Protein AF-0000000081079397 (afdb_homodimer)

pLDDT: mean 97.99, std 1.22, range [91.06, 98.94]

Sequence (576 aa):
MPTPFNKDESIAYDKLAKNVDVWSKIPFRGLVVEGSNGEYVYLTLEERVEMVRKTKEYLPSSSEKLVLSGSGCESTRATIEMSQKMAAAGADAVMVVTPSYYKSGMKDKALHAHFTAVADNCPVPVILYSVPAFTVIDLSLDVIVDLAHHPNIIGIKESGGDITKIGSIIHKTQDVDFQVIAGSASFLLSTINLGGVGGVCALANVLGEAVCELQQLATKGSMKEAIQLQKKLIAPNSAVTKDFGIPGLKQVMDWIGLYGGPTRAPLLPLPEPEVTKLKKVFVDSGYLMPTPFNKDESIAYDKLAKNVDVWSKIPFRGLVVEGSNGEYVYLTLEERVEMVRKTKEYLPSSSEKLVLSGSGCESTRATIEMSQKMAAAGADAVMVVTPSYYKSGMKDKALHAHFTAVADNCPVPVILYSVPAFTVIDLSLDVIVDLAHHPNIIGIKESGGDITKIGSIIHKTQDVDFQVIAGSASFLLSTINLGGVGGVCALANVLGEAVCELQQLATKGSMKEAIQLQKKLIAPNSAVTKDFGIPGLKQVMDWIGLYGGPTRAPLLPLPEPEVTKLKKVFVDSGYL

Secondary structure (DSSP, 8-state):
-PPPB-TTS-B-HHHHHHHHHHHHTS--SEEEESSGGGTGGGS-HHHHHHHHHHHHHHS-TT---EEEEE---SSHHHHHHHHHHHHHHT-SEEEEEPP-TTGGG--HHHHHHHHHHHHHT-SS-EEEEE-HHHHS----HHHHHHHTTSTTEEEEEE-S--HHHHHHHHHHTTTS--EEEESSGGGHHHHHHHT--EE--TTHHHHHHHHHHHHHHHHHT-HHHHHHHHHHHHHHHHIIIIISHHHHHHHHHHHTTS---PPPTTS-PPPHHHHHHHHHHHHHTT--/-PPPB-TTS-B-HHHHHHHHHHHHTS--SEEEESSGGGTGGGS-HHHHHHHHHHHHHHS-TT---EEEEE---SSHHHHHHHHHHHHHHT-SEEEEEPP-TTGGG--HHHHHHHHHHHHHT-SS-EEEEE-HHHHS----HHHHHHHTTSTTEEEEEE-S--HHHHHHHHHHTTTS--EEEESSGGGHHHHHHHT--EE--TTHHHHHHHHHHHHHHHHHT-HHHHHHHHHHHHHHHHIIIIISHHHHHHHHHHHTTS---PPPTTS-PPPHHHHHHHHHHHHHTT--

Nearest PDB structures (foldseek):
  3s5o-assembly1_A  TM=9.902E-01  e=1.225E-34  Homo sapiens
  6xgs-assembly1_D  TM=9.463E-01  e=1.192E-20  Brucella suis 1330
  2vc6-assembly1_A  TM=9.429E-01  e=2.687E-19  Sinorhizobium meliloti
  6h4e-assembly1_A  TM=8.853E-01  e=1.254E-15  Proteus mirabilis HI4320
  5afd-assembly1_A  TM=8.894E-01  e=6.795E-15  Aliivibrio salmonicida LFI1238

Solvent-accessible surface area (backbone atoms only — not comparable to full-atom values): 29651 Å² total; per-residue (Å²): 75,67,55,33,25,38,94,86,59,46,72,30,61,72,50,43,39,54,41,42,49,57,54,66,73,39,92,58,71,52,46,45,39,34,39,82,60,18,48,47,72,60,46,52,75,66,53,53,40,47,51,44,31,50,52,57,64,43,41,56,87,83,53,81,55,42,36,33,29,44,29,49,40,58,15,36,66,57,21,25,52,40,36,38,50,31,39,74,36,56,34,60,27,34,33,36,44,66,50,36,59,61,51,90,54,55,42,66,69,27,49,46,52,32,52,49,53,33,37,74,57,33,90,42,40,28,26,42,30,33,42,28,91,50,44,74,46,73,75,50,68,68,48,52,52,58,48,36,70,39,88,36,27,44,29,32,35,47,46,69,74,53,60,69,57,54,45,47,52,48,61,74,32,66,89,43,80,47,43,43,27,19,38,34,65,74,47,27,64,65,33,40,75,64,66,29,78,42,62,57,36,74,49,39,80,73,41,38,65,62,52,48,48,39,53,51,26,51,73,71,60,41,52,72,63,23,51,54,49,48,61,55,44,33,61,50,32,43,38,35,64,61,77,44,21,59,42,36,41,21,51,52,22,48,73,73,75,39,68,18,59,52,62,59,48,39,45,58,69,69,54,70,74,56,47,54,54,52,50,49,47,32,36,76,61,66,78,92,75,67,54,32,25,37,95,87,58,46,73,30,60,71,52,41,39,54,43,43,49,56,56,66,72,38,89,57,70,51,47,46,39,34,39,81,59,18,49,45,71,61,46,52,75,64,53,53,39,48,52,45,31,50,53,57,64,45,41,57,89,85,55,82,56,41,38,34,30,43,29,51,41,58,14,38,66,56,20,26,52,41,36,39,50,32,40,75,34,58,32,62,27,33,33,36,44,67,50,35,58,60,52,90,52,56,42,65,69,27,50,46,52,32,53,49,53,32,38,74,58,32,92,41,41,29,26,42,31,34,41,27,91,50,44,73,46,72,75,48,70,69,48,51,52,58,47,36,69,39,91,37,27,43,29,32,36,45,45,71,74,52,62,69,57,53,44,49,52,48,62,73,31,64,91,45,80,46,44,43,26,18,40,34,66,73,45,25,65,65,33,38,74,64,66,29,79,42,61,56,35,76,49,38,78,74,41,38,63,60,52,47,47,39,53,50,26,53,75,70,60,42,51,71,62,23,51,54,49,48,60,55,46,33,61,52,31,43,37,34,65,62,77,45,21,59,42,37,40,21,51,54,24,47,74,72,76,38,68,18,58,51,62,59,48,38,47,59,69,68,54,69,74,56,49,52,54,51,51,48,49,32,38,75,62,66,78,92

Organism: NCBI:txid1843537

Structure (mmCIF, N/CA/C/O backbone):
data_AF-0000000081079397-model_v1
#
loop_
_entity.id
_entity.type
_entity.pdbx_description
1 polymer '4-hydroxy-2-oxoglutarate aldolase, mitochondrial'
#
loop_
_atom_site.group_PDB
_atom_site.id
_atom_site.type_symbol
_atom_site.label_atom_id
_atom_site.label_alt_id
_atom_site.label_comp_id
_atom_site.label_asym_id
_atom_site.label_entity_id
_atom_site.label_seq_id
_atom_site.pdbx_PDB_ins_code
_atom_site.Cartn_x
_atom_site.Cartn_y
_atom_site.Cartn_z
_atom_site.occupancy
_atom_site.B_iso_or_equiv
_atom_site.auth_seq_id
_atom_site.auth_comp_id
_atom_site.auth_asym_id
_atom_site.auth_atom_id
_atom_site.pdbx_PDB_model_num
ATOM 1 N N . MET A 1 1 ? 3.717 15.578 10.258 1 97.75 1 MET A N 1
ATOM 2 C CA . MET A 1 1 ? 5.098 15.758 10.695 1 97.75 1 MET A CA 1
ATOM 3 C C . MET A 1 1 ? 5.965 14.578 10.258 1 97.75 1 MET A C 1
ATOM 5 O O . MET A 1 1 ? 5.516 13.43 10.266 1 97.75 1 MET A O 1
ATOM 9 N N . PRO A 1 2 ? 7.195 14.781 9.836 1 98.31 2 PRO A N 1
ATOM 10 C CA . PRO A 1 2 ? 8.109 13.688 9.484 1 98.31 2 PRO A CA 1
ATOM 11 C C . PRO A 1 2 ? 8.531 12.867 10.695 1 98.31 2 PRO A C 1
ATOM 13 O O . PRO A 1 2 ? 8.633 13.398 11.805 1 98.31 2 PRO A O 1
ATOM 16 N N . THR A 1 3 ? 8.742 11.617 10.539 1 98.62 3 THR A N 1
ATOM 17 C CA . THR A 1 3 ? 9.297 10.75 11.57 1 98.62 3 THR A CA 1
ATOM 18 C C . THR A 1 3 ? 10.82 10.844 11.594 1 98.62 3 THR A C 1
ATOM 20 O O . THR A 1 3 ? 11.484 10.57 10.594 1 98.62 3 THR A O 1
ATOM 23 N N . PRO A 1 4 ? 11.375 11.266 12.719 1 98.75 4 PRO A N 1
ATOM 24 C CA . PRO A 1 4 ? 12.836 11.297 12.797 1 98.75 4 PRO A CA 1
ATOM 25 C C . PRO A 1 4 ? 13.445 9.914 12.992 1 98.75 4 PRO A C 1
ATOM 27 O O . PRO A 1 4 ? 13.039 9.172 13.898 1 98.75 4 PRO A O 1
ATOM 30 N N . PHE A 1 5 ? 14.375 9.562 12.172 1 98.69 5 PHE A N 1
ATOM 31 C CA . PHE A 1 5 ? 15.062 8.281 12.281 1 98.69 5 PHE A CA 1
ATOM 32 C C . PHE A 1 5 ? 16.547 8.484 12.609 1 98.69 5 PHE A C 1
ATOM 34 O O . PHE A 1 5 ? 17.141 9.477 12.18 1 98.69 5 PHE A O 1
ATOM 41 N N . ASN A 1 6 ? 17.062 7.555 13.359 1 98.62 6 ASN A N 1
ATOM 42 C CA . ASN A 1 6 ? 18.516 7.422 13.469 1 98.62 6 ASN A CA 1
ATOM 43 C C . ASN A 1 6 ? 19.125 6.785 12.219 1 98.62 6 ASN A C 1
ATOM 45 O O . ASN A 1 6 ? 18.391 6.309 11.352 1 98.62 6 ASN A O 1
ATOM 49 N N . LYS A 1 7 ? 20.422 6.758 12.195 1 97.31 7 LYS A N 1
ATOM 50 C CA . LYS A 1 7 ? 21.109 6.16 11.062 1 97.31 7 LYS A CA 1
ATOM 51 C C . LYS A 1 7 ? 20.766 4.68 10.922 1 97.31 7 LYS A C 1
ATOM 53 O O . LYS A 1 7 ? 20.734 4.145 9.812 1 97.31 7 LYS A O 1
ATOM 58 N N . ASP A 1 8 ? 20.516 4.043 12.039 1 97.69 8 ASP A N 1
ATOM 59 C CA . ASP A 1 8 ? 20.188 2.621 12 1 97.69 8 ASP A CA 1
ATOM 60 C C . ASP A 1 8 ? 18.703 2.406 11.758 1 97.69 8 ASP A C 1
ATOM 62 O O . ASP A 1 8 ? 18.188 1.299 11.938 1 97.69 8 ASP A O 1
ATOM 66 N N . GLU A 1 9 ? 17.875 3.473 11.477 1 97.94 9 GLU A N 1
ATOM 67 C CA . GLU A 1 9 ? 16.469 3.496 11.07 1 97.94 9 GLU A CA 1
ATOM 68 C C . GLU A 1 9 ? 15.539 3.328 12.273 1 97.94 9 GLU A C 1
ATOM 70 O O . GLU A 1 9 ? 14.32 3.227 12.117 1 97.94 9 GLU A O 1
ATOM 75 N N . SER A 1 10 ? 16.172 3.244 13.492 1 98.44 10 SER A N 1
ATOM 76 C CA . SER A 1 10 ? 15.305 3.355 14.656 1 98.44 10 SER A CA 1
ATOM 77 C C . SER A 1 10 ? 14.758 4.77 14.805 1 98.44 10 SER A C 1
ATOM 79 O O . SER A 1 10 ? 15.32 5.719 14.258 1 98.44 10 SER A O 1
ATOM 81 N N . ILE A 1 11 ? 13.648 4.906 15.484 1 98.62 11 ILE A N 1
ATOM 82 C CA . ILE A 1 11 ? 13.055 6.23 15.656 1 98.62 11 ILE A CA 1
ATOM 83 C C . ILE A 1 11 ? 13.867 7.023 16.672 1 98.62 11 ILE A C 1
ATOM 85 O O . ILE A 1 11 ? 14.188 6.52 17.75 1 98.62 11 ILE A O 1
ATOM 89 N N . ALA A 1 12 ? 14.203 8.211 16.328 1 98.81 12 ALA A N 1
ATOM 90 C CA . ALA A 1 12 ? 14.953 9.117 17.203 1 98.81 12 ALA A CA 1
ATOM 91 C C . ALA A 1 12 ? 14.008 9.938 18.078 1 98.81 12 ALA A C 1
ATOM 93 O O . ALA A 1 12 ? 13.805 11.125 17.844 1 98.81 12 ALA A O 1
ATOM 94 N N . TYR A 1 13 ? 13.609 9.383 19.219 1 98.69 13 TYR A N 1
ATOM 95 C CA . TYR A 1 13 ? 12.586 10 20.062 1 98.69 13 TYR A CA 1
ATOM 96 C C . TYR A 1 13 ? 13.117 11.273 20.703 1 98.69 13 TYR A C 1
ATOM 98 O O . TYR A 1 13 ? 12.359 12.227 20.938 1 98.69 13 TYR A O 1
ATOM 106 N N . ASP A 1 14 ? 14.398 11.273 21 1 98.69 14 ASP A N 1
ATOM 107 C CA . ASP A 1 14 ? 14.984 12.492 21.562 1 98.69 14 ASP A CA 1
ATOM 108 C C . ASP A 1 14 ? 14.906 13.641 20.562 1 98.69 14 ASP A C 1
ATOM 110 O O . ASP A 1 14 ? 14.625 14.781 20.938 1 98.69 14 ASP A O 1
ATOM 114 N N . LYS A 1 15 ? 15.148 13.344 19.281 1 98.81 15 LYS A N 1
ATOM 115 C CA . LYS A 1 15 ? 15.039 14.352 18.234 1 98.81 15 LYS A CA 1
ATOM 116 C C . LYS A 1 15 ? 13.586 14.742 17.984 1 98.81 15 LYS A C 1
ATOM 118 O O . LYS A 1 15 ? 13.289 15.898 17.688 1 98.81 15 LYS A O 1
ATOM 123 N N . LEU A 1 16 ? 12.719 13.758 18.141 1 98.75 16 LEU A N 1
ATOM 124 C CA . LEU A 1 16 ? 11.297 14.062 18.062 1 98.75 16 LEU A CA 1
ATOM 125 C C . LEU A 1 16 ? 10.891 15.07 19.125 1 98.75 16 LEU A C 1
ATOM 127 O O . LEU A 1 16 ? 10.148 16.016 18.844 1 98.75 16 LEU A O 1
ATOM 131 N N . ALA A 1 17 ? 11.352 14.852 20.297 1 98.69 17 ALA A N 1
ATOM 132 C CA . ALA A 1 17 ? 11.031 15.75 21.406 1 98.69 17 ALA A CA 1
ATOM 133 C C . ALA A 1 17 ? 11.469 17.188 21.094 1 98.69 17 ALA A C 1
ATOM 135 O O . ALA A 1 17 ? 10.734 18.141 21.359 1 98.69 17 ALA A O 1
ATOM 136 N N . LYS A 1 18 ? 12.633 17.312 20.562 1 98.38 18 LYS A N 1
ATOM 137 C CA . LYS A 1 18 ? 13.164 18.625 20.203 1 98.38 18 LYS A CA 1
ATOM 138 C C . LYS A 1 18 ? 12.32 19.281 19.109 1 98.38 18 LYS A C 1
ATOM 140 O O . LYS A 1 18 ? 12.023 20.469 19.188 1 98.38 18 LYS A O 1
ATOM 145 N N . ASN A 1 19 ? 12.008 18.516 18.047 1 98.75 19 ASN A N 1
ATOM 146 C CA . ASN A 1 19 ? 11.164 19.031 16.984 1 98.75 19 ASN A CA 1
ATOM 147 C C . ASN A 1 19 ? 9.805 19.5 17.5 1 98.75 19 ASN A C 1
ATOM 149 O O . ASN A 1 19 ? 9.328 20.562 17.141 1 98.75 19 ASN A O 1
ATOM 153 N N . VAL A 1 20 ? 9.195 18.656 18.359 1 98.62 20 VAL A N 1
ATOM 154 C CA . VAL A 1 20 ? 7.871 18.953 18.906 1 98.62 20 VAL A CA 1
ATOM 155 C C . VAL A 1 20 ? 7.934 20.219 19.766 1 98.62 20 VAL A C 1
ATOM 157 O O . VAL A 1 20 ? 7.004 21.031 19.75 1 98.62 20 VAL A O 1
ATOM 160 N N . ASP A 1 21 ? 8.992 20.359 20.469 1 98 21 ASP A N 1
ATOM 161 C CA . ASP A 1 21 ? 9.18 21.578 21.266 1 98 21 ASP A CA 1
ATOM 162 C C . ASP A 1 21 ? 9.156 22.812 20.375 1 98 21 ASP A C 1
ATOM 164 O O . ASP A 1 21 ? 8.508 23.812 20.703 1 98 21 ASP A O 1
ATOM 168 N N . VAL A 1 22 ? 9.836 22.75 19.312 1 98.19 22 VAL 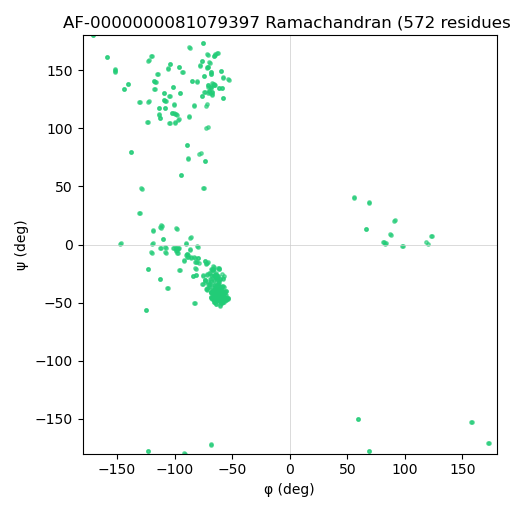A N 1
ATOM 169 C CA . VAL A 1 22 ? 9.875 23.859 18.375 1 98.19 22 VAL A CA 1
ATOM 170 C C . VAL A 1 22 ? 8.477 24.094 17.797 1 98.19 22 VAL A C 1
ATOM 172 O O . VAL A 1 22 ? 7.996 25.234 17.781 1 98.19 22 VAL A O 1
ATOM 175 N N . TRP A 1 23 ? 7.781 23.047 17.344 1 98.31 23 TRP A N 1
ATOM 176 C CA . TRP A 1 23 ? 6.469 23.172 16.703 1 98.31 23 TRP A CA 1
ATOM 177 C C . TRP A 1 23 ? 5.422 23.625 17.719 1 98.31 23 TRP A C 1
ATOM 179 O O . TRP A 1 23 ? 4.438 24.266 17.359 1 98.31 23 TRP A O 1
ATOM 189 N N . SER A 1 24 ? 5.66 23.312 19 1 97.88 24 SER A N 1
ATOM 190 C CA . SER A 1 24 ? 4.711 23.688 20.047 1 97.88 24 SER A CA 1
ATOM 191 C C . SER A 1 24 ? 4.652 25.203 20.203 1 97.88 24 SER A C 1
ATOM 193 O O . SER A 1 24 ? 3.666 25.75 20.703 1 97.88 24 SER A O 1
ATOM 195 N N . LYS A 1 25 ? 5.68 25.891 19.766 1 97.38 25 LYS A N 1
ATOM 196 C CA . LYS A 1 25 ? 5.766 27.328 19.938 1 97.38 25 LYS A CA 1
ATOM 197 C C . LYS A 1 25 ? 5.184 28.062 18.719 1 97.38 25 LYS A C 1
ATOM 199 O O . LYS A 1 25 ? 4.988 29.281 18.766 1 97.38 25 LYS A O 1
ATOM 204 N N . ILE A 1 26 ? 4.961 27.375 17.641 1 97.94 26 ILE A N 1
ATOM 205 C CA . ILE A 1 26 ? 4.293 27.906 16.453 1 97.94 26 ILE A CA 1
ATOM 206 C C . ILE A 1 26 ? 2.779 27.891 16.656 1 97.94 26 ILE A C 1
ATOM 208 O O . ILE A 1 26 ? 2.244 26.953 17.25 1 97.94 26 ILE A O 1
ATOM 212 N N . PRO A 1 27 ? 2.064 28.891 16.219 1 97.5 27 PRO A N 1
ATOM 213 C CA . PRO A 1 27 ? 0.627 28.938 16.5 1 97.5 27 PRO A CA 1
ATOM 214 C C . PRO A 1 27 ? -0.169 27.953 15.633 1 97.5 27 PRO A C 1
ATOM 216 O O . PRO A 1 27 ? -1.215 28.328 15.086 1 97.5 27 PRO A O 1
ATOM 219 N N . PHE A 1 28 ? 0.244 26.734 15.562 1 98.25 28 PHE A N 1
ATOM 220 C CA . PHE A 1 28 ? -0.53 25.641 14.961 1 98.25 28 PHE A CA 1
ATOM 221 C C . PHE A 1 28 ? -1.75 25.328 15.812 1 98.25 28 PHE A C 1
ATOM 223 O O . PHE A 1 28 ? -1.711 25.453 17.047 1 98.25 28 PHE A O 1
ATOM 230 N N . ARG A 1 29 ? -2.801 24.906 15.156 1 97.62 29 ARG A N 1
ATOM 231 C CA . ARG A 1 29 ? -3.932 24.359 15.898 1 97.62 29 ARG A CA 1
ATOM 232 C C . ARG A 1 29 ? -3.613 22.969 16.438 1 97.62 29 ARG A C 1
ATOM 234 O O . ARG A 1 29 ? -4.133 22.562 17.469 1 97.62 29 ARG A O 1
ATOM 241 N N . GLY A 1 30 ? -2.787 22.281 15.703 1 98.12 30 GLY A N 1
ATOM 242 C CA . GLY A 1 30 ? -2.42 20.938 16.109 1 98.12 30 GLY A CA 1
ATOM 243 C C . GLY A 1 30 ? -1.289 20.344 15.289 1 98.12 30 GLY A C 1
ATOM 244 O O . GLY A 1 30 ? -0.692 21.047 14.461 1 98.12 30 GLY A O 1
ATOM 245 N N . LEU A 1 31 ? -0.922 19.109 15.633 1 98.56 31 LEU A N 1
ATOM 246 C CA . LEU A 1 31 ? 0.083 18.312 14.938 1 98.56 31 LEU A CA 1
ATOM 247 C C . LEU A 1 31 ? -0.538 17.062 14.336 1 98.56 31 LEU A C 1
ATOM 249 O O . LEU A 1 31 ? -1.432 16.453 14.938 1 98.56 31 LEU A O 1
ATOM 253 N N . VAL A 1 32 ? -0.119 16.719 13.164 1 98.56 32 VAL A N 1
ATOM 254 C CA . VAL A 1 32 ? -0.568 15.484 12.523 1 98.56 32 VAL A CA 1
ATOM 255 C C . VAL A 1 32 ? 0.57 14.469 12.508 1 98.56 32 VAL A C 1
ATOM 257 O O . VAL A 1 32 ? 1.595 14.68 11.859 1 98.56 32 VAL A O 1
ATOM 260 N N . VAL A 1 33 ? 0.341 13.375 13.18 1 98.06 33 VAL A N 1
ATOM 261 C CA . VAL A 1 33 ? 1.279 12.266 13.242 1 98.06 33 VAL A CA 1
ATOM 262 C C . VAL A 1 33 ? 0.917 11.219 12.188 1 98.06 33 VAL A C 1
ATOM 264 O O . VAL A 1 33 ? -0.237 10.797 12.094 1 98.06 33 VAL A O 1
ATOM 267 N N . GLU A 1 34 ? 1.855 10.789 11.406 1 96 34 GLU A N 1
ATOM 268 C CA . GLU A 1 34 ? 1.716 9.68 10.461 1 96 34 GLU A CA 1
ATOM 269 C C . GLU A 1 34 ? 0.786 10.055 9.305 1 96 34 GLU A C 1
ATOM 271 O O . GLU A 1 34 ? -0.125 9.297 8.969 1 96 34 GLU A O 1
ATOM 276 N N . GLY A 1 35 ? 0.84 11.352 8.875 1 94.06 35 GLY A N 1
ATOM 277 C CA . GLY A 1 35 ? 0.449 11.625 7.5 1 94.06 35 GLY A CA 1
ATOM 278 C C . GLY A 1 35 ? 1.415 11.055 6.48 1 94.06 35 GLY A C 1
ATOM 279 O O . GLY A 1 35 ? 2.279 10.242 6.82 1 94.06 35 GLY A O 1
ATOM 280 N N . SER A 1 36 ? 1.256 11.367 5.246 1 92.19 36 SER A N 1
ATOM 281 C CA . SER A 1 36 ? 2.168 10.836 4.238 1 92.19 36 SER A CA 1
ATOM 282 C C . SER A 1 36 ? 3.613 11.211 4.551 1 92.19 36 SER A C 1
ATOM 284 O O . SER A 1 36 ? 4.523 10.398 4.383 1 92.19 36 SER A O 1
ATOM 286 N N . ASN A 1 37 ? 3.881 12.352 5.059 1 94.25 37 ASN A N 1
ATOM 287 C CA . ASN A 1 37 ? 5.234 12.812 5.363 1 94.25 37 ASN A CA 1
ATOM 288 C C . ASN A 1 37 ? 5.812 12.086 6.574 1 94.25 37 ASN A C 1
ATOM 290 O O . ASN A 1 37 ? 7.016 12.148 6.824 1 94.25 37 ASN A O 1
ATOM 294 N N . GLY A 1 38 ? 4.984 11.477 7.312 1 97.25 38 GLY A N 1
ATOM 295 C CA . GLY A 1 38 ? 5.426 10.742 8.492 1 97.25 38 GLY A CA 1
ATOM 296 C C . GLY A 1 38 ? 5.988 9.375 8.172 1 97.25 38 GLY A C 1
ATOM 297 O O . GLY A 1 38 ? 6.402 8.641 9.07 1 97.25 38 GLY A O 1
ATOM 298 N N . GLU A 1 39 ? 5.98 8.977 6.879 1 97.88 39 GLU A N 1
ATOM 299 C CA . GLU A 1 39 ? 6.496 7.691 6.43 1 97.88 39 GLU A CA 1
ATOM 300 C C . GLU A 1 39 ? 5.832 6.539 7.172 1 97.88 39 GLU A C 1
ATOM 302 O O . GLU A 1 39 ? 6.5 5.586 7.578 1 97.88 39 GLU A O 1
ATOM 307 N N . TYR A 1 40 ? 4.512 6.652 7.391 1 97.62 40 TYR A N 1
ATOM 308 C CA . TYR A 1 40 ? 3.789 5.719 8.242 1 97.62 40 TYR A CA 1
ATOM 309 C C . TYR A 1 40 ? 3.84 4.309 7.668 1 97.62 40 TYR A C 1
ATOM 311 O O . TYR A 1 40 ? 3.857 3.326 8.414 1 97.62 40 TYR A O 1
ATOM 319 N N . VAL A 1 41 ? 3.963 4.113 6.352 1 97.81 41 VAL A N 1
ATOM 320 C CA . VAL A 1 41 ? 3.922 2.807 5.703 1 97.81 41 VAL A CA 1
ATOM 321 C C . VAL A 1 41 ? 5.219 2.051 5.984 1 97.81 41 VAL A C 1
ATOM 323 O O . VAL A 1 41 ? 5.297 0.839 5.766 1 97.81 41 VAL A O 1
ATOM 326 N N . TYR A 1 42 ? 6.215 2.752 6.477 1 98.44 42 TYR A N 1
ATOM 327 C CA . TYR A 1 42 ? 7.504 2.129 6.75 1 98.44 42 TYR A CA 1
ATOM 328 C C . TYR A 1 42 ? 7.637 1.771 8.227 1 98.44 42 TYR A C 1
ATOM 330 O O . TYR A 1 42 ? 8.609 1.133 8.633 1 98.44 42 TYR A O 1
ATOM 338 N N . LEU A 1 43 ? 6.645 2.178 8.984 1 98.38 43 LEU A N 1
ATOM 339 C CA . LEU A 1 43 ? 6.68 1.949 10.422 1 98.38 43 LEU A CA 1
ATOM 340 C C . LEU A 1 43 ? 5.977 0.647 10.789 1 98.38 43 LEU A C 1
ATOM 342 O O . LEU A 1 43 ? 5.02 0.249 10.117 1 98.38 43 LEU A O 1
ATOM 346 N N . THR A 1 44 ? 6.48 -0.001 11.883 1 97.12 44 THR A N 1
ATOM 347 C CA . THR A 1 44 ? 5.742 -1.122 12.453 1 97.12 44 THR A CA 1
ATOM 348 C C . THR A 1 44 ? 4.48 -0.635 13.164 1 97.12 44 THR A C 1
ATOM 350 O O . THR A 1 44 ? 4.34 0.558 13.445 1 97.12 44 THR A O 1
ATOM 353 N N . LEU A 1 45 ? 3.582 -1.551 13.422 1 96.56 45 LEU A N 1
ATOM 354 C CA . LEU A 1 45 ? 2.359 -1.207 14.141 1 96.56 45 LEU A CA 1
ATOM 355 C C . LEU A 1 45 ? 2.684 -0.558 15.477 1 96.56 45 LEU A C 1
ATOM 357 O O . LEU A 1 45 ? 2.059 0.435 15.859 1 96.56 45 LEU A O 1
ATOM 361 N N . GLU A 1 46 ? 3.629 -1.112 16.141 1 97.62 46 GLU A N 1
ATOM 362 C CA . GLU A 1 46 ? 4.023 -0.598 17.453 1 97.62 46 GLU A CA 1
ATOM 363 C C . GLU A 1 46 ? 4.637 0.793 17.344 1 97.62 46 GLU A C 1
ATOM 365 O O . GLU A 1 46 ? 4.359 1.671 18.156 1 97.62 46 GLU A O 1
ATOM 370 N N . GLU A 1 47 ? 5.473 0.949 16.359 1 98.56 47 GLU A N 1
ATOM 371 C CA . GLU A 1 47 ? 6.09 2.254 16.141 1 98.56 47 GLU A CA 1
ATOM 372 C C . GLU A 1 47 ? 5.031 3.324 15.875 1 98.56 47 GLU A C 1
ATOM 374 O O . GLU A 1 47 ? 5.148 4.453 16.359 1 98.56 47 GLU A O 1
ATOM 379 N N . ARG A 1 48 ? 4.031 2.967 15.086 1 98.56 48 ARG A N 1
ATOM 380 C CA . ARG A 1 48 ? 2.977 3.912 14.734 1 98.56 48 ARG A CA 1
ATOM 381 C C . ARG A 1 48 ? 2.248 4.41 15.977 1 98.56 48 ARG A C 1
ATOM 383 O O . ARG A 1 48 ? 2.061 5.617 16.156 1 98.56 48 ARG A O 1
ATOM 390 N N . VAL A 1 49 ? 1.892 3.49 16.828 1 98.81 49 VAL A N 1
ATOM 391 C CA . VAL A 1 49 ? 1.168 3.846 18.047 1 98.81 49 VAL A CA 1
ATOM 392 C C . VAL A 1 49 ? 2.086 4.625 18.984 1 98.81 49 VAL A C 1
ATOM 394 O O . VAL A 1 49 ? 1.675 5.633 19.578 1 98.81 49 VAL A O 1
ATOM 397 N N . GLU A 1 50 ? 3.322 4.191 19.094 1 98.75 50 GLU A N 1
ATOM 398 C CA . GLU A 1 50 ? 4.281 4.84 19.984 1 98.75 50 GLU A CA 1
ATOM 399 C C . GLU A 1 50 ? 4.555 6.273 19.547 1 98.75 50 GLU A C 1
ATOM 401 O O . GLU A 1 50 ? 4.758 7.156 20.391 1 98.75 50 GLU A O 1
ATOM 406 N N . MET A 1 51 ? 4.559 6.543 18.281 1 98.75 51 MET A N 1
ATOM 407 C CA . MET A 1 51 ? 4.762 7.895 17.766 1 98.75 51 MET A CA 1
ATOM 408 C C . MET A 1 51 ? 3.668 8.836 18.266 1 98.75 51 MET A C 1
ATOM 410 O O . MET A 1 51 ? 3.938 10 18.562 1 98.75 51 MET A O 1
ATOM 414 N N . VAL A 1 52 ? 2.439 8.344 18.281 1 98.75 52 VAL A N 1
ATOM 415 C CA . VAL A 1 52 ? 1.323 9.148 18.766 1 98.75 52 VAL A CA 1
ATOM 416 C C . VAL A 1 52 ? 1.495 9.43 20.266 1 98.75 52 VAL A C 1
ATOM 418 O O . VAL A 1 52 ? 1.393 10.57 20.703 1 98.75 52 VAL A O 1
ATOM 421 N N . ARG A 1 53 ? 1.81 8.375 20.969 1 98.75 53 ARG A N 1
ATOM 422 C CA . ARG A 1 53 ? 1.975 8.492 22.406 1 98.75 53 ARG A CA 1
ATOM 423 C C . ARG A 1 53 ? 3.082 9.484 22.766 1 98.75 53 ARG A C 1
ATOM 425 O O . ARG A 1 53 ? 2.898 10.352 23.609 1 98.75 53 ARG A O 1
ATOM 432 N N . LYS A 1 54 ? 4.207 9.352 22.125 1 98.81 54 LYS A N 1
ATOM 433 C CA . LYS A 1 54 ? 5.367 10.195 22.406 1 98.81 54 LYS A CA 1
ATOM 434 C C . LYS A 1 54 ? 5.102 11.641 22 1 98.81 54 LYS A C 1
ATOM 436 O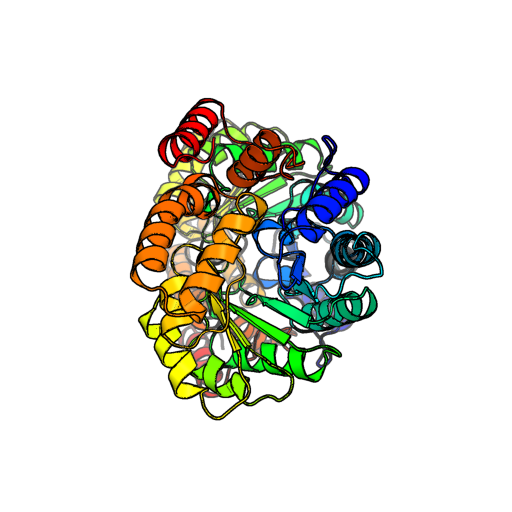 O . LYS A 1 54 ? 5.527 12.57 22.688 1 98.81 54 LYS A O 1
ATOM 441 N N . THR A 1 55 ? 4.41 11.836 20.844 1 98.69 55 THR A N 1
ATOM 442 C CA . THR A 1 55 ? 4.062 13.195 20.438 1 98.69 55 THR A CA 1
ATOM 443 C C . THR A 1 55 ? 3.197 13.875 21.5 1 98.69 55 THR A C 1
ATOM 445 O O . THR A 1 55 ? 3.445 15.023 21.859 1 98.69 55 THR A O 1
ATOM 448 N N . LYS A 1 56 ? 2.199 13.156 21.984 1 98.12 56 LYS A N 1
ATOM 449 C CA . LYS A 1 56 ? 1.337 13.688 23.031 1 98.12 56 LYS A CA 1
ATOM 450 C C . LYS A 1 56 ? 2.135 13.984 24.297 1 98.12 56 LYS A C 1
ATOM 452 O O . LYS A 1 56 ? 1.914 15.008 24.953 1 98.12 56 LYS A O 1
ATOM 457 N N . GLU A 1 57 ? 3.031 13.109 24.609 1 98.06 57 GLU A N 1
ATOM 458 C CA . GLU A 1 57 ? 3.865 13.25 25.797 1 98.06 57 GLU A CA 1
ATOM 459 C C . GLU A 1 57 ? 4.785 14.461 25.703 1 98.06 57 GLU A C 1
ATOM 461 O O . GLU A 1 57 ? 5.035 15.148 26.688 1 98.06 57 GLU A O 1
ATOM 466 N N . TYR A 1 58 ? 5.297 14.711 24.547 1 98.44 58 TYR A N 1
ATOM 467 C CA . TYR A 1 58 ? 6.328 15.727 24.359 1 98.44 58 TYR A CA 1
ATOM 468 C C . TYR A 1 58 ? 5.711 17.125 24.266 1 98.44 58 TYR A C 1
ATOM 470 O O . TYR A 1 58 ? 6.41 18.125 24.391 1 98.44 58 TYR A O 1
ATOM 478 N N . LEU A 1 59 ? 4.41 17.188 23.922 1 98.06 59 LEU A N 1
ATOM 479 C CA . LEU A 1 59 ? 3.742 18.484 23.953 1 98.06 59 LEU A CA 1
ATOM 480 C C . LEU A 1 59 ? 3.676 19.031 25.375 1 98.06 59 LEU A C 1
ATOM 482 O O . LEU A 1 59 ? 3.422 18.281 26.328 1 98.06 59 LEU A O 1
ATOM 486 N N . PRO A 1 60 ? 3.936 20.328 25.547 1 96 60 PRO A N 1
ATOM 487 C CA . PRO A 1 60 ? 3.773 20.906 26.875 1 96 60 PRO A CA 1
ATOM 488 C C . PRO A 1 60 ? 2.395 20.625 27.469 1 96 60 PRO A C 1
ATOM 490 O O . PRO A 1 60 ? 1.392 20.656 26.75 1 96 60 PRO A O 1
ATOM 493 N N . SER A 1 61 ? 2.389 20.375 28.75 1 91.19 61 SER A N 1
ATOM 494 C CA . SER A 1 61 ? 1.143 20.062 29.438 1 91.19 61 SER A CA 1
ATOM 495 C C . SER A 1 61 ? 0.112 21.172 29.266 1 91.19 61 SER A C 1
ATOM 497 O O . SER A 1 61 ? -1.094 20.922 29.312 1 91.19 61 SER A O 1
ATOM 499 N N . SER A 1 62 ? 0.618 22.344 29.062 1 91.88 62 SER A N 1
ATOM 500 C CA . SER A 1 62 ? -0.269 23.484 28.906 1 91.88 62 SER A CA 1
ATOM 501 C C . SER A 1 62 ? -0.716 23.656 27.469 1 91.88 62 SER A C 1
ATOM 503 O O . SER A 1 62 ? -1.561 24.5 27.156 1 91.88 62 SER A O 1
ATOM 505 N N . SER A 1 63 ? -0.125 22.766 26.625 1 92.31 63 SER A N 1
ATOM 506 C CA . SER A 1 63 ? -0.451 22.875 25.203 1 92.31 63 SER A CA 1
ATOM 507 C C . SER A 1 63 ? -1.886 22.438 24.922 1 92.31 63 SER A C 1
ATOM 509 O O . SER A 1 63 ? -2.34 21.422 25.453 1 92.31 63 SER A O 1
ATOM 511 N N . GLU A 1 64 ? -2.611 23.234 24.219 1 94.38 64 GLU A N 1
ATOM 512 C CA . GLU A 1 64 ? -3.965 22.891 23.797 1 94.38 64 GLU A CA 1
ATOM 513 C C . GLU A 1 64 ? -3.982 22.359 22.375 1 94.38 64 GLU A C 1
ATOM 515 O O . GLU A 1 64 ? -5.043 22.281 21.75 1 94.38 64 GLU A O 1
ATOM 520 N N . LYS A 1 65 ? -2.82 22.047 21.906 1 97.81 65 LYS A N 1
ATOM 521 C CA . LYS A 1 65 ? -2.723 21.609 20.516 1 97.81 65 LYS A CA 1
ATOM 522 C C . LYS A 1 65 ? -3.326 20.219 20.328 1 97.81 65 LYS A C 1
ATOM 524 O O . LYS A 1 65 ? -3.137 19.344 21.172 1 97.81 65 LYS A O 1
ATOM 529 N N . LEU A 1 66 ? -4.051 20.109 19.25 1 98.19 66 LEU A N 1
ATOM 530 C CA . LEU A 1 66 ? -4.617 18.812 18.891 1 98.19 66 LEU A CA 1
ATOM 531 C C . LEU A 1 66 ? -3.543 17.875 18.344 1 98.19 66 LEU A C 1
ATOM 533 O O . LEU A 1 66 ? -2.582 18.344 17.719 1 98.19 66 LEU A O 1
ATOM 537 N N . VAL A 1 67 ? -3.67 16.625 18.625 1 98.69 67 VAL A N 1
ATOM 538 C CA . VAL A 1 67 ? -2.865 15.586 17.984 1 98.69 67 VAL A CA 1
ATOM 539 C C . VAL A 1 67 ? -3.758 14.711 17.109 1 98.69 67 VAL A C 1
ATOM 541 O O . VAL A 1 67 ? -4.609 13.977 17.609 1 98.69 67 VAL A O 1
ATOM 544 N N . LEU A 1 68 ? -3.611 14.844 15.805 1 98.62 68 LEU A N 1
ATOM 545 C CA . LEU A 1 68 ? -4.254 13.969 14.828 1 98.62 68 LEU A CA 1
ATOM 546 C C . LEU A 1 68 ? -3.307 12.859 14.391 1 98.62 68 LEU A C 1
ATOM 548 O O . LEU A 1 68 ? -2.086 13.031 14.422 1 98.62 68 LEU A O 1
ATOM 552 N N . SER A 1 69 ? -3.865 11.734 13.984 1 98.69 69 SER A N 1
ATOM 553 C CA . SER A 1 69 ? -2.98 10.648 13.586 1 98.69 69 SER A CA 1
ATOM 554 C C . SER A 1 69 ? -3.525 9.914 12.367 1 98.69 69 SER A C 1
ATOM 556 O O . SER A 1 69 ? -4.734 9.711 12.242 1 98.69 69 SER A O 1
ATOM 558 N N . GLY A 1 70 ? -2.629 9.586 11.422 1 98.69 70 GLY A N 1
ATOM 559 C CA . GLY A 1 70 ? -2.996 8.68 10.336 1 98.69 70 GLY A CA 1
ATOM 560 C C . GLY A 1 70 ? -3.15 7.242 10.789 1 98.69 70 GLY A C 1
ATOM 561 O O . GLY A 1 70 ? -2.188 6.621 11.25 1 98.69 70 GLY A O 1
ATOM 562 N N . SER A 1 71 ? -4.34 6.707 10.586 1 98.75 71 SER A N 1
ATOM 563 C CA . SER A 1 71 ? -4.586 5.371 11.125 1 98.75 71 SER A CA 1
ATOM 564 C C . SER A 1 71 ? -4.934 4.391 10.008 1 98.75 71 SER A C 1
ATOM 566 O O . SER A 1 71 ? -5.152 3.203 10.266 1 98.75 71 SER A O 1
ATOM 568 N N . GLY A 1 72 ? -4.941 4.879 8.797 1 98.44 72 GLY A N 1
ATOM 569 C CA . GLY A 1 72 ? -5.359 4.047 7.68 1 98.44 72 GLY A CA 1
ATOM 570 C C . GLY A 1 72 ? -4.48 2.828 7.484 1 98.44 72 GLY A C 1
ATOM 571 O O . GLY A 1 72 ? -3.258 2.908 7.629 1 98.44 72 GLY A O 1
ATOM 572 N N . CYS A 1 73 ? -5.047 1.674 7.266 1 98.25 73 CYS A N 1
ATOM 573 C CA . CYS A 1 73 ? -4.457 0.423 6.801 1 98.25 73 CYS A CA 1
ATOM 574 C C . CYS A 1 73 ? -5.145 -0.071 5.535 1 98.25 73 CYS A C 1
ATOM 576 O O . CYS A 1 73 ? -6.008 0.616 4.984 1 98.25 73 CYS A O 1
ATOM 578 N N . GLU A 1 74 ? -4.703 -1.245 5.062 1 98.12 74 GLU A N 1
ATOM 579 C CA . GLU A 1 74 ? -5.297 -1.751 3.828 1 98.12 74 GLU A CA 1
ATOM 580 C C . GLU A 1 74 ? -6.598 -2.498 4.105 1 98.12 74 GLU A C 1
ATOM 582 O O . GLU A 1 74 ? -7.48 -2.559 3.248 1 98.12 74 GLU A O 1
ATOM 587 N N . SER A 1 75 ? -6.75 -3.066 5.289 1 98.62 75 SER A N 1
ATOM 588 C CA . SER A 1 75 ? -8 -3.746 5.609 1 98.62 75 SER A CA 1
ATOM 589 C C . SER A 1 75 ? -8.867 -2.904 6.543 1 98.62 75 SER A C 1
ATOM 591 O O . SER A 1 75 ? -8.352 -2.064 7.281 1 98.62 75 SER A O 1
ATOM 593 N N . THR A 1 76 ? -10.148 -3.129 6.523 1 98.81 76 THR A N 1
ATOM 594 C CA . THR A 1 76 ? -11.078 -2.428 7.398 1 98.81 76 THR A CA 1
ATOM 595 C C . THR A 1 76 ? -10.812 -2.773 8.859 1 98.81 76 THR A C 1
ATOM 597 O O . THR A 1 76 ? -10.719 -1.881 9.711 1 98.81 76 THR A O 1
ATOM 600 N N . ARG A 1 77 ? -10.656 -3.992 9.133 1 98.5 77 ARG A N 1
ATOM 601 C CA . ARG A 1 77 ? -10.461 -4.422 10.516 1 98.5 77 ARG A CA 1
ATOM 602 C C . ARG A 1 77 ? -9.164 -3.855 11.086 1 98.5 77 ARG A C 1
ATOM 604 O O . ARG A 1 77 ? -9.117 -3.434 12.242 1 98.5 77 ARG A O 1
ATOM 611 N N . ALA A 1 78 ? -8.102 -3.924 10.273 1 98.56 78 ALA A N 1
ATOM 612 C CA . ALA A 1 78 ? -6.828 -3.369 10.734 1 98.56 78 ALA A CA 1
ATOM 613 C C . ALA A 1 78 ? -6.941 -1.868 10.984 1 98.56 78 ALA A C 1
ATOM 615 O O . ALA A 1 78 ? -6.355 -1.347 11.938 1 98.56 78 ALA A O 1
ATOM 616 N N . THR A 1 79 ? -7.656 -1.146 10.156 1 98.88 79 THR A N 1
ATOM 617 C CA . THR A 1 79 ? -7.852 0.29 10.328 1 98.88 79 THR A CA 1
ATOM 618 C C . THR A 1 79 ? -8.625 0.586 11.609 1 98.88 79 THR A C 1
ATOM 620 O O . THR A 1 79 ? -8.281 1.516 12.344 1 98.88 79 THR A O 1
ATOM 623 N N . ILE A 1 80 ? -9.664 -0.202 11.828 1 98.88 80 ILE A N 1
ATOM 624 C CA . ILE A 1 80 ? -10.445 -0.044 13.047 1 98.88 80 ILE A CA 1
ATOM 625 C C . ILE A 1 80 ? -9.547 -0.237 14.266 1 98.88 80 ILE A C 1
ATOM 627 O O . ILE A 1 80 ? -9.516 0.61 15.164 1 98.88 80 ILE A O 1
ATOM 631 N N . GLU A 1 81 ? -8.781 -1.307 14.258 1 98.75 81 GLU A N 1
ATOM 632 C CA . GLU A 1 81 ? -7.906 -1.616 15.383 1 98.75 81 GLU A CA 1
ATOM 633 C C . GLU A 1 81 ? -6.855 -0.527 15.578 1 98.75 81 GLU A C 1
ATOM 635 O O . GLU A 1 81 ? -6.605 -0.095 16.703 1 98.75 81 GLU A O 1
ATOM 640 N N . MET A 1 82 ? -6.242 -0.099 14.516 1 98.81 82 MET A N 1
ATOM 641 C CA . MET A 1 82 ? -5.23 0.952 14.578 1 98.81 82 MET A CA 1
ATOM 642 C C . MET A 1 82 ? -5.828 2.25 15.109 1 98.81 82 MET A C 1
ATOM 644 O O . MET A 1 82 ? -5.219 2.93 15.938 1 98.81 82 MET A O 1
ATOM 648 N N . SER A 1 83 ? -7.016 2.598 14.641 1 98.88 83 SER A N 1
ATOM 649 C CA . SER A 1 83 ? -7.695 3.809 15.094 1 98.88 83 SER A CA 1
ATOM 650 C C . SER A 1 83 ? -7.965 3.768 16.594 1 98.88 83 SER A C 1
ATOM 652 O O . SER A 1 83 ? -7.762 4.762 17.297 1 98.88 83 SER A O 1
ATOM 654 N N . GLN A 1 84 ? -8.391 2.627 17.047 1 98.94 84 GLN A N 1
ATOM 655 C CA . GLN A 1 84 ? -8.672 2.465 18.469 1 98.94 84 GLN A CA 1
ATOM 656 C C . GLN A 1 84 ? -7.395 2.574 19.297 1 98.94 84 GLN A C 1
ATOM 658 O O . GLN A 1 84 ? -7.383 3.229 20.344 1 98.94 84 GLN A O 1
ATOM 663 N N . LYS A 1 85 ? -6.348 1.945 18.859 1 98.88 85 LYS A N 1
ATOM 664 C CA . LYS A 1 85 ? -5.066 2.008 19.562 1 98.88 85 LYS A CA 1
ATOM 665 C C . LYS A 1 85 ? -4.531 3.436 19.594 1 98.88 85 LYS A C 1
ATOM 667 O O . LYS A 1 85 ? -3.992 3.875 20.625 1 98.88 85 LYS A O 1
ATOM 672 N N . MET A 1 86 ? -4.703 4.168 18.531 1 98.81 86 MET A N 1
ATOM 673 C CA . MET A 1 86 ? -4.195 5.535 18.469 1 98.81 86 MET A CA 1
ATOM 674 C C . MET A 1 86 ? -5.02 6.465 19.359 1 98.81 86 MET A C 1
ATOM 676 O O . MET A 1 86 ? -4.473 7.367 20 1 98.81 86 MET A O 1
ATOM 680 N N . ALA A 1 87 ? -6.305 6.227 19.344 1 98.88 87 ALA A N 1
ATOM 681 C CA . ALA A 1 87 ? -7.145 6.965 20.281 1 98.88 87 ALA A CA 1
ATOM 682 C C . ALA A 1 87 ? -6.684 6.746 21.719 1 98.88 87 ALA A C 1
ATOM 684 O O . ALA A 1 87 ? -6.551 7.699 22.5 1 98.88 87 ALA A O 1
ATOM 685 N N . ALA A 1 88 ? -6.41 5.504 22.047 1 98.81 88 ALA A N 1
ATOM 686 C CA . ALA A 1 88 ? -5.953 5.156 23.391 1 98.81 88 ALA A CA 1
ATOM 687 C C . ALA A 1 88 ? -4.586 5.777 23.688 1 98.81 88 ALA A C 1
ATOM 689 O O . ALA A 1 88 ? -4.27 6.082 24.844 1 98.81 88 ALA A O 1
ATOM 690 N N . ALA A 1 89 ? -3.809 6.004 22.672 1 98.75 89 ALA A N 1
ATOM 691 C CA . ALA A 1 89 ? -2.469 6.566 22.812 1 98.75 89 ALA A CA 1
ATOM 692 C C . ALA A 1 89 ? -2.521 8.086 22.922 1 98.75 89 ALA A C 1
ATOM 694 O O . ALA A 1 89 ? -1.503 8.734 23.172 1 98.75 89 ALA A O 1
ATOM 695 N N . GLY A 1 90 ? -3.684 8.711 22.656 1 98.25 90 GLY A N 1
ATOM 696 C CA . GLY A 1 90 ? -3.826 10.133 22.938 1 98.25 90 GLY A CA 1
ATOM 697 C C . GLY A 1 90 ? -4.227 10.938 21.703 1 98.25 90 GLY A C 1
ATOM 698 O O . GLY A 1 90 ? -4.324 12.164 21.766 1 98.25 90 GLY A O 1
ATOM 699 N N . ALA A 1 91 ? -4.543 10.305 20.578 1 98.81 91 ALA A N 1
ATOM 700 C CA . ALA A 1 91 ? -4.984 11.031 19.391 1 98.81 91 ALA A CA 1
ATOM 701 C C . ALA A 1 91 ? -6.359 11.656 19.625 1 98.81 91 ALA A C 1
ATOM 703 O O . ALA A 1 91 ? -7.266 11.008 20.141 1 98.81 91 ALA A O 1
ATOM 704 N N . ASP A 1 92 ? -6.488 12.898 19.234 1 98.81 92 ASP A N 1
ATOM 705 C CA . ASP A 1 92 ? -7.762 13.602 19.375 1 98.81 92 ASP A CA 1
ATOM 706 C C . ASP A 1 92 ? -8.711 13.242 18.234 1 98.81 92 ASP A C 1
ATOM 708 O O . ASP A 1 92 ? -9.93 13.367 18.375 1 98.81 92 ASP A O 1
ATOM 712 N N . ALA A 1 93 ? -8.242 12.859 17.109 1 98.88 93 ALA A N 1
ATOM 713 C CA . ALA A 1 93 ? -8.938 12.383 15.922 1 98.88 93 ALA A CA 1
ATOM 714 C C . ALA A 1 93 ? -8 11.555 15.039 1 98.88 93 ALA A C 1
ATOM 716 O O . ALA A 1 93 ? -6.781 11.586 15.219 1 98.88 93 ALA A O 1
ATOM 717 N N . VAL A 1 94 ? -8.586 10.789 14.172 1 98.88 94 VAL A N 1
ATOM 718 C CA . VAL A 1 94 ? -7.762 10.023 13.242 1 98.88 94 VAL A CA 1
ATOM 719 C C . VAL A 1 94 ? -8.07 10.461 11.805 1 98.88 94 VAL A C 1
ATOM 721 O O . VAL A 1 94 ? -9.203 10.828 11.492 1 98.88 94 VAL A O 1
ATOM 724 N N . MET A 1 95 ? -7.074 10.539 11.023 1 98.75 95 MET A N 1
ATOM 725 C CA . MET A 1 95 ? -7.156 10.734 9.586 1 98.75 95 MET A CA 1
ATOM 726 C C . MET A 1 95 ? -6.973 9.414 8.844 1 98.75 95 MET A C 1
ATOM 728 O O . MET A 1 95 ? -5.926 8.773 8.953 1 98.75 95 MET A O 1
ATOM 732 N N . VAL A 1 96 ? -7.934 9.016 8.07 1 98.88 96 VAL A N 1
ATOM 733 C CA . VAL A 1 96 ? -7.93 7.68 7.477 1 98.88 96 VAL A CA 1
ATOM 734 C C . VAL A 1 96 ? -7.785 7.793 5.961 1 98.88 96 VAL A C 1
ATOM 736 O O . VAL A 1 96 ? -8.688 8.281 5.277 1 98.88 96 VAL A O 1
ATOM 739 N N . VAL A 1 97 ? -6.684 7.367 5.457 1 98.69 97 VAL A N 1
ATOM 740 C CA . VAL A 1 97 ? -6.406 7.359 4.023 1 98.69 97 VAL A CA 1
ATOM 741 C C . VAL A 1 97 ? -7.125 6.184 3.365 1 98.69 97 VAL A C 1
ATOM 743 O O . VAL A 1 97 ? -7.406 5.176 4.016 1 98.69 97 VAL A O 1
ATOM 746 N N . THR A 1 98 ? -7.445 6.273 2.117 1 98.12 98 THR A N 1
ATOM 747 C CA . THR A 1 98 ? -8.148 5.219 1.392 1 98.12 98 THR A CA 1
ATOM 748 C C . THR A 1 98 ? -7.266 3.984 1.24 1 98.12 98 THR A C 1
ATOM 750 O O . THR A 1 98 ? -6.094 4.094 0.877 1 98.12 98 THR A O 1
ATOM 753 N N . PRO A 1 99 ? -7.805 2.781 1.617 1 98.12 99 PRO A N 1
ATOM 754 C CA . PRO A 1 99 ? -7.098 1.59 1.14 1 98.12 99 PRO A CA 1
ATOM 755 C C . PRO A 1 99 ? -6.984 1.54 -0.383 1 98.12 99 PRO A C 1
ATOM 757 O O . PRO A 1 99 ? -7.895 1.987 -1.086 1 98.12 99 PRO A O 1
ATOM 760 N N . SER A 1 100 ? -5.797 1.018 -0.888 1 97.19 100 SER A N 1
ATOM 761 C CA . SER A 1 100 ? -5.617 1.34 -2.301 1 97.19 100 SER A CA 1
ATOM 762 C C . SER A 1 100 ? -4.883 0.222 -3.033 1 97.19 100 SER A C 1
ATOM 764 O O . SER A 1 100 ? -4.625 0.326 -4.234 1 97.19 100 SER A O 1
ATOM 766 N N . TYR A 1 101 ? -4.508 -0.87 -2.416 1 97.75 101 TYR A N 1
ATOM 767 C CA . TYR A 1 101 ? -3.736 -1.883 -3.127 1 97.75 101 TYR A CA 1
ATOM 768 C C . TYR A 1 101 ? -4.551 -2.49 -4.266 1 97.75 101 TYR A C 1
ATOM 770 O O . TYR A 1 101 ? -4.074 -2.578 -5.398 1 97.75 101 TYR A O 1
ATOM 778 N N . TYR A 1 102 ? -5.797 -2.945 -3.93 1 97.31 102 TYR A N 1
ATOM 779 C CA . TYR A 1 102 ? -6.695 -3.482 -4.945 1 97.31 102 TYR A CA 1
ATOM 780 C C . TYR A 1 102 ? -7.535 -2.377 -5.57 1 97.31 102 TYR A C 1
ATOM 782 O O . TYR A 1 102 ? -8.758 -2.34 -5.391 1 97.31 102 TYR A O 1
ATOM 790 N N . LYS A 1 103 ? -6.941 -1.589 -6.387 1 95.81 103 LYS A N 1
ATOM 791 C CA . LYS A 1 103 ? -7.531 -0.363 -6.922 1 95.81 103 LYS A CA 1
ATOM 792 C C . LYS A 1 103 ? -8.852 -0.649 -7.629 1 95.81 103 LYS A C 1
ATOM 794 O O . LYS A 1 103 ? -9.82 0.097 -7.473 1 95.81 103 LYS A O 1
ATOM 799 N N . SER A 1 104 ? -8.922 -1.704 -8.359 1 93.81 104 SER A N 1
ATOM 800 C CA . SER A 1 104 ? -10.109 -2.02 -9.141 1 93.81 104 SER A CA 1
ATOM 801 C C . SER A 1 104 ? -11.289 -2.365 -8.234 1 93.81 104 SER A C 1
ATOM 803 O O . SER A 1 104 ? -12.445 -2.24 -8.641 1 93.81 104 SER A O 1
ATOM 805 N N . GLY A 1 105 ? -10.953 -2.771 -6.992 1 95.88 105 GLY A N 1
ATOM 806 C CA . GLY A 1 105 ? -12 -3.133 -6.047 1 95.88 105 GLY A CA 1
ATOM 807 C C . GLY A 1 105 ? -12.359 -2.008 -5.094 1 95.88 105 GLY A C 1
ATOM 808 O O . GLY A 1 105 ? -13.328 -2.113 -4.34 1 95.88 105 GLY A O 1
ATOM 809 N N . MET A 1 106 ? -11.602 -0.939 -5.148 1 97.5 106 MET A N 1
ATOM 810 C CA . MET A 1 106 ? -11.812 0.191 -4.25 1 97.5 106 MET A CA 1
ATOM 811 C C . MET A 1 106 ? -12.695 1.249 -4.906 1 97.5 106 MET A C 1
ATOM 813 O O . MET A 1 106 ? -12.281 2.4 -5.059 1 97.5 106 MET A O 1
ATOM 817 N N . LYS A 1 107 ? -13.93 0.796 -5.254 1 96.31 107 LYS A N 1
ATOM 818 C CA . LYS A 1 107 ? -14.953 1.674 -5.824 1 96.31 107 LYS A CA 1
ATOM 819 C C . LYS A 1 107 ? -15.836 2.273 -4.73 1 96.31 107 LYS A C 1
ATOM 821 O O . LYS A 1 107 ? -15.641 1.992 -3.547 1 96.31 107 LYS A O 1
ATOM 826 N N . ASP A 1 108 ? -16.812 3.094 -5.141 1 98.12 108 ASP A N 1
ATOM 827 C CA . ASP A 1 108 ? -17.609 3.91 -4.219 1 98.12 108 ASP A CA 1
ATOM 828 C C . ASP A 1 108 ? -18.234 3.051 -3.127 1 98.12 108 ASP A C 1
ATOM 830 O O . ASP A 1 108 ? -18.156 3.381 -1.942 1 98.12 108 ASP A O 1
ATOM 834 N N . LYS A 1 109 ? -18.828 1.904 -3.488 1 98 109 LYS A N 1
ATOM 835 C CA . LYS A 1 109 ? -19.531 1.07 -2.512 1 98 109 LYS A CA 1
ATOM 836 C C . LYS A 1 109 ? -18.562 0.521 -1.47 1 98 109 LYS A C 1
ATOM 838 O O . LYS A 1 109 ? -18.859 0.502 -0.276 1 98 109 LYS A O 1
ATOM 843 N N . ALA A 1 110 ? -17.422 0.026 -1.894 1 98.56 110 ALA A N 1
ATOM 844 C CA . ALA A 1 110 ? -16.406 -0.529 -0.992 1 98.56 110 ALA A CA 1
ATOM 845 C C . ALA A 1 110 ? -15.859 0.545 -0.057 1 98.56 110 ALA A C 1
ATOM 847 O O . ALA A 1 110 ? -15.734 0.32 1.148 1 98.56 110 ALA A O 1
ATOM 848 N N . LEU A 1 111 ? -15.547 1.714 -0.609 1 98.81 111 LEU A N 1
ATOM 849 C CA . LEU A 1 111 ? -14.969 2.797 0.182 1 98.81 111 LEU A CA 1
ATOM 850 C C . LEU A 1 1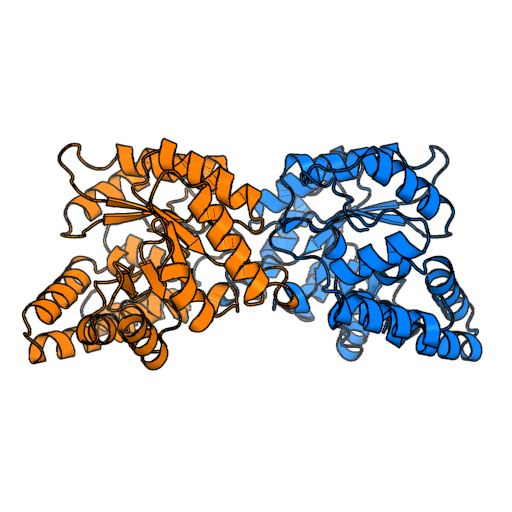11 ? -15.992 3.35 1.17 1 98.81 111 LEU A C 1
ATOM 852 O O . LEU A 1 111 ? -15.648 3.656 2.314 1 98.81 111 LEU A O 1
ATOM 856 N N . HIS A 1 112 ? -17.234 3.48 0.685 1 98.81 112 HIS A N 1
ATOM 857 C CA . HIS A 1 112 ? -18.297 3.914 1.59 1 98.81 112 HIS A CA 1
ATOM 858 C C . HIS A 1 112 ? -18.438 2.955 2.768 1 98.81 112 HIS A C 1
ATOM 860 O O . HIS A 1 112 ? -18.5 3.389 3.92 1 98.81 112 HIS A O 1
ATOM 866 N N . ALA A 1 113 ? -18.453 1.648 2.477 1 98.81 113 ALA A N 1
ATOM 867 C CA . ALA A 1 113 ? -18.578 0.636 3.521 1 98.81 113 ALA A CA 1
ATOM 868 C C . ALA A 1 113 ? -17.375 0.667 4.461 1 98.81 113 ALA A C 1
ATOM 870 O O . ALA A 1 113 ? -17.531 0.534 5.68 1 98.81 113 ALA A O 1
ATOM 871 N N . HIS A 1 114 ? -16.234 0.845 3.939 1 98.88 114 HIS A N 1
ATOM 872 C CA . HIS A 1 114 ? -15 0.901 4.703 1 98.88 114 HIS A CA 1
ATOM 873 C C . HIS A 1 114 ? -15.023 2.047 5.711 1 98.88 114 HIS A C 1
ATOM 875 O O . HIS A 1 114 ? -14.859 1.824 6.914 1 98.88 114 HIS A O 1
ATOM 881 N N . PHE A 1 115 ? -15.32 3.25 5.266 1 98.94 115 PHE A N 1
ATOM 882 C CA . PHE A 1 115 ? -15.273 4.43 6.125 1 98.94 115 PHE A CA 1
ATOM 883 C C . PHE A 1 115 ? -16.406 4.395 7.148 1 98.94 115 PHE A C 1
ATOM 885 O O . PHE A 1 115 ? -16.219 4.82 8.289 1 98.94 115 PHE A O 1
ATOM 892 N N . THR A 1 116 ? -17.547 3.887 6.699 1 98.94 116 THR A N 1
ATOM 893 C CA . THR A 1 116 ? -18.656 3.742 7.641 1 98.94 116 THR A CA 1
ATOM 894 C C . THR A 1 116 ? -18.266 2.803 8.781 1 98.94 116 THR A C 1
ATOM 896 O O . THR A 1 116 ? -18.484 3.125 9.953 1 98.94 116 THR A O 1
ATOM 899 N N . ALA A 1 117 ? -17.688 1.653 8.438 1 98.94 117 ALA A N 1
ATOM 900 C CA . ALA A 1 117 ? -17.297 0.678 9.445 1 98.94 117 ALA A CA 1
ATOM 901 C C . ALA A 1 117 ? -16.25 1.264 10.398 1 98.94 117 ALA A C 1
ATOM 903 O O . ALA A 1 117 ? -16.312 1.059 11.609 1 98.94 117 ALA A O 1
ATOM 904 N N . VAL A 1 118 ? -15.289 1.977 9.875 1 98.94 118 VAL A N 1
ATOM 905 C CA . VAL A 1 118 ? -14.242 2.588 10.695 1 98.94 118 VAL A CA 1
ATOM 906 C C . VAL A 1 118 ? -14.859 3.615 11.641 1 98.94 118 VAL A C 1
ATOM 908 O O . VAL A 1 118 ? -14.586 3.598 12.844 1 98.94 118 VAL A O 1
ATOM 911 N N . ALA A 1 119 ? -15.727 4.469 11.125 1 98.94 119 ALA A N 1
ATOM 912 C CA . ALA A 1 119 ? -16.344 5.527 11.922 1 98.94 119 ALA A CA 1
ATOM 913 C C . ALA A 1 119 ? -17.234 4.941 13.008 1 98.94 119 ALA A C 1
ATOM 915 O O . ALA A 1 119 ? -17.297 5.465 14.125 1 98.94 119 ALA A O 1
ATOM 916 N N . ASP A 1 120 ? -17.922 3.846 12.656 1 98.94 120 ASP A N 1
ATOM 917 C CA . ASP A 1 120 ? -18.828 3.188 13.609 1 98.94 120 ASP A CA 1
ATOM 918 C C . ASP A 1 120 ? -18.047 2.627 14.797 1 98.94 120 ASP A C 1
ATOM 920 O O . ASP A 1 120 ? -18.594 2.449 15.883 1 98.94 120 ASP A O 1
ATOM 924 N N . ASN A 1 121 ? -16.766 2.352 14.562 1 98.88 121 ASN A N 1
ATOM 925 C CA . ASN A 1 121 ? -16.016 1.611 15.578 1 98.88 121 ASN A CA 1
ATOM 926 C C . ASN A 1 121 ? -14.836 2.422 16.109 1 98.88 121 ASN A C 1
ATOM 928 O O . ASN A 1 121 ? -13.922 1.868 16.734 1 98.88 121 ASN A O 1
ATOM 932 N N . CYS A 1 122 ? -14.766 3.682 15.836 1 98.81 122 CYS A N 1
ATOM 933 C CA . CYS A 1 122 ? -13.672 4.547 16.266 1 98.81 122 CYS A CA 1
ATOM 934 C C . CYS A 1 122 ? -14.109 5.441 17.422 1 98.81 122 CYS A C 1
ATOM 936 O O . CYS A 1 122 ? -15.125 6.137 17.328 1 98.81 122 CYS A O 1
ATOM 938 N N . PRO A 1 123 ? -13.391 5.469 18.484 1 98.75 123 PRO A N 1
ATOM 939 C CA . PRO A 1 123 ? -13.82 6.223 19.672 1 98.75 123 PRO A CA 1
ATOM 940 C C . PRO A 1 123 ? -13.539 7.719 19.547 1 98.75 123 PRO A C 1
ATOM 942 O O . PRO A 1 123 ? -14 8.508 20.375 1 98.75 123 PRO A O 1
ATOM 945 N N . VAL A 1 124 ? -12.789 8.141 18.594 1 98.88 124 VAL A N 1
ATOM 946 C CA . VAL A 1 124 ? -12.523 9.547 18.328 1 98.88 124 VAL A CA 1
ATOM 947 C C . VAL A 1 124 ? -13 9.898 16.922 1 98.88 124 VAL A C 1
ATOM 949 O O . VAL A 1 124 ? -13.234 9.016 16.094 1 98.88 124 VAL A O 1
ATOM 952 N N . PRO A 1 125 ? -13.18 11.188 16.609 1 98.94 125 PRO A N 1
ATOM 953 C CA . PRO A 1 125 ? -13.664 11.586 15.281 1 98.94 125 PRO A CA 1
ATOM 954 C C . PRO A 1 125 ? -12.75 11.133 14.148 1 98.94 125 PRO A C 1
ATOM 956 O O . PRO A 1 125 ? -11.531 11.023 14.336 1 98.94 125 PRO A O 1
ATOM 959 N N . VAL A 1 126 ? -13.383 10.883 13.031 1 98.94 126 VAL A N 1
ATOM 960 C CA . VAL A 1 126 ? -12.688 10.406 11.844 1 98.94 126 VAL A CA 1
ATOM 961 C C . VAL A 1 126 ? -12.656 11.516 10.789 1 98.94 126 VAL A C 1
ATOM 963 O O . VAL A 1 126 ? -13.672 12.156 10.523 1 98.94 126 VAL A O 1
ATOM 966 N N . ILE A 1 127 ? -11.523 11.773 10.258 1 98.94 127 ILE A N 1
ATOM 967 C CA . ILE A 1 127 ? -11.328 12.664 9.117 1 98.94 127 ILE A CA 1
ATOM 968 C C . ILE A 1 127 ? -10.953 11.844 7.883 1 98.94 127 ILE A C 1
ATOM 970 O O . ILE A 1 127 ? -10.016 11.047 7.918 1 98.94 127 ILE A O 1
ATOM 974 N N . LEU A 1 128 ? -11.727 12 6.797 1 98.94 128 LEU A N 1
ATOM 975 C CA . LEU A 1 128 ? -11.375 11.359 5.535 1 98.94 128 LEU A CA 1
ATOM 976 C C . LEU A 1 128 ? -10.094 11.945 4.961 1 98.94 128 LEU A C 1
ATOM 978 O O . LEU A 1 128 ? -9.867 13.156 5.039 1 98.94 128 LEU A O 1
ATOM 982 N N . TYR A 1 129 ? -9.273 11.141 4.465 1 98.69 129 TYR A N 1
ATOM 983 C CA . TYR A 1 129 ? -8.031 11.586 3.844 1 98.69 129 TYR A CA 1
ATOM 984 C C . TYR A 1 129 ? -7.93 11.102 2.406 1 98.69 129 TYR A C 1
ATOM 986 O O . TYR A 1 129 ? -7.707 9.906 2.162 1 98.69 129 TYR A O 1
ATOM 994 N N . SER A 1 130 ? -8.125 12 1.451 1 98.06 130 SER A N 1
ATOM 995 C CA . SER A 1 130 ? -8.008 11.727 0.023 1 98.06 130 SER A CA 1
ATOM 996 C C . SER A 1 130 ? -6.691 12.25 -0.532 1 98.06 130 SER A C 1
ATOM 998 O O . SER A 1 130 ? -6.473 13.469 -0.575 1 98.06 130 SER A O 1
ATOM 1000 N N . VAL A 1 131 ? -5.832 11.359 -0.94 1 97.5 131 VAL A N 1
ATOM 1001 C CA . VAL A 1 131 ? -4.52 11.742 -1.454 1 97.5 131 VAL A CA 1
ATOM 1002 C C . VAL A 1 131 ? -4.18 10.898 -2.682 1 97.5 131 VAL A C 1
ATOM 1004 O O . VAL A 1 131 ? -3.316 10.023 -2.619 1 97.5 131 VAL A O 1
ATOM 1007 N N . PRO A 1 132 ? -4.711 11.234 -3.836 1 96.31 132 PRO A N 1
ATOM 1008 C CA . PRO A 1 132 ? -4.547 10.422 -5.047 1 96.31 132 PRO A CA 1
ATOM 1009 C C . PRO A 1 132 ? -3.086 10.305 -5.477 1 96.31 132 PRO A C 1
ATOM 1011 O O . PRO A 1 132 ? -2.701 9.305 -6.09 1 96.31 132 PRO A O 1
ATOM 1014 N N . ALA A 1 133 ? -2.254 11.258 -5.16 1 94.88 133 ALA A N 1
ATOM 1015 C CA . ALA A 1 133 ? -0.85 11.211 -5.559 1 94.88 133 ALA A CA 1
ATOM 1016 C C . ALA A 1 133 ? -0.168 9.953 -5.035 1 94.88 133 ALA A C 1
ATOM 1018 O O . ALA A 1 133 ? 0.756 9.43 -5.664 1 94.88 133 ALA A O 1
ATOM 1019 N N . PHE A 1 134 ? -0.662 9.414 -3.865 1 96.06 134 PHE A N 1
ATOM 1020 C CA . PHE A 1 134 ? -0.029 8.25 -3.254 1 96.06 134 PHE A CA 1
ATOM 1021 C C . PHE A 1 134 ? -0.879 7.004 -3.457 1 96.06 134 PHE A C 1
ATOM 1023 O O . PHE A 1 134 ? -0.349 5.918 -3.711 1 96.06 134 PHE A O 1
ATOM 1030 N N . THR A 1 135 ? -2.217 7.137 -3.393 1 96.81 135 THR A N 1
ATOM 1031 C CA . THR A 1 135 ? -3.09 5.965 -3.383 1 96.81 135 THR A CA 1
ATOM 1032 C C . THR A 1 135 ? -3.594 5.656 -4.789 1 96.81 135 THR A C 1
ATOM 1034 O O . THR A 1 135 ? -4.086 4.555 -5.051 1 96.81 135 THR A O 1
ATOM 1037 N N . VAL A 1 136 ? -3.582 6.707 -5.699 1 95.62 136 VAL A N 1
ATOM 1038 C CA . VAL A 1 136 ? -4.133 6.66 -7.051 1 95.62 136 VAL A CA 1
ATOM 1039 C C . VAL A 1 136 ? -5.648 6.496 -6.984 1 95.62 136 VAL A C 1
ATOM 1041 O O . VAL A 1 136 ? -6.273 6.059 -7.953 1 95.62 136 VAL A O 1
ATOM 1044 N N . ILE A 1 137 ? -6.242 6.691 -5.836 1 96.81 137 ILE A N 1
ATOM 1045 C CA . ILE A 1 137 ? -7.684 6.676 -5.617 1 96.81 137 ILE A CA 1
ATOM 1046 C C . ILE A 1 137 ? -8.164 8.078 -5.234 1 96.81 137 ILE A C 1
ATOM 1048 O O . ILE A 1 137 ? -7.688 8.648 -4.25 1 96.81 137 ILE A O 1
ATOM 1052 N N . ASP A 1 138 ? -8.992 8.617 -6.062 1 97.06 138 ASP A N 1
ATOM 1053 C CA . ASP A 1 138 ? -9.672 9.867 -5.75 1 97.06 138 ASP A CA 1
ATOM 1054 C C . ASP A 1 138 ? -11.07 9.602 -5.188 1 97.06 138 ASP A C 1
ATOM 1056 O O . ASP A 1 138 ? -11.961 9.148 -5.906 1 97.06 138 ASP A O 1
ATOM 1060 N N . LEU A 1 139 ? -11.219 9.828 -3.854 1 98.12 139 LEU A N 1
ATOM 1061 C CA . LEU A 1 139 ? -12.508 9.586 -3.227 1 98.12 139 LEU A CA 1
ATOM 1062 C C . LEU A 1 139 ? -13.602 10.422 -3.893 1 98.12 139 LEU A C 1
ATOM 1064 O O . LEU A 1 139 ? -13.461 11.641 -4.027 1 98.12 139 LEU A O 1
ATOM 1068 N N . SER A 1 140 ? -14.656 9.82 -4.332 1 97.88 140 SER A N 1
ATOM 1069 C CA . SER A 1 140 ? -15.648 10.508 -5.152 1 97.88 140 SER A CA 1
ATOM 1070 C C . SER A 1 140 ? -16.453 11.5 -4.32 1 97.88 140 SER A C 1
ATOM 1072 O O . SER A 1 140 ? -16.641 11.305 -3.121 1 97.88 140 SER A O 1
ATOM 1074 N N . LEU A 1 141 ? -16.938 12.539 -4.973 1 98.5 141 LEU A N 1
ATOM 1075 C CA . LEU A 1 141 ? -17.75 13.57 -4.332 1 98.5 141 LEU A CA 1
ATOM 1076 C C . LEU A 1 141 ? -18.984 12.953 -3.676 1 98.5 141 LEU A C 1
ATOM 1078 O O . LEU A 1 141 ? -19.328 13.305 -2.543 1 98.5 141 LEU A O 1
ATOM 1082 N N . ASP A 1 142 ? -19.625 12.008 -4.332 1 98.56 142 ASP A N 1
ATOM 1083 C CA . ASP A 1 142 ? -20.844 11.398 -3.816 1 98.56 142 ASP A CA 1
ATOM 1084 C C . ASP A 1 142 ? -20.578 10.648 -2.514 1 98.56 142 ASP A C 1
ATOM 1086 O O . ASP A 1 142 ? -21.359 10.742 -1.566 1 98.56 142 ASP A O 1
ATOM 1090 N N . VAL A 1 143 ? -19.531 9.914 -2.461 1 98.81 143 VAL A N 1
ATOM 1091 C CA . VAL A 1 143 ? -19.172 9.156 -1.265 1 98.81 143 VAL A CA 1
ATOM 1092 C C . VAL A 1 143 ? -18.859 10.125 -0.122 1 98.81 143 VAL A C 1
ATOM 1094 O O . VAL A 1 143 ? -19.297 9.922 1.01 1 98.81 143 VAL A O 1
ATOM 1097 N N . ILE A 1 144 ? -18.094 11.148 -0.399 1 98.88 144 ILE A N 1
ATOM 1098 C CA . ILE A 1 144 ? -17.734 12.141 0.604 1 98.88 144 ILE A CA 1
ATOM 1099 C C . ILE A 1 144 ? -18.984 12.773 1.196 1 98.88 144 ILE A C 1
ATOM 1101 O O . ILE A 1 144 ? -19.141 12.844 2.418 1 98.88 144 ILE A O 1
ATOM 1105 N N . VAL A 1 145 ? -19.875 13.211 0.295 1 98.81 145 VAL A N 1
ATOM 1106 C CA . VAL A 1 145 ? -21.078 13.906 0.722 1 98.81 145 VAL A CA 1
ATOM 1107 C C . VAL A 1 145 ? -21.938 12.977 1.577 1 98.81 145 VAL A C 1
ATOM 1109 O O . VAL A 1 145 ? -22.469 13.383 2.609 1 98.81 145 VAL A O 1
ATOM 1112 N N . ASP A 1 146 ? -22.062 11.734 1.172 1 98.81 146 ASP A N 1
ATOM 1113 C CA . ASP A 1 146 ? -22.844 10.773 1.951 1 98.81 146 ASP A CA 1
ATOM 1114 C C . ASP A 1 146 ? -22.203 10.523 3.312 1 98.81 146 ASP A C 1
ATOM 1116 O O . ASP A 1 146 ? -22.891 10.5 4.336 1 98.81 146 ASP A O 1
ATOM 1120 N N . LEU A 1 147 ? -20.938 10.328 3.344 1 98.88 147 LEU A N 1
ATOM 1121 C CA . LEU A 1 147 ? -20.203 10.047 4.57 1 98.88 147 LEU A CA 1
ATOM 1122 C C . LEU A 1 147 ? -20.234 11.242 5.516 1 98.88 147 LEU A C 1
ATOM 1124 O O . LEU A 1 147 ? -20.125 11.078 6.734 1 98.88 147 LEU A O 1
ATOM 1128 N N . ALA A 1 148 ? -20.375 12.414 4.957 1 98.88 148 ALA A N 1
ATOM 1129 C CA . ALA A 1 148 ? -20.406 13.633 5.762 1 98.88 148 ALA A CA 1
ATOM 1130 C C . ALA A 1 148 ? -21.578 13.625 6.734 1 98.88 148 ALA A C 1
ATOM 1132 O O . ALA A 1 148 ? -21.578 14.344 7.734 1 98.88 148 ALA A O 1
ATOM 1133 N N . HIS A 1 149 ? -22.594 12.836 6.465 1 98.56 149 HIS A N 1
ATOM 1134 C CA . HIS A 1 149 ? -23.766 12.758 7.316 1 98.56 149 HIS A CA 1
ATOM 1135 C C . HIS A 1 149 ? -23.531 11.836 8.5 1 98.56 149 HIS A C 1
ATOM 1137 O O . HIS A 1 149 ? -24.344 11.781 9.422 1 98.56 149 HIS A O 1
ATOM 1143 N N . HIS A 1 150 ? -22.516 11.039 8.477 1 98.75 150 HIS A N 1
ATOM 1144 C CA . HIS A 1 150 ? -22.188 10.188 9.617 1 98.75 150 HIS A CA 1
ATOM 1145 C C . HIS A 1 150 ? -21.734 11.016 10.812 1 98.75 150 HIS A C 1
ATOM 1147 O O . HIS A 1 150 ? -20.828 11.844 10.68 1 98.75 150 HIS A O 1
ATOM 1153 N N . PRO A 1 151 ? -22.188 10.844 11.938 1 98.31 151 PRO A N 1
ATOM 1154 C CA . PRO A 1 151 ? -21.938 11.734 13.07 1 98.31 151 PRO A CA 1
ATOM 1155 C C . PRO A 1 151 ? -20.484 11.703 13.531 1 98.31 151 PRO A C 1
ATOM 1157 O O . PRO A 1 151 ? -20 12.656 14.141 1 98.31 151 PRO A O 1
ATOM 1160 N N . ASN A 1 152 ? -19.75 10.609 13.188 1 98.81 152 ASN A N 1
ATOM 1161 C CA . ASN A 1 152 ? -18.375 10.477 13.648 1 98.81 152 ASN A CA 1
ATOM 1162 C C . ASN A 1 152 ? -17.375 10.836 12.555 1 98.81 152 ASN A C 1
ATOM 1164 O O . ASN A 1 152 ? -16.172 10.719 12.742 1 98.81 152 ASN A O 1
ATOM 1168 N N . ILE A 1 153 ? -17.781 11.133 11.414 1 98.94 153 ILE A N 1
ATOM 1169 C CA . ILE A 1 153 ? -16.922 11.648 10.352 1 98.94 153 ILE A CA 1
ATOM 1170 C C . ILE A 1 153 ? -17.047 13.172 10.281 1 98.94 153 ILE A C 1
ATOM 1172 O O . ILE A 1 153 ? -18.062 13.703 9.844 1 98.94 153 ILE A O 1
ATOM 1176 N N . ILE A 1 154 ? -15.945 13.836 10.648 1 98.81 154 ILE A N 1
ATOM 1177 C CA . ILE A 1 154 ? -16.125 15.25 10.969 1 98.81 154 ILE A CA 1
ATOM 1178 C C . ILE A 1 154 ? -15.508 16.109 9.867 1 98.81 154 ILE A C 1
ATOM 1180 O O . ILE A 1 154 ? -15.586 17.344 9.922 1 98.81 154 ILE A O 1
ATOM 1184 N N . GLY A 1 155 ? -14.898 15.477 8.867 1 98.88 155 GLY A N 1
ATOM 1185 C CA . GLY A 1 155 ? -14.305 16.281 7.809 1 98.88 155 GLY A CA 1
ATOM 1186 C C . GLY A 1 155 ? -13.484 15.469 6.832 1 98.88 155 GLY A C 1
ATOM 1187 O O . GLY A 1 155 ? -13.547 14.234 6.832 1 98.88 155 GLY A O 1
ATOM 1188 N N . ILE A 1 156 ? -12.773 16.172 5.973 1 98.88 156 ILE A N 1
ATOM 1189 C CA . ILE A 1 156 ? -11.906 15.57 4.973 1 98.88 156 ILE A CA 1
ATOM 1190 C C . ILE A 1 156 ? -10.664 16.438 4.777 1 98.88 156 ILE A C 1
ATOM 1192 O O . ILE A 1 156 ? -10.742 17.656 4.785 1 98.88 156 ILE A O 1
ATOM 1196 N N . LYS A 1 157 ? -9.539 15.781 4.766 1 98.75 157 LYS A N 1
ATOM 1197 C CA . LYS A 1 157 ? -8.344 16.344 4.148 1 98.75 157 LYS A CA 1
ATOM 1198 C C . LYS A 1 157 ? -8.289 16.016 2.658 1 98.75 157 LYS A C 1
ATOM 1200 O O . LYS A 1 157 ? -8.102 14.867 2.281 1 98.75 157 LYS A O 1
ATOM 1205 N N . GLU A 1 158 ? -8.469 17.016 1.835 1 98.25 158 GLU A N 1
ATOM 1206 C CA . GLU A 1 158 ? -8.445 16.844 0.384 1 98.25 158 GLU A CA 1
ATOM 1207 C C . GLU A 1 158 ? -7.109 17.281 -0.2 1 98.25 158 GLU A C 1
ATOM 1209 O O . GLU A 1 158 ? -6.77 18.469 -0.176 1 98.25 158 GLU A O 1
ATOM 1214 N N . SER A 1 159 ? -6.352 16.281 -0.728 1 96.94 159 SER A N 1
ATOM 1215 C CA . SER A 1 159 ? -4.977 16.562 -1.132 1 96.94 159 SER A CA 1
ATOM 1216 C C . SER A 1 159 ? -4.832 16.531 -2.65 1 96.94 159 SER A C 1
ATOM 1218 O O . SER A 1 159 ? -3.727 16.688 -3.176 1 96.94 159 SER A O 1
ATOM 1220 N N . GLY A 1 160 ? -5.895 16.375 -3.363 1 95 160 GLY A N 1
ATOM 1221 C CA . GLY A 1 160 ? -5.844 16.344 -4.816 1 95 160 GLY A CA 1
ATOM 1222 C C . GLY A 1 160 ? -5.648 17.703 -5.441 1 95 160 GLY A C 1
ATOM 1223 O O . GLY A 1 160 ? -5.176 17.812 -6.578 1 95 160 GLY A O 1
ATOM 1224 N N . GLY A 1 161 ? -6.082 18.734 -4.738 1 95.12 161 GLY A N 1
ATOM 1225 C CA . GLY A 1 161 ? -5.844 20.094 -5.176 1 95.12 161 GLY A CA 1
ATOM 1226 C C . GLY A 1 161 ? -6.848 20.578 -6.207 1 95.12 161 GLY A C 1
ATOM 1227 O O . GLY A 1 161 ? -6.734 21.688 -6.711 1 95.12 161 GLY A O 1
ATOM 1228 N N . ASP A 1 162 ? -7.816 19.766 -6.598 1 97.44 162 ASP A N 1
ATOM 1229 C CA . ASP A 1 162 ? -8.906 20.188 -7.48 1 97.44 162 ASP A CA 1
ATOM 1230 C C . ASP A 1 162 ? -9.867 21.125 -6.758 1 97.44 162 ASP A C 1
ATOM 1232 O O . ASP A 1 162 ? -10.766 20.672 -6.047 1 97.44 162 ASP A O 1
ATOM 1236 N N . ILE A 1 163 ? -9.719 22.406 -7.012 1 97.62 163 ILE A N 1
ATOM 1237 C CA . ILE A 1 163 ? -10.453 23.422 -6.273 1 97.62 163 ILE A CA 1
ATOM 1238 C C . ILE A 1 163 ? -11.945 23.312 -6.574 1 97.62 163 ILE A C 1
ATOM 1240 O O . ILE A 1 163 ? -12.789 23.609 -5.723 1 97.62 163 ILE A O 1
ATOM 1244 N N . THR A 1 164 ? -12.266 22.844 -7.84 1 98.06 164 THR A N 1
ATOM 1245 C CA . THR A 1 164 ? -13.672 22.625 -8.18 1 98.06 164 THR A CA 1
ATOM 1246 C C . THR A 1 164 ? -14.273 21.547 -7.285 1 98.06 164 THR A C 1
ATOM 1248 O O . THR A 1 164 ? -15.391 21.703 -6.785 1 98.06 164 THR A O 1
ATOM 1251 N N . LYS A 1 165 ? -13.602 20.531 -7.051 1 98.19 165 LYS A N 1
ATOM 1252 C CA . LYS A 1 165 ? -14.07 19.453 -6.172 1 98.19 165 LYS A CA 1
ATOM 1253 C C . LYS A 1 165 ? -14.164 19.938 -4.727 1 98.19 165 LYS A C 1
ATOM 1255 O O . LYS A 1 165 ? -15.156 19.672 -4.043 1 98.19 165 LYS A O 1
ATOM 1260 N N . ILE A 1 166 ? -13.133 20.641 -4.27 1 98.62 166 ILE A N 1
ATOM 1261 C CA . ILE A 1 166 ? -13.117 21.172 -2.916 1 98.62 166 ILE A CA 1
ATOM 1262 C C . ILE A 1 166 ? -14.328 22.078 -2.711 1 98.62 166 ILE A C 1
ATOM 1264 O O . ILE A 1 166 ? -15.039 21.953 -1.714 1 98.62 166 ILE A O 1
ATOM 1268 N N . GLY A 1 167 ? -14.523 22.938 -3.689 1 98.69 167 GLY A N 1
ATOM 1269 C CA . GLY A 1 167 ? -15.688 23.797 -3.617 1 98.69 167 GLY A CA 1
ATOM 1270 C C . GLY A 1 167 ? -17 23.031 -3.572 1 98.69 167 GLY A C 1
ATOM 1271 O O . GLY A 1 167 ? -17.906 23.391 -2.824 1 98.69 167 GLY A O 1
ATOM 1272 N N . SER A 1 168 ? -17.094 22 -4.395 1 98.81 168 SER A N 1
ATOM 1273 C CA . SER A 1 168 ? -18.297 21.172 -4.434 1 98.81 168 SER A CA 1
ATOM 1274 C C . SER A 1 168 ? -18.531 20.484 -3.096 1 98.81 168 SER A C 1
ATOM 1276 O O . SER A 1 168 ? -19.672 20.406 -2.627 1 98.81 168 SER A O 1
ATOM 1278 N N . ILE A 1 169 ? -17.5 19.953 -2.451 1 98.88 169 ILE A N 1
ATOM 1279 C CA . ILE A 1 169 ? -17.625 19.312 -1.146 1 98.88 169 ILE A CA 1
ATOM 1280 C C . ILE A 1 169 ? -18.172 20.312 -0.132 1 98.88 169 ILE A C 1
ATOM 1282 O O . ILE A 1 169 ? -19.141 20.031 0.568 1 98.88 169 ILE A O 1
ATOM 1286 N N . ILE A 1 170 ? -17.562 21.516 -0.102 1 98.69 170 ILE A N 1
ATOM 1287 C CA . ILE A 1 170 ? -17.938 22.547 0.856 1 98.69 170 ILE A CA 1
ATOM 1288 C C . ILE A 1 170 ? -19.406 22.922 0.651 1 98.69 170 ILE A C 1
ATOM 1290 O O . ILE A 1 170 ? -20.172 22.984 1.613 1 98.69 170 ILE A O 1
ATOM 1294 N N . HIS A 1 171 ? -19.75 23.078 -0.602 1 98.62 171 HIS A N 1
ATOM 1295 C CA . HIS A 1 171 ? -21.109 23.484 -0.93 1 98.62 171 HIS A CA 1
ATOM 1296 C C . HIS A 1 171 ? -22.125 22.406 -0.533 1 98.62 171 HIS A C 1
ATOM 1298 O O . HIS A 1 171 ? -23.141 22.703 0.079 1 98.62 171 HIS A O 1
ATOM 1304 N N . LYS A 1 172 ? -21.859 21.172 -0.826 1 98.75 172 LYS A N 1
ATOM 1305 C CA . LYS A 1 172 ? -22.812 20.078 -0.665 1 98.75 172 LYS A CA 1
ATOM 1306 C C . LYS A 1 172 ? -22.875 19.609 0.786 1 98.75 172 LYS A C 1
ATOM 1308 O O . LYS A 1 172 ? -23.797 18.891 1.173 1 98.75 172 LYS A O 1
ATOM 1313 N N . THR A 1 173 ? -21.906 20 1.587 1 98.56 173 THR A N 1
ATOM 1314 C CA . THR A 1 173 ? -21.906 19.578 2.984 1 98.56 173 THR A CA 1
ATOM 1315 C C . THR A 1 173 ? -22.172 20.766 3.904 1 98.56 173 THR A C 1
ATOM 1317 O O . THR A 1 173 ? -21.875 20.703 5.102 1 98.56 173 THR A O 1
ATOM 1320 N N . GLN A 1 174 ? -22.656 21.859 3.414 1 96.81 174 GLN A N 1
ATOM 1321 C CA . GLN A 1 174 ? -22.828 23.109 4.16 1 96.81 174 GLN A CA 1
ATOM 1322 C C . GLN A 1 174 ? -23.875 22.938 5.262 1 96.81 174 GLN A C 1
ATOM 1324 O O . GLN A 1 174 ? -23.875 23.688 6.238 1 96.81 174 GLN A O 1
ATOM 1329 N N . ASP A 1 175 ? -24.734 21.922 5.18 1 97.19 175 ASP A N 1
ATOM 1330 C CA . ASP A 1 175 ? -25.828 21.75 6.121 1 97.19 175 ASP A CA 1
ATOM 1331 C C . ASP A 1 175 ? -25.469 20.766 7.227 1 97.19 175 ASP A C 1
ATOM 1333 O O . ASP A 1 175 ? -26.281 20.453 8.094 1 97.19 175 ASP A O 1
ATOM 1337 N N . VAL A 1 176 ? -24.328 20.188 7.18 1 97.56 176 VAL A N 1
ATOM 1338 C CA . VAL A 1 176 ? -23.859 19.281 8.219 1 97.56 176 VAL A CA 1
ATOM 1339 C C . VAL A 1 176 ? -22.531 19.781 8.789 1 97.56 176 VAL A C 1
ATOM 1341 O O . VAL A 1 176 ? -21.891 20.656 8.195 1 97.56 176 VAL A O 1
ATOM 1344 N N . ASP A 1 177 ? -22.219 19.375 9.938 1 96.94 177 ASP A N 1
ATOM 1345 C CA . ASP A 1 177 ? -20.969 19.75 10.594 1 96.94 177 ASP A CA 1
ATOM 1346 C C . ASP A 1 177 ? -19.797 18.953 10.031 1 96.94 177 ASP A C 1
ATOM 1348 O O . ASP A 1 177 ? -19.391 17.938 10.617 1 96.94 177 ASP A O 1
ATOM 1352 N N . PHE A 1 178 ? -19.328 19.344 8.891 1 98.75 178 PHE A N 1
ATOM 1353 C CA . PHE A 1 178 ? -18.281 18.672 8.141 1 98.75 178 PHE A CA 1
ATOM 1354 C C . PHE A 1 178 ? -17.203 19.672 7.699 1 98.75 178 PHE A C 1
ATOM 1356 O O . PHE A 1 178 ? -17.516 20.641 7.004 1 98.75 178 PHE A O 1
ATOM 1363 N N . GLN A 1 179 ? -15.969 19.406 8.094 1 98.62 179 GLN A N 1
ATOM 1364 C CA . GLN A 1 179 ? -14.883 20.359 7.863 1 98.62 179 GLN A CA 1
ATOM 1365 C C . GLN A 1 179 ? -14.039 19.938 6.66 1 98.62 179 GLN A C 1
ATOM 1367 O O . GLN A 1 179 ? -13.711 18.766 6.508 1 98.62 179 GLN A O 1
ATOM 1372 N N . VAL A 1 180 ? -13.711 20.906 5.785 1 98.75 180 VAL A N 1
ATOM 1373 C CA . VAL A 1 180 ? -12.82 20.656 4.652 1 98.75 180 VAL A CA 1
ATOM 1374 C C . VAL A 1 180 ? -11.469 21.328 4.898 1 98.75 180 VAL A C 1
ATOM 1376 O O . VAL A 1 180 ? -11.398 22.531 5.137 1 98.75 180 VAL A O 1
ATOM 1379 N N . ILE A 1 181 ? -10.461 20.516 4.844 1 98.38 181 ILE A N 1
ATOM 1380 C CA . ILE A 1 181 ? -9.094 20.953 5.109 1 98.38 181 ILE A CA 1
ATOM 1381 C C . ILE A 1 181 ? -8.242 20.75 3.855 1 98.38 181 ILE A C 1
ATOM 1383 O O . ILE A 1 181 ? -8.305 19.703 3.209 1 98.38 181 ILE A O 1
ATOM 1387 N N . ALA A 1 182 ? -7.441 21.812 3.521 1 98.5 182 ALA A N 1
ATOM 1388 C CA . ALA A 1 182 ? -6.508 21.719 2.4 1 98.5 182 ALA A CA 1
ATOM 1389 C C . ALA A 1 182 ? -5.348 20.781 2.734 1 98.5 182 ALA A C 1
ATOM 1391 O O . ALA A 1 182 ? -4.734 20.906 3.795 1 98.5 182 ALA A O 1
ATOM 1392 N N . GLY A 1 183 ? -5 19.938 1.804 1 98.06 183 GLY A N 1
ATOM 1393 C CA . GLY A 1 183 ? -3.918 18.984 2.023 1 98.06 183 GLY A CA 1
ATOM 1394 C C . GLY A 1 183 ? -2.561 19.531 1.617 1 98.06 183 GLY A C 1
ATOM 1395 O O . GLY A 1 183 ? -1.549 18.844 1.733 1 98.06 183 GLY A O 1
ATOM 1396 N N . SER A 1 184 ? -2.543 20.797 1.14 1 97.81 184 SER A N 1
ATOM 1397 C CA . SER A 1 184 ? -1.29 21.406 0.713 1 97.81 184 SER A CA 1
ATOM 1398 C C . SER A 1 184 ? -1.334 22.922 0.874 1 97.81 184 SER A C 1
ATOM 1400 O O . SER A 1 184 ? -2.387 23.531 0.699 1 97.81 184 SER A O 1
ATOM 1402 N N . ALA A 1 185 ? -0.151 23.438 1.099 1 98.38 185 ALA A N 1
ATOM 1403 C CA . ALA A 1 185 ? -0.053 24.891 1.253 1 98.38 185 ALA A CA 1
ATOM 1404 C C . ALA A 1 185 ? -0.255 25.594 -0.084 1 98.38 185 ALA A C 1
ATOM 1406 O O . ALA A 1 185 ? -0.573 26.797 -0.121 1 98.38 185 ALA A O 1
ATOM 1407 N N . SER A 1 186 ? -0.168 24.875 -1.183 1 97.12 186 SER A N 1
ATOM 1408 C CA . SER A 1 186 ? -0.272 25.453 -2.512 1 97.12 186 SER A CA 1
ATOM 1409 C C . SER A 1 186 ? -1.693 25.938 -2.797 1 97.12 186 SER A C 1
ATOM 1411 O O . SER A 1 186 ? -1.9 26.844 -3.607 1 97.12 186 SER A O 1
ATOM 1413 N N . PHE A 1 187 ? -2.654 25.344 -2.109 1 97.94 187 PHE A N 1
ATOM 1414 C CA . PHE A 1 187 ? -4.031 25.734 -2.385 1 97.94 187 PHE A CA 1
ATOM 1415 C C . PHE A 1 187 ? -4.781 26.031 -1.09 1 97.94 187 PHE A C 1
ATOM 1417 O O . PHE A 1 187 ? -5.996 25.844 -1.016 1 97.94 187 PHE A O 1
ATOM 1424 N N . LEU A 1 188 ? -4 26.438 -0.073 1 98.62 188 LEU A N 1
ATOM 1425 C CA . LEU A 1 188 ? -4.566 26.75 1.232 1 98.62 188 LEU A CA 1
ATOM 1426 C C . LEU A 1 188 ? -5.484 27.969 1.142 1 98.62 188 LEU A C 1
ATOM 1428 O O . LEU A 1 188 ? -6.633 27.922 1.588 1 98.62 188 LEU A O 1
ATOM 1432 N N . LEU A 1 189 ? -4.996 29.047 0.518 1 98.69 189 LEU A N 1
ATOM 1433 C CA . LEU A 1 189 ? -5.77 30.281 0.422 1 98.69 189 LEU A CA 1
ATOM 1434 C C . LEU A 1 189 ? -7.082 30.031 -0.314 1 98.69 189 LEU A C 1
ATOM 1436 O O . LEU A 1 189 ? -8.148 30.453 0.154 1 98.69 189 LEU A O 1
ATOM 1440 N N . SER A 1 190 ? -7.004 29.375 -1.484 1 98.19 190 SER A N 1
ATOM 1441 C CA . SER A 1 190 ? -8.203 29.109 -2.277 1 98.19 190 SER A CA 1
ATOM 1442 C C . SER A 1 190 ? -9.203 28.266 -1.493 1 98.19 190 SER A C 1
ATOM 1444 O O . SER A 1 190 ? -10.414 28.5 -1.581 1 98.19 190 SER A O 1
ATOM 1446 N N . THR A 1 191 ? -8.734 27.328 -0.687 1 98.5 191 THR A N 1
ATOM 1447 C CA . THR A 1 191 ? -9.602 26.469 0.112 1 98.5 191 THR A CA 1
ATOM 1448 C C . THR A 1 191 ? -10.305 27.266 1.202 1 98.5 191 THR A C 1
ATOM 1450 O O . THR A 1 191 ? -11.516 27.156 1.381 1 98.5 191 THR A O 1
ATOM 1453 N N . ILE A 1 192 ? -9.531 28.094 1.882 1 98.25 192 ILE A N 1
ATOM 1454 C CA . ILE A 1 192 ? -10.094 28.906 2.959 1 98.25 192 ILE A CA 1
ATOM 1455 C C . ILE A 1 192 ? -11.125 29.875 2.391 1 98.25 192 ILE A C 1
ATOM 1457 O O . ILE A 1 192 ? -12.203 30.062 2.963 1 98.25 192 ILE A O 1
ATOM 1461 N N . ASN A 1 193 ? -10.844 30.438 1.235 1 97.56 193 ASN A N 1
ATOM 1462 C CA . ASN A 1 193 ? -11.742 31.406 0.601 1 97.56 193 ASN A CA 1
ATOM 1463 C C . ASN A 1 193 ? -13.078 30.766 0.237 1 97.56 193 ASN A C 1
ATOM 1465 O O . ASN A 1 193 ? -14.109 31.438 0.176 1 97.56 193 ASN A O 1
ATOM 1469 N N . LEU A 1 194 ? -13.109 29.484 0.012 1 97.56 194 LEU A N 1
ATOM 1470 C CA . LEU A 1 194 ? -14.328 28.781 -0.384 1 97.56 194 LEU A CA 1
ATOM 1471 C C . LEU A 1 194 ? -15.086 28.281 0.839 1 97.56 194 LEU A C 1
ATOM 1473 O O . LEU A 1 194 ? -16.203 27.766 0.717 1 97.56 194 LEU A O 1
ATOM 1477 N N . GLY A 1 195 ? -14.461 28.391 1.962 1 97.56 195 GLY A N 1
ATOM 1478 C CA . GLY A 1 195 ? -15.164 27.984 3.17 1 97.56 195 GLY A CA 1
ATOM 1479 C C . GLY A 1 195 ? -14.469 26.859 3.914 1 97.56 195 GLY A C 1
ATOM 1480 O O . GLY A 1 195 ? -14.961 26.391 4.941 1 97.56 195 GLY A O 1
ATOM 1481 N N . GLY A 1 196 ? -13.336 26.406 3.404 1 98 196 GLY A N 1
ATOM 1482 C CA . GLY A 1 196 ? -12.531 25.469 4.172 1 98 196 GLY A CA 1
ATOM 1483 C C . GLY A 1 196 ? -12.023 26.047 5.48 1 98 196 GLY A C 1
ATOM 1484 O O . GLY A 1 196 ? -12.023 27.266 5.668 1 98 196 GLY A O 1
ATOM 1485 N N . VAL A 1 197 ? -11.547 25.156 6.371 1 97.38 197 VAL A N 1
ATOM 1486 C CA . VAL A 1 197 ? -11.312 25.625 7.727 1 97.38 197 VAL A CA 1
ATOM 1487 C C . VAL A 1 197 ? -9.812 25.734 7.984 1 97.38 197 VAL A C 1
ATOM 1489 O O . VAL A 1 197 ? -9.391 26.203 9.047 1 97.38 197 VAL A O 1
ATOM 1492 N N . GLY A 1 198 ? -8.984 25.281 7.082 1 97.75 198 GLY A N 1
ATOM 1493 C CA . GLY A 1 198 ? -7.543 25.328 7.238 1 97.75 198 GLY A CA 1
ATOM 1494 C C . GLY A 1 198 ? -6.824 24.312 6.367 1 97.75 198 GLY A C 1
ATOM 1495 O O . GLY A 1 198 ? -7.266 24.016 5.254 1 97.75 198 GLY A O 1
ATOM 1496 N N . GLY A 1 199 ? -5.625 23.906 6.852 1 98.19 199 GLY A N 1
ATOM 1497 C CA . GLY A 1 199 ? -4.84 22.969 6.07 1 98.19 199 GLY A CA 1
ATOM 1498 C C . GLY A 1 199 ? -3.941 22.094 6.926 1 98.19 199 GLY A C 1
ATOM 1499 O O . GLY A 1 199 ? -3.676 22.406 8.086 1 98.19 199 GLY A O 1
ATOM 1500 N N . VAL A 1 200 ? -3.693 20.906 6.508 1 98.38 200 VAL A N 1
ATOM 1501 C CA . VAL A 1 200 ? -2.57 20.078 6.922 1 98.38 200 VAL A CA 1
ATOM 1502 C C . VAL A 1 200 ? -1.468 20.141 5.867 1 98.38 200 VAL A C 1
ATOM 1504 O O . VAL A 1 200 ? -1.588 19.531 4.797 1 98.38 200 VAL A O 1
ATOM 1507 N N . CYS A 1 201 ? -0.405 20.859 6.152 1 98.19 201 CYS A N 1
ATOM 1508 C CA . CYS A 1 201 ? 0.556 21.25 5.125 1 98.19 201 CYS A CA 1
ATOM 1509 C C . CYS A 1 201 ? 1.955 20.75 5.473 1 98.19 201 CYS A C 1
ATOM 1511 O O . CYS A 1 201 ? 2.516 21.141 6.5 1 98.19 201 CYS A O 1
ATOM 1513 N N . ALA A 1 202 ? 2.525 20.016 4.598 1 98.06 202 ALA A N 1
ATOM 1514 C CA . ALA A 1 202 ? 3.908 19.578 4.766 1 98.06 202 ALA A CA 1
ATOM 1515 C C . ALA A 1 202 ? 4.844 20.766 4.961 1 98.06 202 ALA A C 1
ATOM 1517 O O . ALA A 1 202 ? 5.766 20.703 5.777 1 98.06 202 ALA A O 1
ATOM 1518 N N . LEU A 1 203 ? 4.617 21.812 4.23 1 98.75 203 LEU A N 1
ATOM 1519 C CA . LEU A 1 203 ? 5.477 23 4.258 1 98.75 203 LEU A CA 1
ATOM 1520 C C . LEU A 1 203 ? 5.512 23.609 5.652 1 98.75 203 LEU A C 1
ATOM 1522 O O . LEU A 1 203 ? 6.508 24.219 6.043 1 98.75 203 LEU A O 1
ATOM 1526 N N . ALA A 1 204 ? 4.457 23.469 6.398 1 98.69 204 ALA A N 1
ATOM 1527 C CA . ALA A 1 204 ? 4.344 24.062 7.727 1 98.69 204 ALA A CA 1
ATOM 1528 C C . ALA A 1 204 ? 5.406 23.516 8.672 1 98.69 204 ALA A C 1
ATOM 1530 O O . ALA A 1 204 ? 5.719 24.125 9.695 1 98.69 204 ALA A O 1
ATOM 1531 N N . ASN A 1 205 ? 5.969 22.344 8.344 1 98.62 205 ASN A N 1
ATOM 1532 C CA . ASN A 1 205 ? 7.027 21.766 9.172 1 98.62 205 ASN A CA 1
ATOM 1533 C C . ASN A 1 205 ? 8.273 22.656 9.172 1 98.62 205 ASN A C 1
ATOM 1535 O O . ASN A 1 205 ? 9.031 22.656 10.148 1 98.62 205 ASN A O 1
ATOM 1539 N N . VAL A 1 206 ? 8.445 23.469 8.062 1 98.81 206 VAL A N 1
ATOM 1540 C CA . VAL A 1 206 ? 9.688 24.219 7.938 1 98.81 206 VAL A CA 1
ATOM 1541 C C . VAL A 1 206 ? 9.383 25.703 7.812 1 98.81 206 VAL A C 1
ATOM 1543 O O . VAL A 1 206 ? 10.234 26.547 8.102 1 98.81 206 VAL A O 1
ATOM 1546 N N . LEU A 1 207 ? 8.188 26.031 7.406 1 98.81 207 LEU A N 1
ATOM 1547 C CA . LEU A 1 207 ? 7.754 27.406 7.316 1 98.81 207 LEU A CA 1
ATOM 1548 C C . LEU A 1 207 ? 6.426 27.609 8.039 1 98.81 207 LEU A C 1
ATOM 1550 O O . LEU A 1 207 ? 5.496 28.203 7.488 1 98.81 207 LEU A O 1
ATOM 1554 N N . GLY A 1 208 ? 6.395 27.078 9.266 1 98.62 208 GLY A N 1
ATOM 1555 C CA . GLY A 1 208 ? 5.164 27.078 10.039 1 98.62 208 GLY A CA 1
ATOM 1556 C C . GLY A 1 208 ? 4.598 28.469 10.266 1 98.62 208 GLY A C 1
ATOM 1557 O O . GLY A 1 208 ? 3.395 28.688 10.102 1 98.62 208 GLY A O 1
ATOM 1558 N N . GLU A 1 209 ? 5.418 29.453 10.617 1 98.38 209 GLU A N 1
ATOM 1559 C CA . GLU A 1 209 ? 4.965 30.828 10.859 1 98.38 209 GLU A CA 1
ATOM 1560 C C . GLU A 1 209 ? 4.332 31.438 9.617 1 98.38 209 GLU A C 1
ATOM 1562 O O . GLU A 1 209 ? 3.281 32.062 9.695 1 98.38 209 GLU A O 1
ATOM 1567 N N . ALA A 1 210 ? 4.969 31.203 8.492 1 98.69 210 ALA A N 1
ATOM 1568 C CA . ALA A 1 210 ? 4.469 31.766 7.242 1 98.69 210 ALA A CA 1
ATOM 1569 C C . ALA A 1 210 ? 3.121 31.156 6.867 1 98.69 210 ALA A C 1
ATOM 1571 O O . ALA A 1 210 ? 2.221 31.859 6.398 1 98.69 210 ALA A O 1
ATOM 1572 N N . VAL A 1 211 ? 2.957 29.859 7.027 1 98.81 211 VAL A N 1
ATOM 1573 C CA . VAL A 1 211 ? 1.713 29.172 6.699 1 98.81 211 VAL A CA 1
ATOM 1574 C C . VAL A 1 211 ? 0.6 29.641 7.633 1 98.81 211 VAL A C 1
ATOM 1576 O O . VAL A 1 211 ? -0.524 29.891 7.191 1 98.81 211 VAL A O 1
ATOM 1579 N N . CYS A 1 212 ? 0.91 29.797 8.938 1 98.69 212 CYS A N 1
ATOM 1580 C CA . CYS A 1 212 ? -0.066 30.297 9.891 1 98.69 212 CYS A CA 1
ATOM 1581 C C . CYS A 1 212 ? -0.452 31.734 9.562 1 98.69 212 CYS A C 1
ATOM 1583 O O . CYS A 1 212 ? -1.619 32.125 9.68 1 98.69 212 CYS A O 1
ATOM 1585 N N . GLU A 1 213 ? 0.536 32.5 9.172 1 98.69 213 GLU A N 1
ATOM 1586 C CA . GLU A 1 213 ? 0.255 33.875 8.766 1 98.69 213 GLU A CA 1
ATOM 1587 C C . GLU A 1 213 ? -0.702 33.938 7.578 1 98.69 213 GLU A C 1
ATOM 1589 O O . GLU A 1 213 ? -1.619 34.75 7.543 1 98.69 213 GLU A O 1
ATOM 1594 N N . LEU A 1 214 ? -0.49 33.062 6.629 1 98.75 214 LEU A N 1
ATOM 1595 C CA . LEU A 1 214 ? -1.367 32.969 5.465 1 98.75 214 LEU A CA 1
ATOM 1596 C C . LEU A 1 214 ? -2.807 32.719 5.883 1 98.75 214 LEU A C 1
ATOM 1598 O O . LEU A 1 214 ? -3.736 33.344 5.391 1 98.75 214 LEU A O 1
ATOM 1602 N N . GLN A 1 215 ? -2.996 31.75 6.734 1 97.94 215 GLN A N 1
ATOM 1603 C CA . GLN A 1 215 ? -4.328 31.438 7.238 1 97.94 215 GLN A CA 1
ATOM 1604 C C . GLN A 1 215 ? -4.949 32.656 7.938 1 97.94 215 GLN A C 1
ATOM 1606 O O . GLN A 1 215 ? -6.133 32.938 7.742 1 97.94 215 GLN A O 1
ATOM 1611 N N . GLN A 1 216 ? -4.172 33.312 8.742 1 97.81 216 GLN A N 1
ATOM 1612 C CA . GLN A 1 216 ? -4.652 34.5 9.477 1 97.81 216 GLN A CA 1
ATOM 1613 C C . GLN A 1 216 ? -5.074 35.594 8.523 1 97.81 216 GLN A C 1
ATOM 1615 O O . GLN A 1 216 ? -6.133 36.219 8.695 1 97.81 216 GLN A O 1
ATOM 1620 N N . LEU A 1 217 ? -4.227 35.875 7.555 1 98.25 217 LEU A N 1
ATOM 1621 C CA . LEU A 1 217 ? -4.531 36.906 6.566 1 98.25 217 LEU A CA 1
ATOM 1622 C C . LEU A 1 217 ? -5.816 36.594 5.816 1 98.25 217 LEU A C 1
ATOM 1624 O O . LEU A 1 217 ? -6.648 37.469 5.59 1 98.25 217 LEU A O 1
ATOM 1628 N N . ALA A 1 218 ? -5.953 35.312 5.43 1 97.19 218 ALA A N 1
ATOM 1629 C CA . ALA A 1 218 ? -7.145 34.844 4.711 1 97.19 218 ALA A CA 1
ATOM 1630 C C . ALA A 1 218 ? -8.398 35.031 5.559 1 97.19 218 ALA A C 1
ATOM 1632 O O . ALA A 1 218 ? -9.414 35.531 5.074 1 97.19 218 ALA A O 1
ATOM 1633 N N . THR A 1 219 ? -8.328 34.688 6.797 1 95.56 219 THR A N 1
ATOM 1634 C CA . THR A 1 219 ? -9.469 34.719 7.699 1 95.56 219 THR A CA 1
ATOM 1635 C C . THR A 1 219 ? -9.859 36.156 8.016 1 95.56 219 THR A C 1
ATOM 1637 O O . THR A 1 219 ? -11.047 36.469 8.195 1 95.56 219 THR A O 1
ATOM 1640 N N . LYS A 1 220 ? -8.898 37 8.039 1 95.81 220 LYS A N 1
ATOM 1641 C CA . LYS A 1 220 ? -9.141 38.406 8.367 1 95.81 220 LYS A CA 1
ATOM 1642 C C . LYS A 1 220 ? -9.562 39.219 7.133 1 95.81 220 LYS A C 1
ATOM 1644 O O . LYS A 1 220 ? -9.938 40.375 7.234 1 95.81 220 LYS A O 1
ATOM 1649 N N . GLY A 1 221 ? -9.422 38.625 5.996 1 95.62 221 GLY A N 1
ATOM 1650 C CA . GLY A 1 221 ? -9.836 39.281 4.766 1 95.62 221 GLY A CA 1
ATOM 1651 C C . GLY A 1 221 ? -8.766 40.156 4.172 1 95.62 221 GLY A C 1
ATOM 1652 O O . GLY A 1 221 ? -9.047 40.969 3.289 1 95.62 221 GLY A O 1
ATOM 1653 N N . SER A 1 222 ? -7.586 40.094 4.695 1 97.56 222 SER A N 1
ATOM 1654 C CA . SER A 1 222 ? -6.461 40.812 4.109 1 97.56 222 SER A CA 1
ATOM 1655 C C . SER A 1 222 ? -5.984 40.156 2.824 1 97.56 222 SER A C 1
ATOM 1657 O O . SER A 1 222 ? -4.852 39.688 2.752 1 97.56 222 SER A O 1
ATOM 1659 N N . MET A 1 223 ? -6.754 40.281 1.811 1 97.62 223 MET A N 1
ATOM 1660 C CA . MET A 1 223 ? -6.629 39.438 0.622 1 97.62 223 MET A CA 1
ATOM 1661 C C . MET A 1 223 ? -5.387 39.812 -0.178 1 97.62 223 MET A C 1
ATOM 1663 O O . MET A 1 223 ? -4.715 38.938 -0.732 1 97.62 223 MET A O 1
ATOM 1667 N N . LYS A 1 224 ? -5.043 41.094 -0.266 1 98.31 224 LYS A N 1
ATOM 1668 C CA . LYS A 1 224 ? -3.861 41.5 -1.017 1 98.31 224 LYS A CA 1
ATOM 1669 C C . LYS A 1 224 ? -2.6 40.875 -0.442 1 98.31 224 LYS A C 1
ATOM 1671 O O . LYS A 1 224 ? -1.812 40.281 -1.176 1 98.31 224 LYS A O 1
ATOM 1676 N N . GLU A 1 225 ? -2.416 40.969 0.845 1 98.5 225 GLU A N 1
ATOM 1677 C CA . GLU A 1 225 ? -1.262 40.375 1.52 1 98.5 225 GLU A CA 1
ATOM 1678 C C . GLU A 1 225 ? -1.304 38.875 1.456 1 98.5 225 GLU A C 1
ATOM 1680 O O . GLU A 1 225 ? -0.27 38.219 1.274 1 98.5 225 GLU A O 1
ATOM 1685 N N . ALA A 1 226 ? -2.488 38.312 1.61 1 98.69 226 ALA A N 1
ATOM 1686 C CA . ALA A 1 226 ? -2.658 36.875 1.571 1 98.69 226 ALA A CA 1
ATOM 1687 C C . ALA A 1 226 ? -2.234 36.312 0.219 1 98.69 226 ALA A C 1
ATOM 1689 O O . ALA A 1 226 ? -1.541 35.281 0.154 1 98.69 226 ALA A O 1
ATOM 1690 N N . ILE A 1 227 ? -2.656 36.969 -0.849 1 98.56 227 ILE A N 1
ATOM 1691 C CA . ILE A 1 227 ? -2.338 36.5 -2.203 1 98.56 227 ILE A CA 1
ATOM 1692 C C . ILE A 1 227 ? -0.828 36.562 -2.42 1 98.56 227 ILE A C 1
ATOM 1694 O O . ILE A 1 227 ? -0.242 35.625 -2.963 1 98.56 227 ILE A O 1
ATOM 1698 N N . GLN A 1 228 ? -0.226 37.625 -1.983 1 98.44 228 GLN A N 1
ATOM 1699 C CA . GLN A 1 228 ? 1.22 37.75 -2.123 1 98.44 228 GLN A CA 1
ATOM 1700 C C . GLN A 1 228 ? 1.952 36.656 -1.369 1 98.44 228 GLN A C 1
ATOM 1702 O O . GLN A 1 228 ? 2.896 36.062 -1.894 1 98.44 228 GLN A O 1
ATOM 1707 N N . LEU A 1 229 ? 1.521 36.406 -0.182 1 98.62 229 LEU A N 1
ATOM 1708 C CA . LEU A 1 229 ? 2.156 35.375 0.624 1 98.62 229 LEU A CA 1
ATOM 1709 C C . LEU A 1 229 ? 1.925 33.969 0.018 1 98.62 229 LEU A C 1
ATOM 1711 O O . LEU A 1 229 ? 2.836 33.156 -0.014 1 98.62 229 LEU A O 1
ATOM 1715 N N . GLN A 1 230 ? 0.704 33.719 -0.466 1 98.62 230 GLN A N 1
ATOM 1716 C CA . GLN A 1 230 ? 0.412 32.469 -1.14 1 98.62 230 GLN A CA 1
ATOM 1717 C C . GLN A 1 230 ? 1.364 32.219 -2.309 1 98.62 230 GLN A C 1
ATOM 1719 O O . GLN A 1 230 ? 1.928 31.141 -2.451 1 98.62 230 GLN A O 1
ATOM 1724 N N . LYS A 1 231 ? 1.539 33.25 -3.123 1 98.38 231 LYS A N 1
ATOM 1725 C CA . LYS A 1 231 ? 2.428 33.125 -4.277 1 98.38 231 LYS A CA 1
ATOM 1726 C C . LYS A 1 231 ? 3.854 32.812 -3.842 1 98.38 231 LYS A C 1
ATOM 1728 O O . LYS A 1 231 ? 4.527 31.984 -4.469 1 98.38 231 LYS A O 1
ATOM 1733 N N . LYS A 1 232 ? 4.297 33.375 -2.777 1 98.25 232 LYS A N 1
ATOM 1734 C CA . LYS A 1 232 ? 5.652 33.219 -2.264 1 98.25 232 LYS A CA 1
ATOM 1735 C C . LYS A 1 232 ? 5.867 31.797 -1.749 1 98.25 232 LYS A C 1
ATOM 1737 O O . LYS A 1 232 ? 6.977 31.266 -1.834 1 98.25 232 LYS A O 1
ATOM 1742 N N . LEU A 1 233 ? 4.848 31.156 -1.276 1 98.62 233 LEU A N 1
ATOM 1743 C CA . LEU A 1 233 ? 4.953 29.859 -0.62 1 98.62 233 LEU A CA 1
ATOM 1744 C C . LEU A 1 233 ? 4.84 28.719 -1.634 1 98.62 233 LEU A C 1
ATOM 1746 O O . LEU A 1 233 ? 5.168 27.578 -1.326 1 98.62 233 LEU A O 1
ATOM 1750 N N . ILE A 1 234 ? 4.445 29 -2.906 1 98 234 ILE A N 1
ATOM 1751 C CA . ILE A 1 234 ? 4.137 27.969 -3.891 1 98 234 ILE A CA 1
ATOM 1752 C C . ILE A 1 234 ? 5.398 27.172 -4.219 1 98 234 ILE A C 1
ATOM 1754 O O . ILE A 1 234 ? 5.398 25.938 -4.164 1 98 234 ILE A O 1
ATOM 1758 N N . ALA A 1 235 ? 6.5 27.859 -4.523 1 98.44 235 ALA A N 1
ATOM 1759 C CA . ALA A 1 235 ? 7.723 27.188 -4.941 1 98.44 235 ALA A CA 1
ATOM 1760 C C . ALA A 1 235 ? 8.305 26.344 -3.801 1 98.44 235 ALA A C 1
ATOM 1762 O O . ALA A 1 235 ? 8.617 25.172 -3.984 1 98.44 235 ALA A O 1
ATOM 1763 N N . PRO A 1 236 ? 8.43 26.906 -2.537 1 98.75 236 PRO A N 1
ATOM 1764 C CA . PRO A 1 236 ? 8.922 26.094 -1.426 1 98.75 236 PRO A CA 1
ATOM 1765 C C . PRO A 1 236 ? 8.031 24.875 -1.143 1 98.75 236 PRO A C 1
ATOM 1767 O O . PRO A 1 236 ? 8.531 23.797 -0.859 1 98.75 236 PRO A O 1
ATOM 1770 N N . ASN A 1 237 ? 6.734 25.094 -1.228 1 98.75 237 ASN A N 1
ATOM 1771 C CA . ASN A 1 237 ? 5.82 23.984 -1 1 98.75 237 ASN A CA 1
ATOM 1772 C C . ASN A 1 237 ? 5.996 22.891 -2.049 1 98.75 237 ASN A C 1
ATOM 1774 O O . ASN A 1 237 ? 6.074 21.703 -1.714 1 98.75 237 ASN A O 1
ATOM 1778 N N . SER A 1 238 ? 6.035 23.266 -3.336 1 98.19 238 SER A N 1
ATOM 1779 C CA . SER A 1 238 ? 6.223 22.297 -4.414 1 98.19 238 SER A CA 1
ATOM 1780 C C . SER A 1 238 ? 7.531 21.531 -4.242 1 98.19 238 SER A C 1
ATOM 1782 O O . SER A 1 238 ? 7.59 20.328 -4.508 1 98.19 238 SER A O 1
ATOM 1784 N N . ALA A 1 239 ? 8.523 22.203 -3.768 1 98.5 239 ALA A N 1
ATOM 1785 C CA . ALA A 1 239 ? 9.836 21.578 -3.578 1 98.5 239 ALA A CA 1
ATOM 1786 C C . ALA A 1 239 ? 9.758 20.438 -2.574 1 98.5 239 ALA A C 1
ATOM 1788 O O . ALA A 1 239 ? 10.25 19.344 -2.838 1 98.5 239 ALA A O 1
ATOM 1789 N N . VAL A 1 240 ? 9.031 20.625 -1.464 1 98.06 240 VAL A N 1
ATOM 1790 C CA . VAL A 1 240 ? 9.133 19.672 -0.375 1 98.06 240 VAL A CA 1
ATOM 1791 C C . VAL A 1 240 ? 7.977 18.672 -0.455 1 98.06 240 VAL A C 1
ATOM 1793 O O . VAL A 1 240 ? 7.918 17.719 0.32 1 98.06 240 VAL A O 1
ATOM 1796 N N . THR A 1 241 ? 7.035 18.844 -1.392 1 96.88 241 THR A N 1
ATOM 1797 C CA . THR A 1 241 ? 5.902 17.922 -1.483 1 96.88 241 THR A CA 1
ATOM 1798 C C . THR A 1 241 ? 5.969 17.109 -2.771 1 96.88 241 THR A C 1
ATOM 1800 O O . THR A 1 241 ? 5.441 16 -2.836 1 96.88 241 THR A O 1
ATOM 1803 N N . LYS A 1 242 ? 6.543 17.672 -3.818 1 95.12 242 LYS A N 1
ATOM 1804 C CA . LYS A 1 242 ? 6.477 17.016 -5.125 1 95.12 242 LYS A CA 1
ATOM 1805 C C . LYS A 1 242 ? 7.871 16.812 -5.711 1 95.12 242 LYS A C 1
ATOM 1807 O O . LYS A 1 242 ? 8.32 15.688 -5.875 1 95.12 242 LYS A O 1
ATOM 1812 N N . ASP A 1 243 ? 8.617 17.891 -5.84 1 97 243 ASP A N 1
ATOM 1813 C CA . ASP A 1 243 ? 9.875 17.844 -6.574 1 97 243 ASP A CA 1
ATOM 1814 C C . ASP A 1 243 ? 10.906 16.984 -5.836 1 97 243 ASP A C 1
ATOM 1816 O O . ASP A 1 243 ? 11.586 16.156 -6.445 1 97 243 ASP A O 1
ATOM 1820 N N . PHE A 1 244 ? 11.023 17.234 -4.504 1 97.88 244 PHE A N 1
ATOM 1821 C CA . PHE A 1 244 ? 12.062 16.547 -3.748 1 97.88 244 PHE A CA 1
ATOM 1822 C C . PHE A 1 244 ? 11.453 15.703 -2.637 1 97.88 244 PHE A C 1
ATOM 1824 O O . PHE A 1 244 ? 12.164 14.961 -1.961 1 97.88 244 PHE A O 1
ATOM 1831 N N . GLY A 1 245 ? 10.18 15.781 -2.391 1 96.69 245 GLY A N 1
ATOM 1832 C CA . GLY A 1 245 ? 9.422 14.898 -1.521 1 96.69 245 GLY A CA 1
ATOM 1833 C C . GLY A 1 245 ? 9.922 14.898 -0.089 1 96.69 245 GLY A C 1
ATOM 1834 O O . GLY A 1 245 ? 10.406 15.914 0.405 1 96.69 245 GLY A O 1
ATOM 1835 N N . ILE A 1 246 ? 9.766 13.805 0.563 1 97.94 246 ILE A N 1
ATOM 1836 C CA . ILE A 1 246 ? 10.047 13.648 1.985 1 97.94 246 ILE A CA 1
ATOM 1837 C C . ILE A 1 246 ? 11.539 13.844 2.242 1 97.94 246 ILE A C 1
ATOM 1839 O O . ILE A 1 246 ? 11.93 14.539 3.184 1 97.94 246 ILE A O 1
ATOM 1843 N N . PRO A 1 247 ? 12.398 13.281 1.366 1 98.19 247 PRO A N 1
ATOM 1844 C CA . PRO A 1 247 ? 13.82 13.562 1.588 1 98.19 247 PRO A CA 1
ATOM 1845 C C . PRO A 1 247 ? 14.141 15.062 1.549 1 98.19 247 PRO A C 1
ATOM 1847 O O . PRO A 1 247 ? 14.969 15.539 2.326 1 98.19 247 PRO A O 1
ATOM 1850 N N . GLY A 1 248 ? 13.492 15.781 0.607 1 98.44 248 GLY A N 1
ATOM 1851 C CA . GLY A 1 248 ? 13.688 17.219 0.538 1 98.44 248 GLY A CA 1
ATOM 1852 C C . GLY A 1 248 ? 13.195 17.953 1.775 1 98.44 248 GLY A C 1
ATOM 1853 O O . GLY A 1 248 ? 13.875 18.844 2.289 1 98.44 248 GLY A O 1
ATOM 1854 N N . LEU A 1 249 ? 12.039 17.594 2.229 1 98.62 249 LEU A N 1
ATOM 1855 C CA . LEU A 1 249 ? 11.492 18.188 3.445 1 98.62 249 LEU A CA 1
ATOM 1856 C C . LEU A 1 249 ? 12.445 18 4.621 1 98.62 249 LEU A C 1
ATOM 1858 O O . LEU A 1 249 ? 12.742 18.953 5.348 1 98.62 249 LEU A O 1
ATOM 1862 N N . LYS A 1 250 ? 12.953 16.766 4.781 1 98.56 250 LYS A N 1
ATOM 1863 C CA . LYS A 1 250 ? 13.852 16.453 5.887 1 98.56 250 LYS A CA 1
ATOM 1864 C C . LYS A 1 250 ? 15.172 17.203 5.758 1 98.56 250 LYS A C 1
ATOM 1866 O O . LYS A 1 250 ? 15.75 17.625 6.758 1 98.56 250 LYS A O 1
ATOM 1871 N N . GLN A 1 251 ? 15.602 17.375 4.539 1 98.62 251 GLN A N 1
ATOM 1872 C CA . GLN A 1 251 ? 16.812 18.141 4.301 1 98.62 251 GLN A CA 1
ATOM 1873 C C . GLN A 1 251 ? 16.641 19.594 4.734 1 98.62 251 GLN A C 1
ATOM 1875 O O . GLN A 1 251 ? 17.531 20.172 5.379 1 98.62 251 GLN A O 1
ATOM 1880 N N . VAL A 1 252 ? 15.531 20.219 4.379 1 98.81 252 VAL A N 1
ATOM 1881 C CA . VAL A 1 252 ? 15.258 21.594 4.766 1 98.81 252 VAL A CA 1
ATOM 1882 C C . VAL A 1 252 ? 15.164 21.703 6.289 1 98.81 252 VAL A C 1
ATOM 1884 O O . VAL A 1 252 ? 15.656 22.656 6.887 1 98.81 252 VAL A O 1
ATOM 1887 N N . MET A 1 253 ? 14.539 20.734 6.922 1 98.75 253 MET A N 1
ATOM 1888 C CA . MET A 1 253 ? 14.484 20.703 8.383 1 98.75 253 MET A CA 1
ATOM 1889 C C . MET A 1 253 ? 15.883 20.797 8.977 1 98.75 253 MET A C 1
ATOM 1891 O O . MET A 1 253 ? 16.125 21.594 9.883 1 98.75 253 MET A O 1
ATOM 1895 N N . ASP A 1 254 ? 16.781 20.016 8.445 1 98.5 254 ASP A N 1
ATOM 1896 C CA . ASP A 1 254 ? 18.141 20 8.953 1 98.5 254 ASP A CA 1
ATOM 1897 C C . ASP A 1 254 ? 18.812 21.359 8.789 1 98.5 254 ASP A C 1
ATOM 1899 O O . ASP A 1 254 ? 19.641 21.766 9.617 1 98.5 254 ASP A O 1
ATOM 1903 N N . TRP A 1 255 ? 18.469 22.062 7.773 1 98.44 255 TRP A N 1
ATOM 1904 C CA . TRP A 1 255 ? 19.094 23.359 7.5 1 98.44 255 TRP A CA 1
ATOM 1905 C C . TRP A 1 255 ? 18.625 24.406 8.5 1 98.44 255 TRP A C 1
ATOM 1907 O O . TRP A 1 255 ? 19.344 25.375 8.781 1 98.44 255 TRP A O 1
ATOM 1917 N N . ILE A 1 256 ? 17.438 24.234 9.07 1 97.94 256 ILE A N 1
ATOM 1918 C CA . ILE A 1 256 ? 16.859 25.344 9.828 1 97.94 256 ILE A CA 1
ATOM 1919 C C . ILE A 1 256 ? 16.828 25 11.312 1 97.94 256 ILE A C 1
ATOM 1921 O O . ILE A 1 256 ? 16.047 25.562 12.078 1 97.94 256 ILE A O 1
ATOM 1925 N N . GLY A 1 257 ? 17.531 24 11.664 1 97.19 257 GLY A N 1
ATOM 1926 C CA . GLY A 1 257 ? 17.75 23.719 13.078 1 97.19 257 GLY A CA 1
ATOM 1927 C C . GLY A 1 257 ? 16.828 22.656 13.625 1 97.19 257 GLY A C 1
ATOM 1928 O O . GLY A 1 257 ? 16.859 22.344 14.812 1 97.19 257 GLY A O 1
ATOM 1929 N N . LEU A 1 258 ? 15.938 22.125 12.82 1 98.56 258 LEU A N 1
ATOM 1930 C CA . LEU A 1 258 ? 15.164 20.938 13.164 1 98.56 258 LEU A CA 1
ATOM 1931 C C . LEU A 1 258 ? 15.922 19.672 12.789 1 98.56 258 LEU A C 1
ATOM 1933 O O . LEU A 1 258 ? 16.984 19.734 12.156 1 98.56 258 LEU A O 1
ATOM 1937 N N . TYR A 1 259 ? 15.414 18.578 13.25 1 98.69 259 TYR A N 1
ATOM 1938 C CA . TYR A 1 259 ? 15.992 17.297 12.859 1 98.69 259 TYR A CA 1
ATOM 1939 C C . TYR A 1 259 ? 15.125 16.594 11.82 1 98.69 259 TYR A C 1
ATOM 1941 O O . TYR A 1 259 ? 14.031 16.109 12.141 1 98.69 259 TYR A O 1
ATOM 1949 N N . GLY A 1 260 ? 15.586 16.641 10.625 1 98.19 260 GLY A N 1
ATOM 1950 C CA . GLY A 1 260 ? 14.961 15.812 9.602 1 98.19 260 GLY A CA 1
ATOM 1951 C C . GLY A 1 260 ? 15.469 14.383 9.602 1 98.19 260 GLY A C 1
ATOM 1952 O O . GLY A 1 260 ? 14.672 13.438 9.664 1 98.19 260 GLY A O 1
ATOM 1953 N N . GLY A 1 261 ? 16.844 14.273 9.586 1 97.81 261 GLY A N 1
ATOM 1954 C CA . GLY A 1 261 ? 17.469 12.961 9.625 1 97.81 261 GLY A CA 1
ATOM 1955 C C . GLY A 1 261 ? 17.25 12.148 8.359 1 97.81 261 GLY A C 1
ATOM 1956 O O . GLY A 1 261 ? 16.703 12.656 7.379 1 97.81 261 GLY A O 1
ATOM 1957 N N . PRO A 1 262 ? 17.766 10.93 8.391 1 97.81 262 PRO A N 1
ATOM 1958 C CA . PRO A 1 262 ? 17.609 10.07 7.215 1 97.81 262 PRO A CA 1
ATOM 1959 C C . PRO A 1 262 ? 16.188 9.586 7.016 1 97.81 262 PRO A C 1
ATOM 1961 O O . PRO A 1 262 ? 15.391 9.586 7.961 1 97.81 262 PRO A O 1
ATOM 1964 N N . THR A 1 263 ? 15.836 9.305 5.781 1 97.88 263 THR A N 1
ATOM 1965 C CA . THR A 1 263 ? 14.609 8.57 5.504 1 97.88 263 THR A CA 1
ATOM 1966 C C . THR A 1 263 ? 14.789 7.086 5.805 1 97.88 263 THR A C 1
ATOM 1968 O O . THR A 1 263 ? 15.914 6.609 5.949 1 97.88 263 THR A O 1
ATOM 1971 N N . ARG A 1 264 ? 13.758 6.473 6.012 1 98.25 264 ARG A N 1
ATOM 1972 C CA . ARG A 1 264 ? 13.812 5.02 6.133 1 98.25 264 ARG A CA 1
ATOM 1973 C C . ARG A 1 264 ? 13.758 4.352 4.762 1 98.25 264 ARG A C 1
ATOM 1975 O O . ARG A 1 264 ? 12.992 4.777 3.891 1 98.25 264 ARG A O 1
ATOM 1982 N N . ALA A 1 265 ? 14.516 3.275 4.512 1 98.5 265 ALA A N 1
ATOM 1983 C CA . ALA A 1 265 ? 14.57 2.553 3.244 1 98.5 265 ALA A CA 1
ATOM 1984 C C . ALA A 1 265 ? 13.234 1.877 2.945 1 98.5 265 ALA A C 1
ATOM 1986 O O . ALA A 1 265 ? 12.57 1.375 3.855 1 98.5 265 ALA A O 1
ATOM 1987 N N . PRO A 1 266 ? 12.844 2.014 1.625 1 98.44 266 PRO A N 1
ATOM 1988 C CA . PRO A 1 266 ? 13.68 2.148 0.432 1 98.44 266 PRO A CA 1
ATOM 1989 C C . PRO A 1 266 ? 13.828 3.598 -0.022 1 98.44 266 PRO A C 1
ATOM 1991 O O . PRO A 1 266 ? 14.539 3.873 -0.992 1 98.44 266 PRO A O 1
ATOM 1994 N N . LEU A 1 267 ? 13.141 4.539 0.672 1 97.88 267 LEU A N 1
ATOM 1995 C CA . LEU A 1 267 ? 13.367 5.934 0.312 1 97.88 267 LEU A CA 1
ATOM 1996 C C . LEU A 1 267 ? 14.844 6.301 0.481 1 97.88 267 LEU A C 1
ATOM 1998 O O . LEU A 1 267 ? 15.469 5.922 1.472 1 97.88 267 LEU A O 1
ATOM 2002 N N . LEU A 1 268 ? 15.352 6.957 -0.461 1 97 268 LEU A N 1
ATOM 2003 C CA . LEU A 1 268 ? 16.75 7.348 -0.433 1 97 268 LEU A CA 1
ATOM 2004 C C . LEU A 1 268 ? 16.906 8.836 -0.131 1 97 268 LEU A C 1
ATOM 2006 O O . LEU A 1 268 ? 15.992 9.625 -0.41 1 97 268 LEU A O 1
ATOM 2010 N N . PRO A 1 269 ? 18.016 9.195 0.477 1 95 269 PRO A N 1
ATOM 2011 C CA . PRO A 1 269 ? 18.297 10.625 0.594 1 95 269 PRO A CA 1
ATOM 2012 C C . PRO A 1 269 ? 18.516 11.297 -0.761 1 95 269 PRO A C 1
ATOM 2014 O O . PRO A 1 269 ? 18.75 10.617 -1.762 1 95 269 PRO A O 1
ATOM 2017 N N . LEU A 1 270 ? 18.438 12.617 -0.788 1 96.38 270 LEU A N 1
ATOM 2018 C CA . LEU A 1 270 ? 18.656 13.359 -2.023 1 96.38 270 LEU A CA 1
ATOM 2019 C C . LEU A 1 270 ? 20.125 13.305 -2.434 1 96.38 270 LEU A C 1
ATOM 2021 O O . LEU A 1 270 ? 21.016 13.477 -1.597 1 96.38 270 LEU A O 1
ATOM 2025 N N . PRO A 1 271 ? 20.328 13 -3.693 1 95.31 271 PRO A N 1
ATOM 2026 C CA . PRO A 1 271 ? 21.719 13.164 -4.156 1 95.31 271 PRO A CA 1
ATOM 2027 C C . PRO A 1 271 ? 22.172 14.625 -4.152 1 95.31 271 PRO A C 1
ATOM 2029 O O . PRO A 1 271 ? 21.328 15.531 -4.215 1 95.31 271 PRO A O 1
ATOM 2032 N N . GLU A 1 272 ? 23.391 14.898 -4.191 1 96.62 272 GLU A N 1
ATOM 2033 C CA . GLU A 1 272 ? 24 16.219 -3.994 1 96.62 272 GLU A CA 1
ATOM 2034 C C . GLU A 1 272 ? 23.453 17.219 -5.004 1 96.62 272 GLU A C 1
ATOM 2036 O O . GLU A 1 272 ? 23.156 18.359 -4.652 1 96.62 272 GLU A O 1
ATOM 2041 N N . PRO A 1 273 ? 23.312 16.859 -6.262 1 97.62 273 PRO A N 1
ATOM 2042 C CA . PRO A 1 273 ? 22.781 17.844 -7.211 1 97.62 273 PRO A CA 1
ATOM 2043 C C . PRO A 1 273 ? 21.359 18.281 -6.875 1 97.62 273 PRO A C 1
ATOM 2045 O O . PRO A 1 273 ? 21 19.438 -7.082 1 97.62 273 PRO A O 1
ATOM 2048 N N . GLU A 1 274 ? 20.547 17.406 -6.352 1 97.69 274 GLU A N 1
ATOM 2049 C CA . GLU A 1 274 ? 19.172 17.734 -5.973 1 97.69 274 GLU A CA 1
ATOM 2050 C C . GLU A 1 274 ? 19.125 18.578 -4.711 1 97.69 274 GLU A C 1
ATOM 2052 O O . GLU A 1 274 ? 18.25 19.438 -4.555 1 97.69 274 GLU A O 1
ATOM 2057 N N . VAL A 1 275 ? 20.109 18.375 -3.82 1 98.31 275 VAL A N 1
ATOM 2058 C CA . VAL A 1 275 ? 20.234 19.188 -2.617 1 98.31 275 VAL A CA 1
ATOM 2059 C C . VAL A 1 275 ? 20.5 20.641 -3.002 1 98.31 275 VAL A C 1
ATOM 2061 O O . VAL A 1 275 ? 19.906 21.562 -2.43 1 98.31 275 VAL A O 1
ATOM 2064 N N . THR A 1 276 ? 21.344 20.828 -3.953 1 98.44 276 THR A N 1
ATOM 2065 C CA . THR A 1 276 ? 21.688 22.172 -4.422 1 98.44 276 THR A CA 1
ATOM 2066 C C . THR A 1 276 ? 20.469 22.859 -5.031 1 98.44 276 THR A C 1
ATOM 2068 O O . THR A 1 276 ? 20.219 24.031 -4.766 1 98.44 276 THR A O 1
ATOM 2071 N N . LYS A 1 277 ? 19.75 22.141 -5.832 1 98.56 277 LYS A N 1
ATOM 2072 C CA . LYS A 1 277 ? 18.531 22.688 -6.445 1 98.56 277 LYS A CA 1
ATOM 2073 C C . LYS A 1 277 ? 17.5 23.047 -5.387 1 98.56 277 LYS A C 1
ATOM 2075 O O . LYS A 1 277 ? 16.844 24.078 -5.484 1 98.56 277 LYS A O 1
ATOM 2080 N N . LEU A 1 278 ? 17.391 22.188 -4.422 1 98.81 278 LEU A N 1
ATOM 2081 C CA . LEU A 1 278 ? 16.469 22.438 -3.316 1 98.81 278 LEU A CA 1
ATOM 2082 C C . LEU A 1 278 ? 16.828 23.703 -2.566 1 98.81 278 LEU A C 1
ATOM 2084 O O . LEU A 1 278 ? 15.961 24.531 -2.27 1 98.81 278 LEU A O 1
ATOM 2088 N N . LYS A 1 279 ? 18.078 23.828 -2.23 1 98.69 279 LYS A N 1
ATOM 2089 C CA . LYS A 1 279 ? 18.547 25 -1.506 1 98.69 279 LYS A CA 1
ATOM 2090 C C . LYS A 1 279 ? 18.25 26.281 -2.289 1 98.69 279 LYS A C 1
ATOM 2092 O O . LYS A 1 279 ? 17.844 27.281 -1.714 1 98.69 279 LYS A O 1
ATOM 2097 N N . LYS A 1 280 ? 18.438 26.25 -3.568 1 98.69 280 LYS A N 1
ATOM 2098 C CA . LYS A 1 280 ? 18.203 27.406 -4.426 1 98.69 280 LYS A CA 1
ATOM 2099 C C . LYS A 1 280 ? 16.75 27.844 -4.352 1 98.69 280 LYS A C 1
ATOM 2101 O O . LYS A 1 280 ? 16.469 29.047 -4.336 1 98.69 280 LYS A O 1
ATOM 2106 N N . VAL A 1 281 ? 15.828 26.906 -4.305 1 98.75 281 VAL A N 1
ATOM 2107 C CA . VAL A 1 281 ? 14.406 27.219 -4.238 1 98.75 281 VAL A CA 1
ATOM 2108 C C . VAL A 1 281 ? 14.117 28.047 -2.979 1 98.75 281 VAL A C 1
ATOM 2110 O O . VAL A 1 281 ? 13.43 29.062 -3.039 1 98.75 281 VAL A O 1
ATOM 2113 N N . PHE A 1 282 ? 14.664 27.641 -1.857 1 98.75 282 PHE A N 1
ATOM 2114 C CA . PHE A 1 282 ? 14.383 28.297 -0.586 1 98.75 282 PHE A CA 1
ATOM 2115 C C . PHE A 1 282 ? 15.125 29.625 -0.489 1 98.75 282 PHE A C 1
ATOM 2117 O O . PHE A 1 282 ? 14.602 30.594 0.073 1 98.75 282 PHE A O 1
ATOM 2124 N N . VAL A 1 283 ? 16.312 29.688 -1.066 1 98.56 283 VAL A N 1
ATOM 2125 C CA . VAL A 1 283 ? 17.078 30.938 -1.102 1 98.56 283 VAL A CA 1
ATOM 2126 C C . VAL A 1 283 ? 16.359 31.953 -1.988 1 98.56 283 VAL A C 1
ATOM 2128 O O . VAL A 1 283 ? 16.141 33.094 -1.587 1 98.56 283 VAL A O 1
ATOM 2131 N N . ASP A 1 284 ? 15.93 31.531 -3.143 1 98.38 284 ASP A N 1
ATOM 2132 C CA . ASP A 1 284 ? 15.258 32.406 -4.09 1 98.38 284 ASP A CA 1
ATOM 2133 C C . ASP A 1 284 ? 13.938 32.938 -3.52 1 98.38 284 ASP A C 1
ATOM 2135 O O . ASP A 1 284 ? 13.5 34.031 -3.855 1 98.38 284 ASP A O 1
ATOM 2139 N N . SER A 1 285 ? 13.336 32.156 -2.658 1 97.81 285 SER A N 1
ATOM 2140 C CA . SER A 1 285 ? 12.055 32.531 -2.072 1 97.81 285 SER A CA 1
ATOM 2141 C C . SER A 1 285 ? 12.242 33.344 -0.799 1 97.81 285 SER A C 1
ATOM 2143 O O . SER A 1 285 ? 11.273 33.844 -0.22 1 97.81 285 SER A O 1
ATOM 2145 N N . GLY A 1 286 ? 13.461 33.438 -0.329 1 97.56 286 GLY A N 1
ATOM 2146 C CA . GLY A 1 286 ? 13.789 34.312 0.795 1 97.56 286 GLY A CA 1
ATOM 2147 C C . GLY A 1 286 ? 13.695 33.594 2.135 1 97.56 286 GLY A C 1
ATOM 2148 O O . GLY A 1 286 ? 13.516 34.25 3.17 1 97.56 286 GLY A O 1
ATOM 2149 N N . TYR A 1 287 ? 13.758 32.312 2.184 1 97.81 287 TYR A N 1
ATOM 2150 C CA . TYR A 1 287 ? 13.555 31.594 3.439 1 97.81 287 TYR A CA 1
ATOM 2151 C C . TYR A 1 287 ? 14.852 30.922 3.904 1 97.81 287 TYR A C 1
ATOM 2153 O O . TYR A 1 287 ? 14.859 30.219 4.914 1 97.81 287 TYR A O 1
ATOM 2161 N N . LEU A 1 288 ? 15.883 31.062 3.074 1 96.38 288 LEU A N 1
ATOM 2162 C CA . LEU A 1 288 ? 17.234 30.672 3.439 1 96.38 288 LEU A CA 1
ATOM 2163 C C . LEU A 1 288 ? 18.25 31.719 2.955 1 96.38 288 LEU A C 1
ATOM 2165 O O . LEU A 1 288 ? 17.969 32.438 2.006 1 96.38 288 LEU A O 1
ATOM 2169 N N . MET B 1 1 ? -2.4 -18.516 -4.32 1 97.75 1 MET B N 1
ATOM 2170 C CA . MET B 1 1 ? -3.623 -19.141 -3.805 1 97.75 1 MET B CA 1
ATOM 2171 C C . MET B 1 1 ? -4.426 -18.141 -2.977 1 97.75 1 MET B C 1
ATOM 2173 O O . MET B 1 1 ? -3.852 -17.328 -2.244 1 97.75 1 MET B O 1
ATOM 2177 N N . PRO B 1 2 ? -5.738 -18.109 -3.064 1 98.31 2 PRO B N 1
ATOM 2178 C CA . PRO B 1 2 ? -6.57 -17.234 -2.232 1 98.31 2 PRO B CA 1
ATOM 2179 C C . PRO B 1 2 ? -6.551 -17.641 -0.758 1 98.31 2 PRO B C 1
ATOM 2181 O O . PRO B 1 2 ? -6.402 -18.828 -0.438 1 98.31 2 PRO B O 1
ATOM 2184 N N . THR B 1 3 ? -6.648 -16.719 0.121 1 98.62 3 THR B N 1
ATOM 2185 C CA . THR B 1 3 ? -6.801 -16.984 1.55 1 98.62 3 THR B CA 1
ATOM 2186 C C . THR B 1 3 ? -8.258 -17.25 1.9 1 98.62 3 THR B C 1
ATOM 2188 O O . THR B 1 3 ? -9.125 -16.406 1.663 1 98.62 3 THR B O 1
ATOM 2191 N N . PRO B 1 4 ? -8.547 -18.422 2.426 1 98.75 4 PRO B N 1
ATOM 2192 C CA . PRO B 1 4 ? -9.922 -18.672 2.84 1 98.75 4 PRO B CA 1
ATOM 2193 C C . PRO B 1 4 ? -10.289 -17.984 4.145 1 98.75 4 PRO B C 1
ATOM 2195 O O . PRO B 1 4 ? -9.586 -18.125 5.148 1 98.75 4 PRO B O 1
ATOM 2198 N N . PHE B 1 5 ? -11.352 -17.25 4.137 1 98.69 5 PHE B N 1
ATOM 2199 C CA . PHE B 1 5 ? -11.828 -16.562 5.336 1 98.69 5 PHE B CA 1
ATOM 2200 C C . PHE B 1 5 ? -13.18 -17.125 5.773 1 98.69 5 PHE B C 1
ATOM 2202 O O . PHE B 1 5 ? -13.984 -17.531 4.938 1 98.69 5 PHE B O 1
ATOM 2209 N N . ASN B 1 6 ? -13.367 -17.125 7.062 1 98.56 6 ASN B N 1
ATOM 2210 C CA . ASN B 1 6 ? -14.711 -17.297 7.609 1 98.56 6 ASN B CA 1
ATOM 2211 C C . ASN B 1 6 ? -15.539 -16.016 7.465 1 98.56 6 ASN B C 1
ATOM 2213 O O . ASN B 1 6 ? -15.008 -14.977 7.086 1 98.56 6 ASN B O 1
ATOM 2217 N N . LYS B 1 7 ? -16.797 -16.141 7.816 1 97.25 7 LYS B N 1
ATOM 2218 C CA . LYS B 1 7 ? -17.688 -14.992 7.734 1 97.25 7 LYS B CA 1
ATOM 2219 C C . LYS B 1 7 ? -17.219 -13.867 8.656 1 97.25 7 LYS B C 1
ATOM 2221 O O . LYS B 1 7 ? -17.406 -12.688 8.352 1 97.25 7 LYS B O 1
ATOM 2226 N N . ASP B 1 8 ? -16.594 -14.227 9.75 1 97.69 8 ASP B N 1
ATOM 2227 C CA . ASP B 1 8 ? -16.125 -13.227 10.695 1 97.69 8 ASP B CA 1
ATOM 2228 C C . ASP B 1 8 ? -14.734 -12.719 10.305 1 97.69 8 ASP B C 1
ATOM 2230 O O . ASP B 1 8 ? -14.07 -12.055 11.102 1 97.69 8 ASP B O 1
ATOM 2234 N N . GLU B 1 9 ? -14.141 -13.125 9.133 1 97.94 9 GLU B N 1
ATOM 2235 C CA . GLU B 1 9 ? -12.906 -12.664 8.492 1 97.94 9 GLU B CA 1
ATOM 2236 C C . GLU B 1 9 ? -11.688 -13.336 9.117 1 97.94 9 GLU B C 1
ATOM 2238 O O . GLU B 1 9 ? -10.547 -13.008 8.773 1 97.94 9 GLU B O 1
ATOM 2243 N N . SER B 1 10 ? -11.953 -14.258 10.102 1 98.38 10 SER B N 1
ATOM 2244 C CA . SER B 1 10 ? -10.828 -15.094 10.516 1 98.38 10 SER B CA 1
ATOM 2245 C C . SER B 1 10 ? -10.438 -16.078 9.414 1 98.38 10 SER B C 1
ATOM 2247 O O . SER B 1 10 ? -11.242 -16.359 8.523 1 98.38 10 SER B O 1
ATOM 2249 N N . ILE B 1 11 ? -9.219 -16.531 9.43 1 98.62 11 ILE B N 1
ATOM 2250 C CA . ILE B 1 11 ? -8.766 -17.469 8.406 1 98.62 11 ILE B CA 1
ATOM 2251 C C . ILE B 1 11 ? -9.367 -18.844 8.656 1 98.62 11 ILE B C 1
ATOM 2253 O O . ILE B 1 11 ? -9.328 -19.344 9.789 1 98.62 11 ILE B O 1
ATOM 2257 N N . ALA B 1 12 ? -9.914 -19.422 7.664 1 98.81 12 ALA B N 1
ATOM 2258 C CA . ALA B 1 12 ? -10.508 -20.75 7.734 1 98.81 12 ALA B CA 1
ATOM 2259 C C . ALA B 1 12 ? -9.477 -21.828 7.418 1 98.81 12 ALA B C 1
ATOM 2261 O O . ALA B 1 12 ? -9.492 -22.422 6.336 1 98.81 12 ALA B O 1
ATOM 2262 N N . TYR B 1 13 ? -8.727 -22.25 8.422 1 98.69 13 TYR B N 1
ATOM 2263 C CA . TYR B 1 13 ? -7.602 -23.172 8.211 1 98.69 13 TYR B CA 1
ATOM 2264 C C . TYR B 1 13 ? -8.094 -24.547 7.812 1 98.69 13 TYR B C 1
ATOM 2266 O O . TYR B 1 13 ? -7.426 -25.25 7.051 1 98.69 13 TYR B O 1
ATOM 2274 N N . ASP B 1 14 ? -9.242 -24.938 8.344 1 98.69 14 ASP B N 1
ATOM 2275 C CA . ASP B 1 14 ? -9.797 -26.219 7.934 1 98.69 14 ASP B CA 1
ATOM 2276 C C . ASP B 1 14 ? -10.125 -26.234 6.441 1 98.69 14 ASP B C 1
ATOM 2278 O O . ASP B 1 14 ? -9.898 -27.234 5.762 1 98.69 14 ASP B O 1
ATOM 2282 N N . LYS B 1 15 ? -10.664 -25.109 5.941 1 98.81 15 LYS B N 1
ATOM 2283 C CA . LYS B 1 15 ? -10.961 -24.984 4.516 1 98.81 15 LYS B CA 1
ATOM 2284 C C . LYS B 1 15 ? -9.68 -24.891 3.695 1 98.81 15 LYS B C 1
ATOM 2286 O O . LYS B 1 15 ? -9.617 -25.406 2.576 1 98.81 15 LYS B O 1
ATOM 2291 N N . LEU B 1 16 ? -8.695 -24.25 4.281 1 98.75 16 LEU B N 1
ATOM 2292 C CA . LEU B 1 16 ? -7.391 -24.219 3.633 1 98.75 16 LEU B CA 1
ATOM 2293 C C . LEU B 1 16 ? -6.84 -25.625 3.438 1 98.75 16 LEU B C 1
ATOM 2295 O O . LEU B 1 16 ? -6.328 -25.953 2.363 1 98.75 16 LEU B O 1
ATOM 2299 N N . ALA B 1 17 ? -6.941 -26.406 4.449 1 98.69 17 ALA B N 1
ATOM 2300 C CA . ALA B 1 17 ? -6.449 -27.766 4.379 1 98.69 17 ALA B CA 1
ATOM 2301 C C . ALA B 1 17 ? -7.121 -28.547 3.248 1 98.69 17 ALA B C 1
ATOM 2303 O O . ALA B 1 17 ? -6.465 -29.281 2.512 1 98.69 17 ALA B O 1
ATOM 2304 N N . LYS B 1 18 ? -8.391 -28.375 3.133 1 98.38 18 LYS B N 1
ATOM 2305 C CA . LYS B 1 18 ? -9.148 -29.047 2.086 1 98.38 18 LYS B CA 1
ATOM 2306 C C . LYS B 1 18 ? -8.719 -28.578 0.701 1 98.38 18 LYS B C 1
ATOM 2308 O O . LYS B 1 18 ? -8.555 -29.375 -0.214 1 98.38 18 LYS B O 1
ATOM 2313 N N . ASN B 1 19 ? -8.617 -27.25 0.515 1 98.75 19 ASN B N 1
ATOM 2314 C CA . ASN B 1 19 ? -8.156 -26.703 -0.757 1 98.75 19 ASN B CA 1
ATOM 2315 C C . ASN B 1 19 ? -6.777 -27.219 -1.132 1 98.75 19 ASN B C 1
ATOM 2317 O O . ASN B 1 19 ? -6.543 -27.609 -2.279 1 98.75 19 ASN B O 1
ATOM 2321 N N . VAL B 1 20 ? -5.855 -27.219 -0.14 1 98.62 20 VAL B N 1
ATOM 2322 C CA . VAL B 1 20 ? -4.484 -27.656 -0.373 1 98.62 20 VAL B CA 1
ATOM 2323 C C . VAL B 1 20 ? -4.469 -29.141 -0.764 1 98.62 20 VAL B C 1
ATOM 2325 O O . VAL B 1 20 ? -3.684 -29.547 -1.619 1 98.62 20 VAL B O 1
ATOM 2328 N N . ASP B 1 21 ? -5.312 -29.891 -0.148 1 98 21 ASP B N 1
ATOM 2329 C CA . ASP B 1 21 ? -5.426 -31.297 -0.51 1 98 21 ASP B CA 1
ATOM 2330 C C . ASP B 1 21 ? -5.797 -31.469 -1.982 1 98 21 ASP B C 1
ATOM 2332 O O . ASP B 1 21 ? -5.207 -32.281 -2.691 1 98 21 ASP B O 1
ATOM 2336 N N . VAL B 1 22 ? -6.711 -30.703 -2.404 1 98.19 22 VAL B N 1
ATOM 2337 C CA . VAL B 1 22 ? -7.133 -30.75 -3.801 1 98.19 22 VAL B CA 1
ATOM 2338 C C . VAL B 1 22 ? -5.98 -30.312 -4.703 1 98.19 22 VAL B C 1
ATOM 2340 O O . VAL B 1 22 ? -5.66 -31 -5.68 1 98.19 22 VAL B O 1
ATOM 2343 N N . TRP B 1 23 ? -5.301 -29.203 -4.398 1 98.31 23 TRP B N 1
ATOM 2344 C CA . TRP B 1 23 ? -4.227 -28.656 -5.223 1 98.31 23 TRP B CA 1
ATOM 2345 C C . TRP B 1 23 ? -3.014 -29.578 -5.215 1 98.31 23 TRP B C 1
ATOM 2347 O O . TRP B 1 23 ? -2.246 -29.609 -6.184 1 98.31 23 TRP B O 1
ATOM 2357 N N . SER B 1 24 ? -2.867 -30.344 -4.117 1 97.88 24 SER B N 1
ATOM 2358 C CA . SER B 1 24 ? -1.732 -31.266 -4.016 1 97.88 24 SER B CA 1
ATOM 2359 C C . SER B 1 24 ? -1.819 -32.375 -5.059 1 97.88 24 SER B C 1
ATOM 2361 O O . SER B 1 24 ? -0.808 -32.969 -5.402 1 97.88 24 SER B O 1
ATOM 2363 N N . LYS B 1 25 ? -2.996 -32.625 -5.562 1 97.38 25 LYS B N 1
ATOM 2364 C CA . LYS B 1 25 ? -3.213 -33.719 -6.512 1 97.38 25 LYS B CA 1
ATOM 2365 C C . LYS B 1 25 ? -3.066 -33.219 -7.949 1 97.38 25 LYS B C 1
ATOM 2367 O O . LYS B 1 25 ? -3.023 -34.031 -8.883 1 97.38 25 LYS B O 1
ATOM 2372 N N . ILE B 1 26 ? -3.061 -31.938 -8.172 1 97.94 26 ILE B N 1
ATOM 2373 C CA . ILE B 1 26 ? -2.803 -31.328 -9.477 1 97.94 26 ILE B CA 1
ATOM 2374 C C . ILE B 1 26 ? -1.299 -31.281 -9.734 1 97.94 26 ILE B C 1
ATOM 2376 O O . ILE B 1 26 ? -0.513 -31.047 -8.812 1 97.94 26 ILE B O 1
ATOM 2380 N N . PRO B 1 27 ? -0.853 -31.547 -10.938 1 97.5 27 PRO B N 1
ATOM 2381 C CA . PRO B 1 27 ? 0.591 -31.609 -11.18 1 97.5 27 PRO B CA 1
ATOM 2382 C C . PRO B 1 27 ? 1.243 -30.219 -11.203 1 97.5 27 PRO B C 1
ATOM 2384 O O . PRO B 1 27 ? 2.055 -29.938 -12.086 1 97.5 27 PRO B O 1
ATOM 2387 N N . PHE B 1 28 ? 0.973 -29.406 -10.234 1 98.25 28 PHE B N 1
ATOM 2388 C CA . PHE B 1 28 ? 1.688 -28.156 -10.008 1 98.25 28 PHE B CA 1
ATOM 2389 C C . PHE B 1 28 ? 3.121 -28.422 -9.562 1 98.25 28 PHE B C 1
ATOM 2391 O O . PHE B 1 28 ? 3.393 -29.422 -8.898 1 98.25 28 PHE B O 1
ATOM 2398 N N . ARG B 1 29 ? 4.008 -27.531 -9.938 1 97.62 29 ARG B N 1
ATOM 2399 C CA . ARG B 1 29 ? 5.355 -27.578 -9.367 1 97.62 29 ARG B CA 1
ATOM 2400 C C . ARG B 1 29 ? 5.359 -27.094 -7.926 1 97.62 29 ARG B C 1
ATOM 2402 O O . ARG B 1 29 ? 6.184 -27.531 -7.121 1 97.62 29 ARG B O 1
ATOM 2409 N N . GLY B 1 30 ? 4.461 -26.203 -7.656 1 98.12 30 GLY B N 1
ATOM 2410 C CA . GLY B 1 30 ? 4.379 -25.656 -6.309 1 98.12 30 GLY B CA 1
ATOM 2411 C C . GLY B 1 30 ? 3.15 -24.797 -6.082 1 98.12 30 GLY B C 1
ATOM 2412 O O . GLY B 1 30 ? 2.283 -24.703 -6.953 1 98.12 30 GLY B O 1
ATOM 2413 N N . LEU B 1 31 ? 3.043 -24.281 -4.859 1 98.56 31 LEU B N 1
ATOM 2414 C CA . LEU B 1 31 ? 1.993 -23.359 -4.434 1 98.56 31 LEU B CA 1
ATOM 2415 C C . LEU B 1 31 ? 2.582 -22.016 -4.035 1 98.56 31 LEU B C 1
ATOM 2417 O O . LEU B 1 31 ? 3.668 -21.953 -3.453 1 98.56 31 LEU B O 1
ATOM 2421 N N . VAL B 1 32 ? 1.914 -20.969 -4.395 1 98.56 32 VAL B N 1
ATOM 2422 C CA . VAL B 1 32 ? 2.326 -19.625 -3.99 1 98.56 32 VAL B CA 1
ATOM 2423 C C . VAL B 1 32 ? 1.357 -19.078 -2.945 1 98.56 32 VAL B C 1
ATOM 2425 O O . VAL B 1 32 ? 0.177 -18.875 -3.234 1 98.56 32 VAL B O 1
ATOM 2428 N N . VAL B 1 33 ? 1.888 -18.828 -1.792 1 98 33 VAL B N 1
ATOM 2429 C CA . VAL B 1 33 ? 1.144 -18.25 -0.677 1 98 33 VAL B CA 1
ATOM 2430 C C . VAL B 1 33 ? 1.332 -16.734 -0.657 1 98 33 VAL B C 1
ATOM 2432 O O . VAL B 1 33 ? 2.463 -16.25 -0.709 1 98 33 VAL B O 1
ATOM 2435 N N . GLU B 1 34 ? 0.275 -15.992 -0.569 1 95.88 34 GLU B N 1
ATOM 2436 C CA . GLU B 1 34 ? 0.288 -14.547 -0.369 1 95.88 34 GLU B CA 1
ATOM 2437 C C . GLU B 1 34 ? 0.83 -13.828 -1.6 1 95.88 34 GLU B C 1
ATOM 2439 O O . GLU B 1 34 ? 1.705 -12.961 -1.485 1 95.88 34 GLU B O 1
ATOM 2444 N N . GLY B 1 35 ? 0.5 -14.367 -2.82 1 93.94 35 GLY B N 1
ATOM 2445 C CA . GLY B 1 35 ? 0.479 -13.477 -3.971 1 93.94 35 GLY B CA 1
ATOM 2446 C C . GLY B 1 35 ? -0.644 -12.461 -3.918 1 93.94 35 GLY B C 1
ATOM 2447 O O . GLY B 1 35 ? -1.284 -12.289 -2.879 1 93.94 35 GLY B O 1
ATOM 2448 N N . SER B 1 36 ? -0.844 -11.727 -4.953 1 92.12 36 SER B N 1
ATOM 2449 C CA . SER B 1 36 ? -1.918 -10.734 -4.934 1 92.12 36 SER B CA 1
ATOM 2450 C C . SER B 1 36 ? -3.266 -11.391 -4.648 1 92.12 36 SER B C 1
ATOM 2452 O O . SER B 1 36 ? -4.086 -10.844 -3.916 1 92.12 36 SER B O 1
ATOM 2454 N N . ASN B 1 37 ? -3.52 -12.547 -5.105 1 94.19 37 ASN B N 1
ATOM 2455 C CA . ASN B 1 37 ? -4.789 -13.234 -4.906 1 94.19 37 ASN B CA 1
ATOM 2456 C C . ASN B 1 37 ? -4.938 -13.734 -3.471 1 94.19 37 ASN B C 1
ATOM 2458 O O . ASN B 1 37 ? -6.035 -14.117 -3.053 1 94.19 37 ASN B O 1
ATOM 2462 N N . GLY B 1 38 ? -3.879 -13.781 -2.771 1 97.19 38 GLY B N 1
ATOM 2463 C CA . GLY B 1 38 ? -3.908 -14.227 -1.388 1 97.19 38 GLY B CA 1
ATOM 2464 C C . GLY B 1 38 ? -4.363 -13.148 -0.421 1 97.19 38 GLY B C 1
ATOM 2465 O O . GLY B 1 38 ? -4.43 -13.383 0.788 1 97.19 38 GLY B O 1
ATOM 2466 N N . GLU B 1 39 ? -4.648 -11.93 -0.933 1 97.88 39 GLU B N 1
ATOM 2467 C CA . GLU B 1 39 ? -5.109 -10.812 -0.119 1 97.88 39 GLU B CA 1
ATOM 2468 C C . GLU B 1 39 ? -4.133 -10.516 1.017 1 97.88 39 GLU B C 1
ATOM 2470 O O . GLU B 1 39 ? -4.551 -10.266 2.15 1 97.88 39 GLU B O 1
ATOM 2475 N N . TYR B 1 40 ? -2.83 -10.594 0.712 1 97.62 40 TYR B N 1
ATOM 2476 C CA . TYR B 1 40 ? -1.799 -10.516 1.739 1 97.62 40 TYR B CA 1
ATOM 2477 C C . TYR B 1 40 ? -1.83 -9.164 2.438 1 97.62 40 TYR B C 1
ATOM 2479 O O . TYR B 1 40 ? -1.533 -9.062 3.631 1 97.62 40 TYR B O 1
ATOM 2487 N N . VAL B 1 41 ? -2.275 -8.078 1.797 1 97.81 41 VAL B N 1
ATOM 2488 C CA . VAL B 1 41 ? -2.25 -6.727 2.348 1 97.81 41 VAL B CA 1
ATOM 2489 C C . VAL B 1 41 ? -3.322 -6.59 3.426 1 97.81 41 VAL B C 1
ATOM 2491 O O . VAL B 1 41 ? -3.309 -5.633 4.203 1 97.81 41 VAL B O 1
ATOM 2494 N N . TYR B 1 42 ? -4.23 -7.539 3.48 1 98.38 42 TYR B N 1
ATOM 2495 C CA . TYR B 1 42 ? -5.316 -7.48 4.453 1 98.38 42 TYR B CA 1
ATOM 2496 C C . TYR B 1 42 ? -5.004 -8.352 5.668 1 98.38 42 TYR B C 1
ATOM 2498 O O . TYR B 1 42 ? -5.75 -8.344 6.648 1 98.38 42 TYR B O 1
ATOM 2506 N N . LEU B 1 43 ? -3.9 -9.055 5.574 1 98.38 43 LEU B N 1
ATOM 2507 C CA . LEU B 1 43 ? -3.525 -9.977 6.645 1 98.38 43 LEU B CA 1
ATOM 2508 C C . LEU B 1 43 ? -2.59 -9.297 7.641 1 98.38 43 LEU B C 1
ATOM 2510 O O . LEU B 1 43 ? -1.801 -8.43 7.262 1 98.38 43 LEU B O 1
ATOM 2514 N N . THR B 1 44 ? -2.701 -9.742 8.938 1 97.12 44 THR B N 1
ATOM 2515 C CA . THR B 1 44 ? -1.704 -9.336 9.922 1 97.12 44 THR B CA 1
ATOM 2516 C C . THR B 1 44 ? -0.371 -10.031 9.656 1 97.12 44 THR B C 1
ATOM 2518 O O . THR B 1 44 ? -0.312 -11.016 8.922 1 97.12 44 THR B O 1
ATOM 2521 N N . LEU B 1 45 ? 0.669 -9.508 10.242 1 96.56 45 LEU B N 1
ATOM 2522 C CA . LEU B 1 45 ? 1.985 -10.117 10.102 1 96.56 45 LEU B CA 1
ATOM 2523 C C . LEU B 1 45 ? 1.955 -11.578 10.539 1 96.56 45 LEU B C 1
ATOM 2525 O O . LEU B 1 45 ? 2.529 -12.445 9.875 1 96.56 45 LEU B O 1
ATOM 2529 N N . GLU B 1 46 ? 1.297 -11.82 11.617 1 97.62 46 GLU B N 1
ATOM 2530 C CA . GLU B 1 46 ? 1.206 -13.172 12.156 1 97.62 46 GLU B CA 1
ATOM 2531 C C . GLU B 1 46 ? 0.416 -14.086 11.219 1 97.62 46 GLU B C 1
ATOM 2533 O O . GLU B 1 46 ? 0.791 -15.242 11.008 1 97.62 46 GLU B O 1
ATOM 2538 N N . GLU B 1 47 ? -0.665 -13.562 10.727 1 98.56 47 GLU B N 1
ATOM 2539 C CA . GLU B 1 47 ? -1.474 -14.344 9.789 1 98.56 47 GLU B CA 1
ATOM 2540 C C . GLU B 1 47 ? -0.668 -14.727 8.555 1 98.56 47 GLU B C 1
ATOM 2542 O O . GLU B 1 47 ? -0.791 -15.844 8.047 1 98.56 47 GLU B O 1
ATOM 2547 N N . ARG B 1 48 ? 0.124 -13.797 8.062 1 98.5 48 ARG B N 1
ATOM 2548 C CA . ARG B 1 48 ? 0.919 -14.031 6.859 1 98.5 48 ARG B CA 1
ATOM 2549 C C . ARG B 1 48 ? 1.887 -15.195 7.066 1 98.5 48 ARG B C 1
ATOM 2551 O O . ARG B 1 48 ? 1.966 -16.094 6.23 1 98.5 48 ARG B O 1
ATOM 2558 N N . VAL B 1 49 ? 2.57 -15.164 8.188 1 98.81 49 VAL B N 1
ATOM 2559 C CA . VAL B 1 49 ? 3.541 -16.219 8.484 1 98.81 49 VAL B CA 1
ATOM 2560 C C . VAL B 1 49 ? 2.818 -17.531 8.734 1 98.81 49 VAL B C 1
ATOM 2562 O O . VAL B 1 49 ? 3.244 -18.594 8.242 1 98.81 49 VAL B O 1
ATOM 2565 N N . GLU B 1 50 ? 1.712 -17.469 9.438 1 98.75 50 GLU B N 1
ATOM 2566 C CA . GLU B 1 50 ? 0.95 -18.672 9.766 1 98.75 50 GLU B CA 1
ATOM 2567 C C . GLU B 1 50 ? 0.399 -19.344 8.508 1 98.75 50 GLU B C 1
ATOM 2569 O O . GLU B 1 50 ? 0.325 -20.562 8.43 1 98.75 50 GLU B O 1
ATOM 2574 N N . MET B 1 51 ? 0.03 -18.594 7.527 1 98.75 51 MET B N 1
ATOM 2575 C CA . MET B 1 51 ? -0.463 -19.125 6.262 1 98.75 51 MET B CA 1
ATOM 2576 C C . MET B 1 51 ? 0.6 -19.984 5.582 1 98.75 51 MET B C 1
ATOM 2578 O O . MET B 1 51 ? 0.284 -21.016 4.984 1 98.75 51 MET B O 1
ATOM 2582 N N . VAL B 1 52 ? 1.84 -19.531 5.641 1 98.75 52 VAL B N 1
ATOM 2583 C CA . VAL B 1 52 ? 2.939 -20.281 5.055 1 98.75 52 VAL B CA 1
ATOM 2584 C C . VAL B 1 52 ? 3.135 -21.594 5.816 1 98.75 52 VAL B C 1
ATOM 2586 O O . VAL B 1 52 ? 3.207 -22.672 5.215 1 98.75 52 VAL B O 1
ATOM 2589 N N . ARG B 1 53 ? 3.15 -21.453 7.113 1 98.69 53 ARG B N 1
ATOM 2590 C CA . ARG B 1 53 ? 3.359 -22.625 7.969 1 98.69 53 ARG B CA 1
ATOM 2591 C C . ARG B 1 53 ? 2.271 -23.672 7.742 1 98.69 53 ARG B C 1
ATOM 2593 O O . ARG B 1 53 ? 2.566 -24.844 7.582 1 98.69 53 ARG B O 1
ATOM 2600 N N . LYS B 1 54 ? 1.046 -23.25 7.738 1 98.81 54 LYS B N 1
ATOM 2601 C CA . LYS B 1 54 ? -0.092 -24.141 7.594 1 98.81 54 LYS B CA 1
ATOM 2602 C C . LYS B 1 54 ? -0.122 -24.781 6.203 1 98.81 54 LYS B C 1
ATOM 2604 O O . LYS B 1 54 ? -0.457 -25.953 6.059 1 98.81 54 LYS B O 1
ATOM 2609 N N . THR B 1 55 ? 0.205 -23.969 5.16 1 98.69 55 THR B N 1
ATOM 2610 C CA . THR B 1 55 ? 0.266 -24.531 3.814 1 98.69 55 THR B CA 1
ATOM 2611 C C . THR B 1 55 ? 1.291 -25.656 3.738 1 98.69 55 THR B C 1
ATOM 2613 O O . THR B 1 55 ? 1.011 -26.719 3.182 1 98.69 55 THR B O 1
ATOM 2616 N N . LYS B 1 56 ? 2.469 -25.422 4.309 1 98.12 56 LYS B N 1
ATOM 2617 C CA . LYS B 1 56 ? 3.508 -26.453 4.344 1 98.12 56 LYS B CA 1
ATOM 2618 C C . LYS B 1 56 ? 3.039 -27.672 5.117 1 98.12 56 LYS B C 1
ATOM 2620 O O . LYS B 1 56 ? 3.297 -28.812 4.707 1 98.12 56 LYS B O 1
ATOM 2625 N N . GLU B 1 57 ? 2.369 -27.438 6.191 1 98 57 GLU B N 1
ATOM 2626 C CA . GLU B 1 57 ? 1.868 -28.5 7.051 1 98 57 GLU B CA 1
ATOM 2627 C C . GLU B 1 57 ? 0.814 -29.344 6.328 1 98 57 GLU B C 1
ATOM 2629 O O . GLU B 1 57 ? 0.749 -30.562 6.512 1 98 57 GLU B O 1
ATOM 2634 N N . TYR B 1 58 ? -0.013 -28.719 5.559 1 98.44 58 TYR B N 1
ATOM 2635 C CA . TYR B 1 58 ? -1.171 -29.375 4.965 1 98.44 58 TYR B CA 1
ATOM 2636 C C . TYR B 1 58 ? -0.776 -30.141 3.713 1 98.44 58 TYR B C 1
ATOM 2638 O O . TYR B 1 58 ? -1.53 -31 3.24 1 98.44 58 TYR B O 1
ATOM 2646 N N . LEU B 1 59 ? 0.363 -29.797 3.115 1 98.06 59 LEU B N 1
ATOM 2647 C CA . LEU B 1 59 ? 0.852 -30.594 1.995 1 98.06 59 LEU B CA 1
ATOM 2648 C C . LEU B 1 59 ? 1.229 -32 2.451 1 98.06 59 LEU B C 1
ATOM 2650 O O . LEU B 1 59 ? 1.813 -32.188 3.523 1 98.06 59 LEU B O 1
ATOM 2654 N N . PRO B 1 60 ? 0.875 -33 1.669 1 95.94 60 PRO B N 1
ATOM 2655 C CA . PRO B 1 60 ? 1.315 -34.375 2.031 1 95.94 60 PRO B CA 1
ATOM 2656 C C . PRO B 1 60 ? 2.826 -34.469 2.234 1 95.94 60 PRO B C 1
ATOM 2658 O O . PRO B 1 60 ? 3.59 -33.812 1.506 1 95.94 60 PRO B O 1
ATOM 2661 N N . SER B 1 61 ? 3.203 -35.25 3.201 1 91.06 61 SER B N 1
ATOM 2662 C CA . SER B 1 61 ? 4.617 -35.375 3.535 1 91.06 61 SER B CA 1
ATOM 2663 C C . SER B 1 61 ? 5.422 -35.875 2.334 1 91.06 61 SER B C 1
ATOM 2665 O O . SER B 1 61 ? 6.617 -35.562 2.229 1 91.06 61 SER B O 1
ATOM 2667 N N . SER B 1 62 ? 4.75 -36.562 1.477 1 91.75 62 SER B N 1
ATOM 2668 C CA . SER B 1 62 ? 5.422 -37.094 0.296 1 91.75 62 SER B CA 1
ATOM 2669 C C . SER B 1 62 ? 5.441 -36.062 -0.838 1 91.75 62 SER B C 1
ATOM 2671 O O . SER B 1 62 ? 6.062 -36.312 -1.878 1 91.75 62 SER B O 1
ATOM 2673 N N . SER B 1 63 ? 4.754 -34.938 -0.543 1 92.19 63 SER B N 1
ATOM 2674 C CA . SER B 1 63 ? 4.672 -33.906 -1.595 1 92.19 63 SER B CA 1
ATOM 2675 C C . SER B 1 63 ? 6.023 -33.25 -1.82 1 92.19 63 SER B C 1
ATOM 2677 O O . SER B 1 63 ? 6.719 -32.906 -0.863 1 92.19 63 SER B O 1
ATOM 2679 N N . GLU B 1 64 ? 6.438 -33.156 -3.047 1 94.25 64 GLU B N 1
ATOM 2680 C CA . GLU B 1 64 ? 7.66 -32.438 -3.406 1 94.25 64 GLU B CA 1
ATOM 2681 C C . GLU B 1 64 ? 7.355 -31.031 -3.912 1 94.25 64 GLU B C 1
ATOM 2683 O O . GLU B 1 64 ? 8.219 -30.391 -4.508 1 94.25 64 GLU B O 1
ATOM 2688 N N . LYS B 1 65 ? 6.16 -30.625 -3.662 1 97.81 65 LYS B N 1
ATOM 2689 C CA . LYS B 1 65 ? 5.746 -29.312 -4.168 1 97.81 65 LYS B CA 1
ATOM 2690 C C . LYS B 1 65 ? 6.445 -28.188 -3.414 1 97.81 65 LYS B C 1
ATOM 2692 O O . LYS B 1 65 ? 6.594 -28.25 -2.191 1 97.81 65 LYS B O 1
ATOM 2697 N N . LEU B 1 66 ? 6.867 -27.234 -4.176 1 98.19 66 LEU B N 1
ATOM 2698 C CA . LEU B 1 66 ? 7.473 -26.047 -3.592 1 98.19 66 LEU B CA 1
ATOM 2699 C C . LEU B 1 66 ? 6.41 -25.141 -2.965 1 98.19 66 LEU B C 1
ATOM 2701 O O . LEU B 1 66 ? 5.27 -25.109 -3.432 1 98.19 66 LEU B O 1
ATOM 2705 N N . VAL B 1 67 ? 6.766 -24.5 -1.886 1 98.69 67 VAL B N 1
ATOM 2706 C CA . VAL B 1 67 ? 5.949 -23.438 -1.309 1 98.69 67 VAL B CA 1
ATOM 2707 C C . VAL B 1 67 ? 6.676 -22.109 -1.434 1 98.69 67 VAL B C 1
ATOM 2709 O O . VAL B 1 67 ? 7.711 -21.891 -0.798 1 98.69 67 VAL B O 1
ATOM 2712 N N . LEU B 1 68 ? 6.184 -21.25 -2.301 1 98.62 68 LEU B N 1
ATOM 2713 C CA . LEU B 1 68 ? 6.648 -19.875 -2.422 1 98.62 68 LEU B CA 1
ATOM 2714 C C . LEU B 1 68 ? 5.758 -18.938 -1.627 1 98.62 68 LEU B C 1
ATOM 2716 O O . LEU B 1 68 ? 4.578 -19.219 -1.407 1 98.62 68 LEU B O 1
ATOM 2720 N N . SER B 1 69 ? 6.316 -17.828 -1.19 1 98.69 69 SER B N 1
ATOM 2721 C CA . SER B 1 69 ? 5.5 -16.922 -0.393 1 98.69 69 SER B CA 1
ATOM 2722 C C . SER B 1 69 ? 5.781 -15.461 -0.752 1 98.69 69 SER B C 1
ATOM 2724 O O . SER B 1 69 ? 6.926 -15.086 -1.008 1 98.69 69 SER B O 1
ATOM 2726 N N . GLY B 1 70 ? 4.715 -14.648 -0.852 1 98.69 70 GLY B N 1
ATOM 2727 C CA . GLY B 1 70 ? 4.883 -13.211 -0.96 1 98.69 70 GLY B CA 1
ATOM 2728 C C . GLY B 1 70 ? 5.324 -12.562 0.338 1 98.69 70 GLY B C 1
ATOM 2729 O O . GLY B 1 70 ? 4.586 -12.57 1.325 1 98.69 70 GLY B O 1
ATOM 2730 N N . SER B 1 71 ? 6.484 -11.93 0.292 1 98.75 71 SER B N 1
ATOM 2731 C CA . SER B 1 71 ? 7.02 -11.406 1.544 1 98.75 71 SER B CA 1
ATOM 2732 C C . SER B 1 71 ? 7.176 -9.891 1.488 1 98.75 71 SER B C 1
ATOM 2734 O O . SER B 1 71 ? 7.605 -9.266 2.461 1 98.75 71 SER B O 1
ATOM 2736 N N . GLY B 1 72 ? 6.785 -9.32 0.377 1 98.44 72 GLY B N 1
ATOM 2737 C CA . GLY B 1 72 ? 6.984 -7.891 0.188 1 98.44 72 GLY B CA 1
ATOM 2738 C C . GLY B 1 72 ? 6.246 -7.047 1.208 1 98.44 72 GLY B C 1
ATOM 2739 O O . GLY B 1 72 ? 5.109 -7.359 1.574 1 98.44 72 GLY B O 1
ATOM 2740 N N . CYS B 1 73 ? 6.879 -6.051 1.776 1 98.25 73 CYS B N 1
ATOM 2741 C CA . CYS B 1 73 ? 6.348 -4.953 2.576 1 98.25 73 CYS B CA 1
ATOM 2742 C C . CYS B 1 73 ? 6.73 -3.605 1.978 1 98.25 73 CYS B C 1
ATOM 2744 O O . CYS B 1 73 ? 7.328 -3.547 0.901 1 98.25 73 CYS B O 1
ATOM 2746 N N . GLU B 1 74 ? 6.328 -2.533 2.674 1 98.19 74 GLU B N 1
ATOM 2747 C CA . GLU B 1 74 ? 6.625 -1.213 2.127 1 98.19 74 GLU B CA 1
ATOM 2748 C C . GLU B 1 74 ? 8.031 -0.764 2.502 1 98.19 74 GLU B C 1
ATOM 2750 O O . GLU B 1 74 ? 8.648 0.025 1.785 1 98.19 74 GLU B O 1
ATOM 2755 N N . SER B 1 75 ? 8.57 -1.243 3.611 1 98.62 75 SER B N 1
ATOM 2756 C CA . SER B 1 75 ? 9.938 -0.875 3.979 1 98.62 75 SER B CA 1
ATOM 2757 C C . SER B 1 75 ? 10.906 -2.016 3.705 1 98.62 75 SER B C 1
ATOM 2759 O O . SER B 1 75 ? 10.516 -3.184 3.676 1 98.62 75 SER B O 1
ATOM 2761 N N . THR B 1 76 ? 12.148 -1.705 3.518 1 98.81 76 THR B N 1
ATOM 2762 C CA . THR B 1 76 ? 13.188 -2.703 3.295 1 98.81 76 THR B CA 1
ATOM 2763 C C . THR B 1 76 ? 13.367 -3.588 4.523 1 98.81 76 THR B C 1
ATOM 2765 O O . THR B 1 76 ? 13.383 -4.816 4.414 1 98.81 76 THR B O 1
ATOM 2768 N N . ARG B 1 77 ? 13.438 -2.994 5.645 1 98.5 77 ARG B N 1
ATOM 2769 C CA . ARG B 1 77 ? 13.664 -3.754 6.867 1 98.5 77 ARG B CA 1
ATOM 2770 C C . ARG B 1 77 ? 12.508 -4.707 7.145 1 98.5 77 ARG B C 1
ATOM 2772 O O . ARG B 1 77 ? 12.719 -5.848 7.562 1 98.5 77 ARG B O 1
ATOM 2779 N N . ALA B 1 78 ? 11.289 -4.195 6.969 1 98.56 78 ALA B N 1
ATOM 2780 C CA . ALA B 1 78 ? 10.125 -5.055 7.18 1 98.56 78 ALA B CA 1
ATOM 2781 C C . ALA B 1 78 ? 10.117 -6.223 6.195 1 98.56 78 ALA B C 1
ATOM 2783 O O . ALA B 1 78 ? 9.75 -7.344 6.555 1 98.56 78 ALA B O 1
ATOM 2784 N N . THR B 1 79 ? 10.484 -6 4.957 1 98.88 79 THR B N 1
ATOM 2785 C CA . THR B 1 79 ? 10.539 -7.051 3.947 1 98.88 79 THR B CA 1
ATOM 2786 C C . THR B 1 79 ? 11.578 -8.102 4.316 1 98.88 79 THR B C 1
ATOM 2788 O O . THR B 1 79 ? 11.336 -9.305 4.18 1 98.88 79 THR B O 1
ATOM 2791 N N . ILE B 1 80 ? 12.734 -7.617 4.762 1 98.88 80 ILE B N 1
ATOM 2792 C CA . ILE B 1 80 ? 13.789 -8.523 5.191 1 98.88 80 ILE B CA 1
ATOM 2793 C C . ILE B 1 80 ? 13.281 -9.406 6.328 1 98.88 80 ILE B C 1
ATOM 2795 O O . ILE B 1 80 ? 13.383 -10.641 6.262 1 98.88 80 ILE B O 1
ATOM 2799 N N . GLU B 1 81 ? 12.664 -8.789 7.32 1 98.81 81 GLU B N 1
ATOM 2800 C CA . GLU B 1 81 ? 12.164 -9.523 8.477 1 98.81 81 GLU B CA 1
ATOM 2801 C C . GLU B 1 81 ? 11.078 -10.516 8.07 1 98.81 81 GLU B C 1
ATOM 2803 O O . GLU B 1 81 ? 11.094 -11.672 8.516 1 98.81 81 GLU B O 1
ATOM 2808 N N . MET B 1 82 ? 10.164 -10.086 7.262 1 98.81 82 MET B N 1
ATOM 2809 C CA . MET B 1 82 ? 9.094 -10.953 6.789 1 98.81 82 MET B CA 1
ATOM 2810 C C . MET B 1 82 ? 9.648 -12.133 5.996 1 98.81 82 MET B C 1
ATOM 2812 O O . MET B 1 82 ? 9.195 -13.273 6.172 1 98.81 82 MET B O 1
ATOM 2816 N N . SER B 1 83 ? 10.609 -11.883 5.141 1 98.88 83 SER B N 1
ATOM 2817 C CA . SER B 1 83 ? 11.234 -12.93 4.34 1 98.88 83 SER B CA 1
ATOM 2818 C C . SER B 1 83 ? 11.898 -13.984 5.227 1 98.88 83 SER B C 1
ATOM 2820 O O . SER B 1 83 ? 11.766 -15.18 4.98 1 98.88 83 SER B O 1
ATOM 2822 N N . GLN B 1 84 ? 12.57 -13.508 6.238 1 98.94 84 GLN B N 1
ATOM 2823 C CA . GLN B 1 84 ? 13.234 -14.414 7.168 1 98.94 84 GLN B CA 1
ATOM 2824 C C . GLN B 1 84 ? 12.219 -15.258 7.938 1 98.94 84 GLN B C 1
ATOM 2826 O O . GLN B 1 84 ? 12.406 -16.469 8.109 1 98.94 84 GLN B O 1
ATOM 2831 N N . LYS B 1 85 ? 11.172 -14.641 8.406 1 98.88 85 LYS B N 1
ATOM 2832 C CA . LYS B 1 85 ? 10.125 -15.359 9.141 1 98.88 85 LYS B CA 1
ATOM 2833 C C . LYS B 1 85 ? 9.453 -16.391 8.25 1 98.88 85 LYS B C 1
ATOM 2835 O O . LYS B 1 85 ? 9.156 -17.5 8.703 1 98.88 85 LYS B O 1
ATOM 2840 N N . MET B 1 86 ? 9.242 -16.078 7 1 98.88 86 MET B N 1
ATOM 2841 C CA . MET B 1 86 ? 8.57 -17 6.086 1 98.88 86 MET B CA 1
ATOM 2842 C C . MET B 1 86 ? 9.484 -18.172 5.727 1 98.88 86 MET B C 1
ATOM 2844 O O . MET B 1 86 ? 9.023 -19.312 5.598 1 98.88 86 MET B O 1
ATOM 2848 N N . ALA B 1 87 ? 10.742 -17.844 5.559 1 98.88 87 ALA B N 1
ATOM 2849 C CA . ALA B 1 87 ? 11.711 -18.922 5.367 1 98.88 87 ALA B CA 1
ATOM 2850 C C . ALA B 1 87 ? 11.68 -19.906 6.543 1 98.88 87 ALA B C 1
ATOM 2852 O O . ALA B 1 87 ? 11.641 -21.125 6.352 1 98.88 87 ALA B O 1
ATOM 2853 N N . ALA B 1 88 ? 11.656 -19.359 7.738 1 98.81 88 ALA B N 1
ATOM 2854 C CA . ALA B 1 88 ? 11.617 -20.172 8.945 1 98.81 88 ALA B CA 1
ATOM 2855 C C . ALA B 1 88 ? 10.32 -20.969 9.031 1 98.81 88 ALA B C 1
ATOM 2857 O O . ALA B 1 88 ? 10.289 -22.062 9.602 1 98.81 88 ALA B O 1
ATOM 2858 N N . ALA B 1 89 ? 9.281 -20.453 8.438 1 98.75 89 ALA B N 1
ATOM 2859 C CA . ALA B 1 89 ? 7.965 -21.094 8.461 1 98.75 89 ALA B CA 1
ATOM 2860 C C . ALA B 1 89 ? 7.863 -22.188 7.395 1 98.75 89 ALA B C 1
ATOM 2862 O O . ALA B 1 89 ? 6.883 -22.922 7.348 1 98.75 89 ALA B O 1
ATOM 2863 N N . GLY B 1 90 ? 8.828 -22.266 6.457 1 98.25 90 GLY B N 1
ATOM 2864 C CA . GLY B 1 90 ? 8.867 -23.375 5.535 1 98.25 90 GLY B CA 1
ATOM 2865 C C . GLY B 1 90 ? 8.82 -22.953 4.078 1 98.25 90 GLY B C 1
ATOM 2866 O O . GLY B 1 90 ? 8.781 -23.812 3.184 1 98.25 90 GLY B O 1
ATOM 2867 N N . ALA B 1 91 ? 8.898 -21.672 3.766 1 98.75 91 ALA B N 1
ATOM 2868 C CA . ALA B 1 91 ? 8.914 -21.234 2.373 1 98.75 91 ALA B CA 1
ATOM 2869 C C . ALA B 1 91 ? 10.211 -21.641 1.683 1 98.75 91 ALA B C 1
ATOM 2871 O O . ALA B 1 91 ? 11.297 -21.5 2.25 1 98.75 91 ALA B O 1
ATOM 2872 N N . ASP B 1 92 ? 10.086 -22.156 0.491 1 98.81 92 ASP B N 1
ATOM 2873 C CA . ASP B 1 92 ? 11.25 -22.562 -0.284 1 98.81 92 ASP B CA 1
ATOM 2874 C C . ASP B 1 92 ? 11.898 -21.359 -0.977 1 98.81 92 ASP B C 1
ATOM 2876 O O . ASP B 1 92 ? 13.086 -21.406 -1.311 1 98.81 92 ASP B O 1
ATOM 2880 N N . ALA B 1 93 ? 11.195 -20.344 -1.252 1 98.88 93 ALA B N 1
ATOM 2881 C CA . ALA B 1 93 ? 11.602 -19.062 -1.823 1 98.88 93 ALA B CA 1
ATOM 2882 C C . ALA B 1 93 ? 10.57 -17.984 -1.511 1 98.88 93 ALA B C 1
ATOM 2884 O O . ALA B 1 93 ? 9.453 -18.281 -1.097 1 98.88 93 ALA B O 1
ATOM 2885 N N . VAL B 1 94 ? 10.992 -16.766 -1.635 1 98.88 94 VAL B N 1
ATOM 2886 C CA . VAL B 1 94 ? 10.055 -15.664 -1.43 1 98.88 94 VAL B CA 1
ATOM 2887 C C . VAL B 1 94 ? 9.914 -14.859 -2.719 1 98.88 94 VAL B C 1
ATOM 2889 O O . VAL B 1 94 ? 10.867 -14.742 -3.492 1 98.88 94 VAL B O 1
ATOM 2892 N N . MET B 1 95 ? 8.75 -14.453 -2.988 1 98.75 95 MET B N 1
ATOM 2893 C CA . MET B 1 95 ? 8.414 -13.516 -4.055 1 98.75 95 MET B CA 1
ATOM 2894 C C . MET B 1 95 ? 8.195 -12.109 -3.494 1 98.75 95 MET B C 1
ATOM 2896 O O . MET B 1 95 ? 7.293 -11.898 -2.682 1 98.75 95 MET B O 1
ATOM 2900 N N . VAL B 1 96 ? 8.953 -11.156 -3.922 1 98.88 96 VAL B N 1
ATOM 2901 C CA . VAL B 1 96 ? 8.953 -9.836 -3.303 1 98.88 96 VAL B CA 1
ATOM 2902 C C . VAL B 1 96 ? 8.398 -8.805 -4.285 1 98.88 96 VAL B C 1
ATOM 2904 O O . VAL B 1 96 ? 9.031 -8.508 -5.305 1 98.88 96 VAL B O 1
ATOM 2907 N N . VAL B 1 97 ? 7.266 -8.289 -3.988 1 98.69 97 VAL B N 1
ATOM 2908 C CA . VAL B 1 97 ? 6.625 -7.254 -4.793 1 98.69 97 VAL B CA 1
ATOM 2909 C C . VAL B 1 97 ? 7.281 -5.902 -4.52 1 98.69 97 VAL B C 1
ATOM 2911 O O . VAL B 1 97 ? 7.848 -5.688 -3.443 1 98.69 97 VAL B O 1
ATOM 2914 N N . THR B 1 98 ? 7.246 -4.984 -5.426 1 98.12 98 THR B N 1
ATOM 2915 C CA . THR B 1 98 ? 7.855 -3.666 -5.277 1 98.12 98 THR B CA 1
ATOM 2916 C C . THR B 1 98 ? 7.125 -2.848 -4.219 1 98.12 98 THR B C 1
ATOM 2918 O O . THR B 1 98 ? 5.891 -2.803 -4.203 1 98.12 98 THR B O 1
ATOM 2921 N N . PRO B 1 99 ? 7.879 -2.262 -3.258 1 98.12 99 PRO B N 1
ATOM 2922 C CA . PRO B 1 99 ? 7.219 -1.206 -2.486 1 98.12 99 PRO B CA 1
ATOM 2923 C C . PRO B 1 99 ? 6.711 -0.066 -3.365 1 98.12 99 PRO B C 1
ATOM 2925 O O . PRO B 1 99 ? 7.328 0.261 -4.383 1 98.12 99 PRO B O 1
ATOM 2928 N N . SER B 1 100 ? 5.516 0.517 -2.967 1 97.12 100 SER B N 1
ATOM 2929 C CA . SER B 1 100 ? 4.926 1.324 -4.031 1 97.12 100 SER B CA 1
ATOM 2930 C C . SER B 1 100 ? 4.164 2.518 -3.461 1 97.12 100 SER B C 1
ATOM 2932 O O . SER B 1 100 ? 3.592 3.309 -4.211 1 97.12 100 SER B O 1
ATOM 2934 N N . TYR B 1 101 ? 4.098 2.732 -2.172 1 97.69 101 TYR B N 1
ATOM 2935 C CA . TYR B 1 101 ? 3.295 3.836 -1.657 1 97.69 101 TYR B CA 1
ATOM 2936 C C . TYR B 1 101 ? 3.852 5.176 -2.123 1 97.69 101 TYR B C 1
ATOM 2938 O O . TYR B 1 101 ? 3.111 6.02 -2.637 1 97.69 101 TYR B O 1
ATOM 2946 N N . TYR B 1 102 ? 5.184 5.379 -1.903 1 97.25 102 TYR B N 1
ATOM 2947 C CA . TYR B 1 102 ? 5.84 6.594 -2.369 1 97.25 102 TYR B CA 1
ATOM 2948 C C . TYR B 1 102 ? 6.348 6.43 -3.797 1 97.25 102 TYR B C 1
ATOM 2950 O O . TYR B 1 102 ? 7.559 6.414 -4.035 1 97.25 102 TYR B O 1
ATOM 2958 N N . LYS B 1 103 ? 5.469 6.449 -4.734 1 95.75 103 LYS B N 1
ATOM 2959 C CA . LYS B 1 103 ? 5.742 6.102 -6.125 1 95.75 103 LYS B CA 1
ATOM 2960 C C . LYS B 1 103 ? 6.852 6.973 -6.703 1 95.75 103 LYS B C 1
ATOM 2962 O O . LYS B 1 103 ? 7.73 6.48 -7.41 1 95.75 103 LYS B O 1
ATOM 2967 N N . SER B 1 104 ? 6.855 8.219 -6.387 1 93.81 104 SER B N 1
ATOM 2968 C CA . SER B 1 104 ? 7.824 9.148 -6.953 1 93.81 104 SER B CA 1
ATOM 2969 C C . SER B 1 104 ? 9.234 8.852 -6.453 1 93.81 104 SER B C 1
ATOM 2971 O O . SER B 1 104 ? 10.219 9.211 -7.105 1 93.81 104 SER B O 1
ATOM 2973 N N . GLY B 1 105 ? 9.297 8.148 -5.301 1 95.88 105 GLY B N 1
ATOM 2974 C CA . GLY B 1 105 ? 10.586 7.812 -4.73 1 95.88 105 GLY B CA 1
ATOM 2975 C C . GLY B 1 105 ? 11.047 6.41 -5.074 1 95.88 105 GLY B C 1
ATOM 2976 O O . GLY B 1 105 ? 12.188 6.035 -4.797 1 95.88 105 GLY B O 1
ATOM 2977 N N . MET B 1 106 ? 10.172 5.648 -5.699 1 97.5 106 MET B N 1
ATOM 2978 C CA . MET B 1 106 ? 10.477 4.262 -6.039 1 97.5 106 MET B CA 1
ATOM 2979 C C . MET B 1 106 ? 11.016 4.16 -7.461 1 97.5 106 MET B C 1
ATOM 2981 O O . MET B 1 106 ? 10.438 3.465 -8.297 1 97.5 106 MET B O 1
ATOM 2985 N N . LYS B 1 107 ? 12.164 4.871 -7.664 1 96.38 107 LYS B N 1
ATOM 2986 C CA . LYS B 1 107 ? 12.875 4.836 -8.938 1 96.38 107 LYS B CA 1
ATOM 2987 C C . LYS B 1 107 ? 13.945 3.742 -8.938 1 96.38 107 LYS B C 1
ATOM 2989 O O . LYS B 1 107 ? 14.109 3.025 -7.949 1 96.38 107 LYS B O 1
ATOM 2994 N N . ASP B 1 108 ? 14.688 3.621 -10.062 1 98.12 108 ASP B N 1
ATOM 2995 C CA . ASP B 1 108 ? 15.586 2.496 -10.305 1 98.12 108 ASP B CA 1
ATOM 2996 C C . ASP B 1 108 ? 16.578 2.33 -9.164 1 98.12 108 ASP B C 1
ATOM 2998 O O . ASP B 1 108 ? 16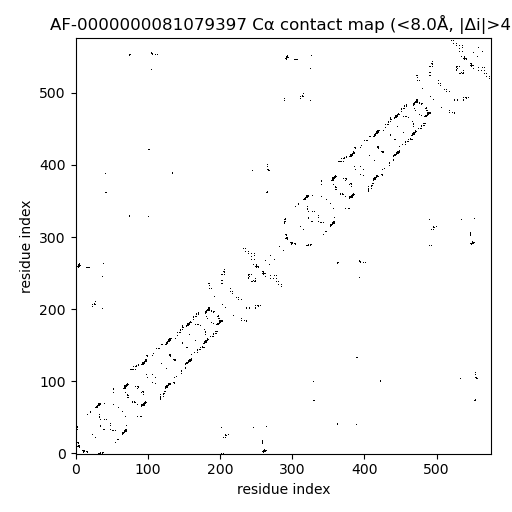.766 1.225 -8.656 1 98.12 108 ASP B O 1
ATOM 3002 N N . LYS B 1 109 ? 17.203 3.426 -8.695 1 98 109 LYS B N 1
ATOM 3003 C CA . LYS B 1 109 ? 18.219 3.338 -7.656 1 98 109 LYS B CA 1
ATOM 3004 C C . LYS B 1 109 ? 17.625 2.811 -6.352 1 98 109 LYS B C 1
ATOM 3006 O O . LYS B 1 109 ? 18.25 1.976 -5.684 1 98 109 LYS B O 1
ATOM 3011 N N . ALA B 1 110 ? 16.484 3.322 -5.945 1 98.56 110 ALA B N 1
ATOM 3012 C CA . ALA B 1 110 ? 15.828 2.898 -4.711 1 98.56 110 ALA B CA 1
ATOM 3013 C C . ALA B 1 110 ? 15.422 1.43 -4.781 1 98.56 110 ALA B C 1
ATOM 3015 O O . ALA B 1 110 ? 15.641 0.67 -3.836 1 98.56 110 ALA B O 1
ATOM 3016 N N . LEU B 1 111 ? 14.836 1.026 -5.898 1 98.81 111 LEU B N 1
ATOM 3017 C CA . LEU B 1 111 ? 14.359 -0.344 -6.059 1 98.81 111 LEU B CA 1
ATOM 3018 C C . LEU B 1 111 ? 15.531 -1.318 -6.129 1 98.81 111 LEU B C 1
ATOM 3020 O O . LEU B 1 111 ? 15.469 -2.41 -5.555 1 98.81 111 LEU B O 1
ATOM 3024 N N . HIS B 1 112 ? 16.578 -0.898 -6.859 1 98.81 112 HIS B N 1
ATOM 3025 C CA . HIS B 1 112 ? 17.781 -1.726 -6.902 1 98.81 112 HIS B CA 1
ATOM 3026 C C . HIS B 1 112 ? 18.344 -1.946 -5.504 1 98.81 112 HIS B C 1
ATOM 3028 O O . HIS B 1 112 ? 18.656 -3.078 -5.129 1 98.81 112 HIS B O 1
ATOM 3034 N N . ALA B 1 113 ? 18.438 -0.86 -4.727 1 98.81 113 ALA B N 1
ATOM 3035 C CA . ALA B 1 113 ? 18.969 -0.948 -3.365 1 98.81 113 ALA B CA 1
ATOM 3036 C C . ALA B 1 113 ? 18.062 -1.807 -2.486 1 98.81 113 ALA B C 1
ATOM 3038 O O . ALA B 1 113 ? 18.547 -2.6 -1.676 1 98.81 113 ALA B O 1
ATOM 3039 N N . HIS B 1 114 ? 16.812 -1.678 -2.639 1 98.88 114 HIS B N 1
ATOM 3040 C CA . HIS B 1 114 ? 15.812 -2.43 -1.878 1 98.88 114 HIS B CA 1
ATOM 3041 C C . HIS B 1 114 ? 15.969 -3.93 -2.107 1 98.88 114 HIS B C 1
ATOM 3043 O O . HIS B 1 114 ? 16.156 -4.691 -1.156 1 98.88 114 HIS B O 1
ATOM 3049 N N . PHE B 1 115 ? 15.984 -4.367 -3.348 1 98.94 115 PHE B N 1
ATOM 3050 C CA . PHE B 1 115 ? 16.031 -5.785 -3.676 1 98.94 115 PHE B CA 1
ATOM 3051 C C . PHE B 1 115 ? 17.375 -6.383 -3.32 1 98.94 115 PHE B C 1
ATOM 3053 O O . PHE B 1 115 ? 17.469 -7.531 -2.877 1 98.94 115 PHE B O 1
ATOM 3060 N N . THR B 1 116 ? 18.422 -5.578 -3.525 1 98.94 116 THR B N 1
ATOM 3061 C CA . THR B 1 116 ? 19.734 -6.043 -3.131 1 98.94 116 THR B CA 1
ATOM 3062 C C . THR B 1 116 ? 19.797 -6.312 -1.631 1 98.94 116 THR B C 1
ATOM 3064 O O . THR B 1 116 ? 20.266 -7.367 -1.2 1 98.94 116 THR B O 1
ATOM 3067 N N . ALA B 1 117 ? 19.281 -5.367 -0.841 1 98.94 117 ALA B N 1
ATOM 3068 C CA . ALA B 1 117 ? 19.297 -5.52 0.611 1 98.94 117 ALA B CA 1
ATOM 3069 C C . ALA B 1 117 ? 18.469 -6.73 1.041 1 98.94 117 ALA B C 1
ATOM 3071 O O . ALA B 1 117 ? 18.891 -7.488 1.926 1 98.94 117 ALA B O 1
ATOM 3072 N N . VAL B 1 118 ? 17.328 -6.938 0.446 1 98.94 118 VAL B N 1
ATOM 3073 C CA . VAL B 1 118 ? 16.469 -8.07 0.772 1 98.94 118 VAL B CA 1
ATOM 3074 C C . VAL B 1 118 ? 17.188 -9.375 0.434 1 98.94 118 VAL B C 1
ATOM 3076 O O . VAL B 1 118 ? 17.25 -10.289 1.262 1 98.94 118 VAL B O 1
ATOM 3079 N N . ALA B 1 119 ? 17.781 -9.453 -0.745 1 98.94 119 ALA B N 1
ATOM 3080 C CA . ALA B 1 119 ? 18.453 -10.672 -1.198 1 98.94 119 ALA B CA 1
ATOM 3081 C C . ALA B 1 119 ? 19.672 -10.984 -0.329 1 98.94 119 ALA B C 1
ATOM 3083 O O . ALA B 1 119 ? 19.953 -12.148 -0.044 1 98.94 119 ALA B O 1
ATOM 3084 N N . ASP B 1 120 ? 20.359 -9.914 0.088 1 98.94 120 ASP B N 1
ATOM 3085 C CA . ASP B 1 120 ? 21.547 -10.07 0.924 1 98.94 120 ASP B CA 1
ATOM 3086 C C . ASP B 1 120 ? 21.188 -10.672 2.279 1 98.94 120 ASP B C 1
ATOM 3088 O O . ASP B 1 120 ? 22.031 -11.281 2.936 1 98.94 120 ASP B O 1
ATOM 3092 N N . ASN B 1 121 ? 19.938 -10.477 2.684 1 98.88 121 ASN B N 1
ATOM 3093 C CA . ASN B 1 121 ? 19.578 -10.828 4.055 1 98.88 121 ASN B CA 1
ATOM 3094 C C . ASN B 1 121 ? 18.5 -11.906 4.094 1 98.88 121 ASN B C 1
ATOM 3096 O O . ASN B 1 121 ? 17.859 -12.109 5.129 1 98.88 121 ASN B O 1
ATOM 3100 N N . CYS B 1 122 ? 18.203 -12.539 3.01 1 98.81 122 CYS B N 1
ATOM 3101 C CA . CYS B 1 122 ? 17.172 -13.562 2.928 1 98.81 122 CYS B CA 1
ATOM 3102 C C . CYS B 1 122 ? 17.781 -14.953 2.865 1 98.81 122 CYS B C 1
ATOM 3104 O O . CYS B 1 122 ? 18.641 -15.219 2.02 1 98.81 122 CYS B O 1
ATOM 3106 N N . PRO B 1 123 ? 17.375 -15.852 3.697 1 98.75 123 PRO B N 1
ATOM 3107 C CA . PRO B 1 123 ? 18 -17.172 3.758 1 98.75 123 PRO B CA 1
ATOM 3108 C C . PRO B 1 123 ? 17.516 -18.109 2.648 1 98.75 123 PRO B C 1
ATOM 3110 O O . PRO B 1 123 ? 18.078 -19.188 2.467 1 98.75 123 PRO B O 1
ATOM 3113 N N . VAL B 1 124 ? 16.5 -17.766 1.94 1 98.88 124 VAL B N 1
ATOM 3114 C CA . VAL B 1 124 ? 16 -18.531 0.8 1 98.88 124 VAL B CA 1
ATOM 3115 C C . VAL B 1 124 ? 16.047 -17.656 -0.458 1 98.88 124 VAL B C 1
ATOM 3117 O O . VAL B 1 124 ? 16.156 -16.438 -0.374 1 98.88 124 VAL B O 1
ATOM 3120 N N . PRO B 1 125 ? 15.977 -18.266 -1.644 1 98.94 125 PRO B N 1
ATOM 3121 C CA . PRO B 1 125 ? 16.047 -17.5 -2.887 1 98.94 125 PRO B CA 1
ATOM 3122 C C . PRO B 1 125 ? 14.93 -16.469 -3.008 1 98.94 125 PRO B C 1
ATOM 3124 O O . PRO B 1 125 ? 13.828 -16.688 -2.494 1 98.94 125 PRO B O 1
ATOM 3127 N N . VAL B 1 126 ? 15.266 -15.398 -3.684 1 98.94 126 VAL B N 1
ATOM 3128 C CA . VAL B 1 126 ? 14.344 -14.289 -3.889 1 98.94 126 VAL B CA 1
ATOM 3129 C C . VAL B 1 126 ? 13.898 -14.242 -5.348 1 98.94 126 VAL B C 1
ATOM 3131 O O . VAL B 1 126 ? 14.727 -14.344 -6.258 1 98.94 126 VAL B O 1
ATOM 3134 N N . ILE B 1 127 ? 12.641 -14.156 -5.566 1 98.94 127 ILE B N 1
ATOM 3135 C CA . ILE B 1 127 ? 12.039 -13.93 -6.875 1 98.94 127 ILE B CA 1
ATOM 3136 C C . ILE B 1 127 ? 11.453 -12.523 -6.934 1 98.94 127 ILE B C 1
ATOM 3138 O O . ILE B 1 127 ? 10.656 -12.133 -6.074 1 98.94 127 ILE B O 1
ATOM 3142 N N . LEU B 1 128 ? 11.883 -11.734 -7.93 1 98.94 128 LEU B N 1
ATOM 3143 C CA . LEU B 1 128 ? 11.289 -10.422 -8.133 1 98.94 128 LEU B CA 1
ATOM 3144 C C . LEU B 1 128 ? 9.836 -10.539 -8.586 1 98.94 128 LEU B C 1
ATOM 3146 O O . LEU B 1 128 ? 9.5 -11.43 -9.367 1 98.94 128 LEU B O 1
ATOM 3150 N N . TYR B 1 129 ? 9.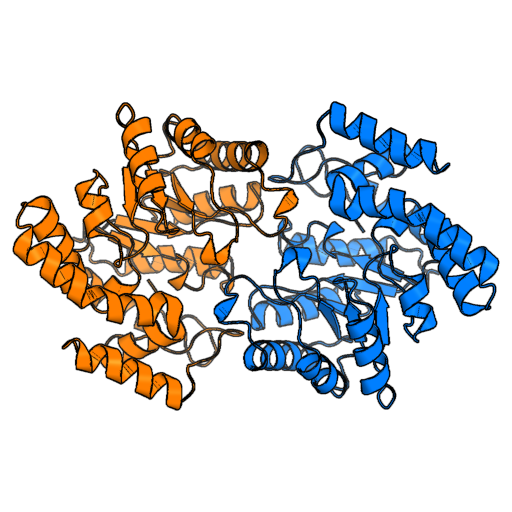023 -9.727 -8.086 1 98.69 129 TYR B N 1
ATOM 3151 C CA . TYR B 1 129 ? 7.613 -9.719 -8.469 1 98.69 129 TYR B CA 1
ATOM 3152 C C . TYR B 1 129 ? 7.199 -8.336 -8.969 1 98.69 129 TYR B C 1
ATOM 3154 O O . TYR B 1 129 ? 7.066 -7.398 -8.18 1 98.69 129 TYR B O 1
ATOM 3162 N N . SER B 1 130 ? 7.031 -8.203 -10.273 1 98.06 130 SER B N 1
ATOM 3163 C CA . SER B 1 130 ? 6.57 -6.98 -10.922 1 98.06 130 SER B CA 1
ATOM 3164 C C . SER B 1 130 ? 5.098 -7.078 -11.312 1 98.06 130 SER B C 1
ATOM 3166 O O . SER B 1 130 ? 4.734 -7.871 -12.18 1 98.06 130 SER B O 1
ATOM 3168 N N . VAL B 1 131 ? 4.277 -6.289 -10.672 1 97.56 131 VAL B N 1
ATOM 3169 C CA . VAL B 1 131 ? 2.84 -6.316 -10.93 1 97.56 131 VAL B CA 1
ATOM 3170 C C . VAL B 1 131 ? 2.295 -4.895 -10.969 1 97.56 131 VAL B C 1
ATOM 3172 O O . VAL B 1 131 ? 1.592 -4.465 -10.047 1 97.56 131 VAL B O 1
ATOM 3175 N N . PRO B 1 132 ? 2.453 -4.195 -12.062 1 96.31 132 PRO B N 1
ATOM 3176 C CA . PRO B 1 132 ? 2.072 -2.783 -12.164 1 96.31 132 PRO B CA 1
ATOM 3177 C C . PRO B 1 132 ? 0.576 -2.561 -11.953 1 96.31 132 PRO B C 1
ATOM 3179 O O . PRO B 1 132 ? 0.167 -1.492 -11.492 1 96.31 132 PRO B O 1
ATOM 3182 N N . ALA B 1 133 ? -0.254 -3.52 -12.234 1 94.88 133 ALA B N 1
ATOM 3183 C CA . ALA B 1 133 ? -1.698 -3.369 -12.078 1 94.88 133 ALA B CA 1
ATOM 3184 C C . ALA B 1 133 ? -2.057 -3.004 -10.641 1 94.88 133 ALA B C 1
ATOM 3186 O O . ALA B 1 133 ? -3.043 -2.303 -10.398 1 94.88 133 ALA B O 1
ATOM 3187 N N . PHE B 1 134 ? -1.213 -3.467 -9.648 1 96.19 134 PHE B N 1
ATOM 3188 C CA . PHE B 1 134 ? -1.513 -3.227 -8.242 1 96.19 134 PHE B CA 1
ATOM 3189 C C . PHE B 1 134 ? -0.604 -2.145 -7.672 1 96.19 134 PHE B C 1
ATOM 3191 O O . PHE B 1 134 ? -1.049 -1.301 -6.895 1 96.19 134 PHE B O 1
ATOM 3198 N N . THR B 1 135 ? 0.681 -2.119 -8.086 1 96.88 135 THR B N 1
ATOM 3199 C CA . THR B 1 135 ? 1.66 -1.246 -7.449 1 96.88 135 THR B CA 1
ATOM 3200 C C . THR B 1 135 ? 1.804 0.062 -8.219 1 96.88 135 THR B C 1
ATOM 3202 O O . THR B 1 135 ? 2.334 1.044 -7.695 1 96.88 135 THR B O 1
ATOM 3205 N N . VAL B 1 136 ? 1.416 0.036 -9.562 1 95.69 136 VAL B N 1
ATOM 3206 C CA . VAL B 1 136 ? 1.585 1.137 -10.508 1 95.69 136 VAL B CA 1
ATOM 3207 C C . VAL B 1 136 ? 3.072 1.386 -10.75 1 95.69 136 VAL B C 1
ATOM 3209 O O . VAL B 1 136 ? 3.463 2.471 -11.188 1 95.69 136 VAL B O 1
ATOM 3212 N N . ILE B 1 137 ? 3.924 0.486 -10.344 1 96.88 137 ILE B N 1
ATOM 3213 C CA . ILE B 1 137 ? 5.363 0.514 -10.586 1 96.88 137 ILE B CA 1
ATOM 3214 C C . ILE B 1 137 ? 5.754 -0.644 -11.5 1 96.88 137 ILE B C 1
ATOM 3216 O O . ILE B 1 137 ? 5.496 -1.808 -11.188 1 96.88 137 ILE B O 1
ATOM 3220 N N . ASP B 1 138 ? 6.262 -0.293 -12.633 1 97.12 138 ASP B N 1
ATOM 3221 C CA . ASP B 1 138 ? 6.848 -1.275 -13.539 1 97.12 138 ASP B CA 1
ATOM 3222 C C . ASP B 1 138 ? 8.359 -1.352 -13.359 1 97.12 138 ASP B C 1
ATOM 3224 O O . ASP B 1 138 ? 9.078 -0.406 -13.695 1 97.12 138 ASP B O 1
ATOM 3228 N N . LEU B 1 139 ? 8.828 -2.475 -12.75 1 98.12 139 LEU B N 1
ATOM 3229 C CA . LEU B 1 139 ? 10.258 -2.623 -12.531 1 98.12 139 LEU B CA 1
ATOM 3230 C C . LEU B 1 139 ? 11.023 -2.553 -13.852 1 98.12 139 LEU B C 1
ATOM 3232 O O . LEU B 1 139 ? 10.703 -3.275 -14.797 1 98.12 139 LEU B O 1
ATOM 3236 N N . SER B 1 140 ? 12 -1.693 -13.953 1 97.94 140 SER B N 1
ATOM 3237 C CA . SER B 1 140 ? 12.641 -1.424 -15.234 1 97.94 140 SER B CA 1
ATOM 3238 C C . SER B 1 140 ? 13.516 -2.598 -15.672 1 97.94 140 SER B C 1
ATOM 3240 O O . SER B 1 140 ? 14.047 -3.33 -14.836 1 97.94 140 SER B O 1
ATOM 3242 N N . LEU B 1 141 ? 13.68 -2.744 -16.969 1 98.5 141 LEU B N 1
ATOM 3243 C CA . LEU B 1 141 ? 14.508 -3.795 -17.562 1 98.5 141 LEU B CA 1
ATOM 3244 C C . LEU B 1 141 ? 15.93 -3.725 -17.031 1 98.5 141 LEU B C 1
ATOM 3246 O O . LEU B 1 141 ? 16.516 -4.75 -16.672 1 98.5 141 LEU B O 1
ATOM 3250 N N . ASP B 1 142 ? 16.484 -2.527 -16.906 1 98.56 142 ASP B N 1
ATOM 3251 C CA . ASP B 1 142 ? 17.859 -2.359 -16.453 1 98.56 142 ASP B CA 1
ATOM 3252 C C . ASP B 1 142 ? 18.047 -2.859 -15.031 1 98.56 142 ASP B C 1
ATOM 3254 O O . ASP B 1 142 ? 19.031 -3.529 -14.719 1 98.56 142 ASP B O 1
ATOM 3258 N N . VAL B 1 143 ? 17.141 -2.541 -14.164 1 98.81 143 VAL B N 1
ATOM 3259 C CA . VAL B 1 143 ? 17.203 -2.975 -12.773 1 98.81 143 VAL B CA 1
ATOM 3260 C C . VAL B 1 143 ? 17.094 -4.496 -12.695 1 98.81 143 VAL B C 1
ATOM 3262 O O . VAL B 1 143 ? 17.844 -5.145 -11.969 1 98.81 143 VAL B O 1
ATOM 3265 N N . ILE B 1 144 ? 16.172 -5.066 -13.43 1 98.88 144 ILE B N 1
ATOM 3266 C CA . ILE B 1 144 ? 15.961 -6.508 -13.445 1 98.88 144 ILE B CA 1
ATOM 3267 C C . ILE B 1 144 ? 17.25 -7.211 -13.883 1 98.88 144 ILE B C 1
ATOM 3269 O O . ILE B 1 144 ? 17.703 -8.148 -13.219 1 98.88 144 ILE B O 1
ATOM 3273 N N . VAL B 1 145 ? 17.797 -6.727 -15 1 98.81 145 VAL B N 1
ATOM 3274 C CA . VAL B 1 145 ? 18.984 -7.355 -15.578 1 98.81 145 VAL B CA 1
ATOM 3275 C C . VAL B 1 145 ? 20.141 -7.266 -14.586 1 98.81 145 VAL B C 1
ATOM 3277 O O . VAL B 1 145 ? 20.875 -8.234 -14.398 1 98.81 145 VAL B O 1
ATOM 3280 N N . ASP B 1 146 ? 20.312 -6.129 -13.953 1 98.81 146 ASP B N 1
ATOM 3281 C CA . ASP B 1 146 ? 21.375 -5.977 -12.969 1 98.81 146 ASP B CA 1
ATOM 3282 C C . ASP B 1 146 ? 21.156 -6.895 -11.766 1 98.81 146 ASP B C 1
ATOM 3284 O O . ASP B 1 146 ? 22.094 -7.547 -11.297 1 98.81 146 ASP B O 1
ATOM 3288 N N . LEU B 1 147 ? 19.969 -6.949 -11.266 1 98.88 147 LEU B N 1
ATOM 3289 C CA . LEU B 1 147 ? 19.641 -7.754 -10.102 1 98.88 147 LEU B CA 1
ATOM 3290 C C . LEU B 1 147 ? 19.781 -9.242 -10.406 1 98.88 147 LEU B C 1
ATOM 3292 O O . LEU B 1 147 ? 20.016 -10.047 -9.508 1 98.88 147 LEU B O 1
ATOM 3296 N N . ALA B 1 148 ? 19.625 -9.594 -11.664 1 98.88 148 ALA B N 1
ATOM 3297 C CA . ALA B 1 148 ? 19.719 -10.992 -12.078 1 98.88 148 ALA B CA 1
ATOM 3298 C C . ALA B 1 148 ? 21.109 -11.555 -11.781 1 98.88 148 ALA B C 1
ATOM 3300 O O . ALA B 1 148 ? 21.281 -12.773 -11.695 1 98.88 148 ALA B O 1
ATOM 3301 N N . HIS B 1 149 ? 22.078 -10.711 -11.641 1 98.56 149 HIS B N 1
ATOM 3302 C CA . HIS B 1 149 ? 23.453 -11.148 -11.367 1 98.56 149 HIS B CA 1
ATOM 3303 C C . HIS B 1 149 ? 23.656 -11.445 -9.891 1 98.56 149 HIS B C 1
ATOM 3305 O O . HIS B 1 149 ? 24.688 -11.992 -9.5 1 98.56 149 HIS B O 1
ATOM 3311 N N . HIS B 1 150 ? 22.781 -11.016 -9.039 1 98.75 150 HIS B N 1
ATOM 3312 C CA . HIS B 1 150 ? 22.875 -11.336 -7.617 1 98.75 150 HIS B CA 1
ATOM 3313 C C . HIS B 1 150 ? 22.641 -12.82 -7.375 1 98.75 150 HIS B C 1
ATOM 3315 O O . HIS B 1 150 ? 21.656 -13.391 -7.828 1 98.75 150 HIS B O 1
ATOM 3321 N N . PRO B 1 151 ? 23.406 -13.492 -6.68 1 98.38 151 PRO B N 1
ATOM 3322 C CA . PRO B 1 151 ? 23.344 -14.953 -6.57 1 98.38 151 PRO B CA 1
ATOM 3323 C C . PRO B 1 151 ? 22.078 -15.445 -5.875 1 98.38 151 PRO B C 1
ATOM 3325 O O . PRO B 1 151 ? 21.656 -16.594 -6.078 1 98.38 151 PRO B O 1
ATOM 3328 N N . ASN B 1 152 ? 21.438 -14.555 -5.082 1 98.81 152 ASN B N 1
ATOM 3329 C CA . ASN B 1 152 ? 20.25 -14.984 -4.332 1 98.81 152 ASN B CA 1
ATOM 3330 C C . ASN B 1 152 ? 18.969 -14.531 -5.012 1 98.81 152 ASN B C 1
ATOM 3332 O O . ASN B 1 152 ? 17.875 -14.742 -4.48 1 98.81 152 ASN B O 1
ATOM 3336 N N . ILE B 1 153 ? 19.016 -13.828 -6.051 1 98.94 153 ILE B N 1
ATOM 3337 C CA . ILE B 1 153 ? 17.844 -13.484 -6.855 1 98.94 153 ILE B CA 1
ATOM 3338 C C . ILE B 1 153 ? 17.75 -14.43 -8.055 1 98.94 153 ILE B C 1
ATOM 3340 O O . ILE B 1 153 ? 18.547 -14.328 -8.992 1 98.94 153 ILE B O 1
ATOM 3344 N N . ILE B 1 154 ? 16.734 -15.273 -8.023 1 98.81 154 ILE B N 1
ATOM 3345 C CA . ILE B 1 154 ? 16.812 -16.422 -8.922 1 98.81 154 ILE B CA 1
ATOM 3346 C C . ILE B 1 154 ? 15.828 -16.25 -10.078 1 98.81 154 ILE B C 1
ATOM 3348 O O . ILE B 1 154 ? 15.758 -17.094 -10.977 1 98.81 154 ILE B O 1
ATOM 3352 N N . GLY B 1 155 ? 15.047 -15.164 -10.062 1 98.88 155 GLY B N 1
ATOM 3353 C CA . GLY B 1 155 ? 14.102 -14.992 -11.156 1 98.88 155 GLY B CA 1
ATOM 335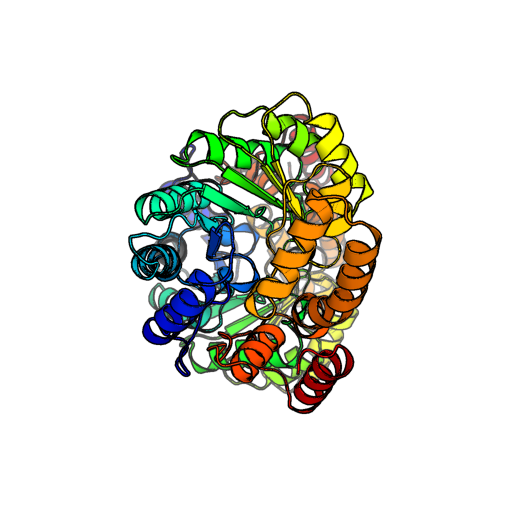4 C C . GLY B 1 155 ? 13.156 -13.828 -10.938 1 98.88 155 GLY B C 1
ATOM 3355 O O . GLY B 1 155 ? 13.359 -13.008 -10.039 1 98.88 155 GLY B O 1
ATOM 3356 N N . ILE B 1 156 ? 12.164 -13.75 -11.805 1 98.88 156 ILE B N 1
ATOM 3357 C CA . ILE B 1 156 ? 11.141 -12.719 -11.742 1 98.88 156 ILE B CA 1
ATOM 3358 C C . ILE B 1 156 ? 9.797 -13.297 -12.164 1 98.88 156 ILE B C 1
ATOM 3360 O O . ILE B 1 156 ? 9.727 -14.102 -13.094 1 98.88 156 ILE B O 1
ATOM 3364 N N . LYS B 1 157 ? 8.797 -12.992 -11.398 1 98.75 157 LYS B N 1
ATOM 3365 C CA . LYS B 1 157 ? 7.422 -13.062 -11.883 1 98.75 157 LYS B CA 1
ATOM 3366 C C . LYS B 1 157 ? 7.012 -11.75 -12.547 1 98.75 157 LYS B C 1
ATOM 3368 O O . LYS B 1 157 ? 6.871 -10.727 -11.867 1 98.75 157 LYS B O 1
ATOM 3373 N N . GLU B 1 158 ? 6.852 -11.758 -13.836 1 98.25 158 GLU B N 1
ATOM 3374 C CA . GLU B 1 158 ? 6.465 -10.578 -14.602 1 98.25 158 GLU B CA 1
ATOM 3375 C C . GLU B 1 158 ? 4.977 -10.594 -14.93 1 98.25 158 GLU B C 1
ATOM 3377 O O . GLU B 1 158 ? 4.512 -11.445 -15.695 1 98.25 158 GLU B O 1
ATOM 3382 N N . SER B 1 159 ? 4.23 -9.633 -14.312 1 96.88 159 SER B N 1
ATOM 3383 C CA . SER B 1 159 ? 2.773 -9.68 -14.398 1 96.88 159 SER B CA 1
ATOM 3384 C C . SER B 1 159 ? 2.236 -8.555 -15.273 1 96.88 159 SER B C 1
ATOM 3386 O O . SER B 1 159 ? 1.021 -8.383 -15.398 1 96.88 159 SER B O 1
ATOM 3388 N N . GLY B 1 160 ? 3.086 -7.789 -15.883 1 94.88 160 GLY B N 1
ATOM 3389 C CA . GLY B 1 160 ? 2.658 -6.688 -16.734 1 94.88 160 GLY B CA 1
ATOM 3390 C C . GLY B 1 160 ? 2.127 -7.145 -18.078 1 94.88 160 GLY B C 1
ATOM 3391 O O . GLY B 1 160 ? 1.367 -6.426 -18.734 1 94.88 160 GLY B O 1
ATOM 3392 N N . GLY B 1 161 ? 2.586 -8.297 -18.531 1 94.88 161 GLY B N 1
ATOM 3393 C CA . GLY B 1 161 ? 2.066 -8.898 -19.734 1 94.88 161 GLY B CA 1
ATOM 3394 C C . GLY B 1 161 ? 2.701 -8.344 -21 1 94.88 161 GLY B C 1
ATOM 3395 O O . GLY B 1 161 ? 2.314 -8.711 -22.109 1 94.88 161 GLY B O 1
ATOM 3396 N N . ASP B 1 162 ? 3.65 -7.426 -20.906 1 97.38 162 ASP B N 1
ATOM 3397 C CA . ASP B 1 162 ? 4.41 -6.922 -22.047 1 97.38 162 ASP B CA 1
ATOM 3398 C C . ASP B 1 162 ? 5.406 -7.969 -22.547 1 97.38 162 ASP B C 1
ATOM 3400 O O . ASP B 1 162 ? 6.504 -8.094 -22 1 97.38 162 ASP B O 1
ATOM 3404 N N . ILE B 1 163 ? 5.035 -8.648 -23.609 1 97.62 163 ILE B N 1
ATOM 3405 C CA . ILE B 1 163 ? 5.805 -9.781 -24.109 1 97.62 163 ILE B CA 1
ATOM 3406 C C . ILE B 1 163 ? 7.168 -9.305 -24.609 1 97.62 163 ILE B C 1
ATOM 3408 O O . ILE B 1 163 ? 8.156 -10.031 -24.531 1 97.62 163 ILE B O 1
ATOM 3412 N N . THR B 1 164 ? 7.199 -8.023 -25.141 1 98.06 164 THR B N 1
ATOM 3413 C CA . THR B 1 164 ? 8.477 -7.461 -25.547 1 98.06 164 THR B CA 1
ATOM 3414 C C . THR B 1 164 ? 9.43 -7.332 -24.359 1 98.06 164 THR B C 1
ATOM 3416 O O . THR B 1 164 ? 10.609 -7.676 -24.469 1 98.06 164 THR B O 1
ATOM 3419 N N . LYS B 1 165 ? 8.977 -6.902 -23.281 1 98.19 165 LYS B N 1
ATOM 3420 C CA . LYS B 1 165 ? 9.789 -6.789 -22.078 1 98.19 165 LYS B CA 1
ATOM 3421 C C . LYS B 1 165 ? 10.211 -8.164 -21.562 1 98.19 165 LYS B C 1
ATOM 3423 O O . LYS B 1 165 ? 11.375 -8.375 -21.219 1 98.19 165 LYS B O 1
ATOM 3428 N N . ILE B 1 166 ? 9.258 -9.094 -21.531 1 98.62 166 ILE B N 1
ATOM 3429 C CA . ILE B 1 166 ? 9.531 -10.453 -21.094 1 98.62 166 ILE B CA 1
ATOM 3430 C C . ILE B 1 166 ? 10.633 -11.062 -21.953 1 98.62 166 ILE B C 1
ATOM 3432 O O . ILE B 1 166 ? 11.602 -11.633 -21.438 1 98.62 166 ILE B O 1
ATOM 3436 N N . GLY B 1 167 ? 10.469 -10.875 -23.234 1 98.69 167 GLY B N 1
ATOM 3437 C CA . GLY B 1 167 ? 11.492 -11.359 -24.141 1 98.69 167 GLY B CA 1
ATOM 3438 C C . GLY B 1 167 ? 12.852 -10.727 -23.906 1 98.69 167 GLY B C 1
ATOM 3439 O O . GLY B 1 167 ? 13.875 -11.414 -23.938 1 98.69 167 GLY B O 1
ATOM 3440 N N . SER B 1 168 ? 12.844 -9.422 -23.672 1 98.81 168 SER B N 1
ATOM 3441 C CA . SER B 1 168 ? 14.086 -8.695 -23.391 1 98.81 168 SER B CA 1
ATOM 3442 C C . SER B 1 168 ? 14.758 -9.203 -22.125 1 98.81 168 SER B C 1
ATOM 3444 O O . SER B 1 168 ? 15.977 -9.359 -22.078 1 98.81 168 SER B O 1
ATOM 3446 N N . ILE B 1 169 ? 13.9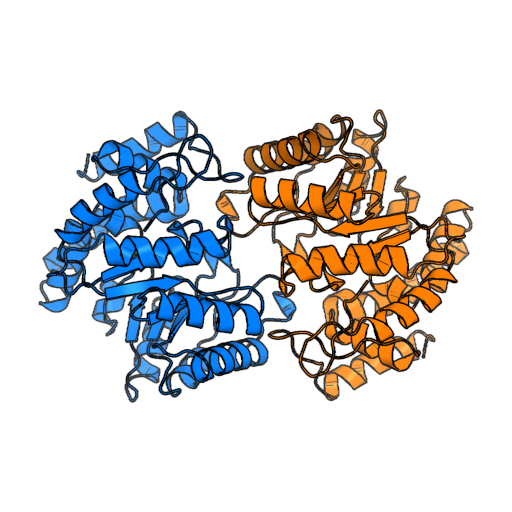84 -9.453 -21.062 1 98.88 169 ILE B N 1
ATOM 3447 C CA . ILE B 1 169 ? 14.539 -9.984 -19.812 1 98.88 169 ILE B CA 1
ATOM 3448 C C . ILE B 1 169 ? 15.203 -11.328 -20.078 1 98.88 169 ILE B C 1
ATOM 3450 O O . ILE B 1 169 ? 16.359 -11.539 -19.688 1 98.88 169 ILE B O 1
ATOM 3454 N N . ILE B 1 170 ? 14.492 -12.219 -20.781 1 98.69 170 ILE B N 1
ATOM 3455 C CA . ILE B 1 170 ? 14.984 -13.562 -21.047 1 98.69 170 ILE B CA 1
ATOM 3456 C C . ILE B 1 170 ? 16.281 -13.484 -21.844 1 98.69 170 ILE B C 1
ATOM 3458 O O . ILE B 1 170 ? 17.266 -14.148 -21.5 1 98.69 170 ILE B O 1
ATOM 3462 N N . HIS B 1 171 ? 16.266 -12.633 -22.828 1 98.62 171 HIS B N 1
ATOM 3463 C CA . HIS B 1 171 ? 17.438 -12.484 -23.688 1 98.62 171 HIS B CA 1
ATOM 3464 C C . HIS B 1 171 ? 18.625 -11.945 -22.906 1 98.62 171 HIS B C 1
ATOM 3466 O O . HIS B 1 171 ? 19.734 -12.469 -23.016 1 98.62 171 HIS B O 1
ATOM 3472 N N . LYS B 1 172 ? 18.453 -10.938 -22.125 1 98.75 172 LYS B N 1
ATOM 3473 C CA . LYS B 1 172 ? 19.531 -10.211 -21.453 1 98.75 172 LYS B CA 1
ATOM 3474 C C . LYS B 1 172 ? 20.031 -10.969 -20.234 1 98.75 172 LYS B C 1
ATOM 3476 O O . LYS B 1 172 ? 21.109 -10.664 -19.703 1 98.75 172 LYS B O 1
ATOM 3481 N N . THR B 1 173 ? 19.281 -11.938 -19.766 1 98.56 173 THR B N 1
ATOM 3482 C CA . THR B 1 173 ? 19.703 -12.695 -18.594 1 98.56 173 THR B CA 1
ATOM 3483 C C . THR B 1 173 ? 20.047 -14.133 -18.984 1 98.56 173 THR B C 1
ATOM 3485 O O . THR B 1 173 ? 20.109 -15.008 -18.125 1 98.56 173 THR B O 1
ATOM 3488 N N . GLN B 1 174 ? 20.25 -14.43 -20.234 1 96.81 174 GLN B N 1
ATOM 3489 C CA . GLN B 1 174 ? 20.453 -15.781 -20.734 1 96.81 174 GLN B CA 1
ATOM 3490 C C . GLN B 1 174 ? 21.766 -16.359 -20.219 1 96.81 174 GLN B C 1
ATOM 3492 O O . GLN B 1 174 ? 21.938 -17.578 -20.172 1 96.81 174 GLN B O 1
ATOM 3497 N N . ASP B 1 175 ? 22.703 -15.531 -19.75 1 97.19 175 ASP B N 1
ATOM 3498 C CA . ASP B 1 175 ? 24.016 -15.984 -19.328 1 97.19 175 ASP B CA 1
ATOM 3499 C C . ASP B 1 175 ? 24.078 -16.203 -17.812 1 97.19 175 ASP B C 1
ATOM 3501 O O . ASP B 1 175 ? 25.141 -16.547 -17.281 1 97.19 175 ASP B O 1
ATOM 3505 N N . VAL B 1 176 ? 23.047 -15.914 -17.109 1 97.5 176 VAL B N 1
ATOM 3506 C CA . VAL B 1 176 ? 22.984 -16.125 -15.672 1 97.5 176 VAL B CA 1
ATOM 3507 C C . VAL B 1 176 ? 21.812 -17.047 -15.344 1 97.5 176 VAL B C 1
ATOM 3509 O O . VAL B 1 176 ? 20.922 -17.266 -16.172 1 97.5 176 VAL B O 1
ATOM 3512 N N . ASP B 1 177 ? 21.859 -17.656 -14.242 1 96.94 177 ASP B N 1
ATOM 3513 C CA . ASP B 1 177 ? 20.781 -18.547 -13.781 1 96.94 177 ASP B CA 1
ATOM 3514 C C . ASP B 1 177 ? 19.609 -17.734 -13.219 1 96.94 177 ASP B C 1
ATOM 3516 O O . ASP B 1 177 ? 19.516 -17.547 -12.008 1 96.94 177 ASP B O 1
ATOM 3520 N N . PHE B 1 178 ? 18.828 -17.203 -14.086 1 98.75 178 PHE B N 1
ATOM 3521 C CA . PHE B 1 178 ? 17.703 -16.328 -13.781 1 98.75 178 PHE B CA 1
ATOM 3522 C C . PHE B 1 178 ? 16.438 -16.797 -14.5 1 98.75 178 PHE B C 1
ATOM 3524 O O . PHE B 1 178 ? 16.422 -16.891 -15.734 1 98.75 178 PHE B O 1
ATOM 3531 N N . GLN B 1 179 ? 15.398 -17.062 -13.742 1 98.62 179 GLN B N 1
ATOM 3532 C CA . GLN B 1 179 ? 14.18 -17.656 -14.297 1 98.62 179 GLN B CA 1
ATOM 3533 C C . GLN B 1 179 ? 13.102 -16.594 -14.5 1 98.62 179 GLN B C 1
ATOM 3535 O O . GLN B 1 179 ? 12.898 -15.734 -13.641 1 98.62 179 GLN B O 1
ATOM 3540 N N . VAL B 1 180 ? 12.43 -16.625 -15.664 1 98.75 180 VAL B N 1
ATOM 3541 C CA . VAL B 1 180 ? 11.312 -15.742 -15.945 1 98.75 180 VAL B CA 1
ATOM 3542 C C . VAL B 1 180 ? 10 -16.531 -15.922 1 98.75 180 VAL B C 1
ATOM 3544 O O . VAL B 1 180 ? 9.852 -17.516 -16.656 1 98.75 180 VAL B O 1
ATOM 3547 N N . ILE B 1 181 ? 9.125 -16.078 -15.086 1 98.44 181 ILE B N 1
ATOM 3548 C CA . ILE B 1 181 ? 7.832 -16.719 -14.891 1 98.44 181 ILE B CA 1
ATOM 3549 C C . ILE B 1 181 ? 6.711 -15.773 -15.289 1 98.44 181 ILE B C 1
ATOM 3551 O O . ILE B 1 181 ? 6.727 -14.594 -14.93 1 98.44 181 ILE B O 1
ATOM 3555 N N . ALA B 1 182 ? 5.734 -16.312 -16.078 1 98.5 182 ALA B N 1
ATOM 3556 C CA . ALA B 1 182 ? 4.555 -15.539 -16.453 1 98.5 182 ALA B CA 1
ATOM 3557 C C . ALA B 1 182 ? 3.646 -15.305 -15.242 1 98.5 182 ALA B C 1
ATOM 3559 O O . ALA B 1 182 ? 3.326 -16.25 -14.516 1 98.5 182 ALA B O 1
ATOM 3560 N N . GLY B 1 183 ? 3.17 -14.094 -15.094 1 98.06 183 GLY B N 1
ATOM 3561 C CA . GLY B 1 183 ? 2.305 -13.766 -13.969 1 98.06 183 GLY B CA 1
ATOM 3562 C C . GLY B 1 183 ? 0.833 -13.984 -14.266 1 98.06 183 GLY B C 1
ATOM 3563 O O . GLY B 1 183 ? -0.021 -13.727 -13.422 1 98.06 183 GLY B O 1
ATOM 3564 N N . SER B 1 184 ? 0.541 -14.469 -15.484 1 97.75 184 SER B N 1
ATOM 3565 C CA . SER B 1 184 ? -0.845 -14.711 -15.875 1 97.75 184 SER B CA 1
ATOM 3566 C C . SER B 1 184 ? -0.946 -15.828 -16.906 1 97.75 184 SER B C 1
ATOM 3568 O O . SER B 1 184 ? -0.061 -15.992 -17.75 1 97.75 184 SER B O 1
ATOM 3570 N N . ALA B 1 185 ? -2.078 -16.5 -16.828 1 98.31 185 ALA B N 1
ATOM 3571 C CA . ALA B 1 185 ? -2.311 -17.578 -17.781 1 98.31 185 ALA B CA 1
ATOM 3572 C C . ALA B 1 185 ? -2.561 -17.047 -19.188 1 98.31 185 ALA B C 1
ATOM 3574 O O . ALA B 1 185 ? -2.428 -17.781 -20.172 1 98.31 185 ALA B O 1
ATOM 3575 N N . SER B 1 186 ? -2.844 -15.758 -19.297 1 97 186 SER B N 1
ATOM 3576 C CA . SER B 1 186 ? -3.17 -15.156 -20.594 1 97 186 SER B CA 1
ATOM 3577 C C . SER B 1 186 ? -1.941 -15.086 -21.5 1 97 186 SER B C 1
ATOM 3579 O O . SER B 1 186 ? -2.066 -15.062 -22.719 1 97 186 SER B O 1
ATOM 3581 N N . PHE B 1 187 ? -0.765 -15.07 -20.875 1 97.88 187 PHE B N 1
ATOM 3582 C CA . PHE B 1 187 ? 0.431 -14.961 -21.703 1 97.88 187 PHE B CA 1
ATOM 3583 C C . PHE B 1 187 ? 1.456 -16.016 -21.328 1 97.88 187 PHE B C 1
ATOM 3585 O O . PHE B 1 187 ? 2.662 -15.805 -21.453 1 97.88 187 PHE B O 1
ATOM 3592 N N . LEU B 1 188 ? 0.925 -17.141 -20.797 1 98.56 188 LEU B N 1
ATOM 3593 C CA . LEU B 1 188 ? 1.773 -18.25 -20.375 1 98.56 188 LEU B CA 1
ATOM 3594 C C . LEU B 1 188 ? 2.479 -18.875 -21.578 1 98.56 188 LEU B C 1
ATOM 3596 O O . LEU B 1 188 ? 3.703 -19.031 -21.562 1 98.56 188 LEU B O 1
ATOM 3600 N N . LEU B 1 189 ? 1.722 -19.188 -22.625 1 98.69 189 LEU B N 1
ATOM 3601 C CA . LEU B 1 189 ? 2.285 -19.828 -23.812 1 98.69 189 LEU B CA 1
ATOM 3602 C C . LEU B 1 189 ? 3.377 -18.969 -24.438 1 98.69 189 LEU B C 1
ATOM 3604 O O . LEU B 1 189 ? 4.465 -19.469 -24.734 1 98.69 189 LEU B O 1
ATOM 3608 N N . SER B 1 190 ? 3.074 -17.672 -24.641 1 98.19 190 SER B N 1
ATOM 3609 C CA . SER B 1 190 ? 4.043 -16.766 -25.25 1 98.19 190 SER B CA 1
ATOM 3610 C C . SER B 1 190 ? 5.312 -16.672 -24.406 1 98.19 190 SER B C 1
ATOM 3612 O O . SER B 1 190 ? 6.418 -16.609 -24.953 1 98.19 190 SER B O 1
ATOM 3614 N N . THR B 1 191 ? 5.18 -16.703 -23.094 1 98.44 191 THR B N 1
ATOM 3615 C CA . THR B 1 191 ? 6.324 -16.609 -22.188 1 98.44 191 THR B CA 1
ATOM 3616 C C . THR B 1 191 ? 7.191 -17.875 -22.297 1 98.44 191 THR B C 1
ATOM 3618 O O . THR B 1 191 ? 8.414 -17.781 -22.422 1 98.44 191 THR B O 1
ATOM 3621 N N . ILE B 1 192 ? 6.543 -19.016 -22.297 1 98.25 192 ILE B N 1
ATOM 3622 C CA . ILE B 1 192 ? 7.273 -20.281 -22.375 1 98.25 192 ILE B CA 1
ATOM 3623 C C . ILE B 1 192 ? 7.984 -20.375 -23.719 1 98.25 192 ILE B C 1
ATOM 3625 O O . ILE B 1 192 ? 9.148 -20.781 -23.781 1 98.25 192 ILE B O 1
ATOM 3629 N N . ASN B 1 193 ? 7.34 -19.922 -24.781 1 97.56 193 ASN B N 1
ATOM 3630 C CA . ASN B 1 193 ? 7.918 -19.984 -26.125 1 97.56 193 ASN B CA 1
ATOM 3631 C C . ASN B 1 193 ? 9.18 -19.125 -26.219 1 97.56 193 ASN B C 1
ATOM 3633 O O . ASN B 1 193 ? 10.062 -19.422 -27.031 1 97.56 193 ASN B O 1
ATOM 3637 N N . LEU B 1 194 ? 9.297 -18.109 -25.438 1 97.56 194 LEU B N 1
ATOM 3638 C CA . LEU B 1 194 ? 10.438 -17.203 -25.469 1 97.56 194 LEU B CA 1
ATOM 3639 C C . LEU B 1 194 ? 11.555 -17.688 -24.547 1 97.56 194 LEU B C 1
ATOM 3641 O O . LEU B 1 194 ? 12.648 -17.125 -24.547 1 97.56 194 LEU B O 1
ATOM 3645 N N . GLY B 1 195 ? 11.227 -18.672 -23.781 1 97.56 195 GLY B N 1
ATOM 3646 C CA . GLY B 1 195 ? 12.266 -19.219 -22.906 1 97.56 195 GLY B CA 1
ATOM 3647 C C . GLY B 1 195 ? 11.938 -19.094 -21.438 1 97.56 195 GLY B C 1
ATOM 3648 O O . GLY B 1 195 ? 12.742 -19.484 -20.594 1 97.56 195 GLY B O 1
ATOM 3649 N N . GLY B 1 196 ? 10.781 -18.562 -21.125 1 98 196 GLY B N 1
ATOM 3650 C CA . GLY B 1 196 ? 10.328 -18.594 -19.734 1 98 196 GLY B CA 1
ATOM 3651 C C . GLY B 1 196 ? 10.125 -20 -19.219 1 98 196 GLY B C 1
ATOM 3652 O O . GLY B 1 196 ? 10.023 -20.953 -20 1 98 196 GLY B O 1
ATOM 3653 N N . VAL B 1 197 ? 10.016 -20.125 -17.875 1 97.44 197 VAL B N 1
ATOM 3654 C CA . VAL B 1 197 ? 10.094 -21.469 -17.328 1 97.44 197 VAL B CA 1
ATOM 3655 C C . VAL B 1 197 ? 8.719 -21.922 -16.844 1 97.44 197 VAL B C 1
ATOM 3657 O O . VAL B 1 197 ? 8.547 -23.062 -16.406 1 97.44 197 VAL B O 1
ATOM 3660 N N . GLY B 1 198 ? 7.734 -21.062 -16.859 1 97.81 198 GLY B N 1
ATOM 3661 C CA . GLY B 1 198 ? 6.391 -21.375 -16.406 1 97.81 198 GLY B CA 1
ATOM 3662 C C . GLY B 1 198 ? 5.594 -20.156 -16 1 97.81 198 GLY B C 1
ATOM 3663 O O . GLY B 1 198 ? 5.754 -19.078 -16.594 1 97.81 198 GLY B O 1
ATOM 3664 N N . GLY B 1 199 ? 4.625 -20.391 -15.078 1 98.19 199 GLY B N 1
ATOM 3665 C CA . GLY B 1 199 ? 3.783 -19.281 -14.656 1 98.19 199 GLY B CA 1
ATOM 3666 C C . GLY B 1 199 ? 3.262 -19.438 -13.242 1 98.19 199 GLY B C 1
ATOM 3667 O O . GLY B 1 199 ? 3.287 -20.531 -12.68 1 98.19 199 GLY B O 1
ATOM 3668 N N . VAL B 1 200 ? 3.047 -18.391 -12.562 1 98.38 200 VAL B N 1
ATOM 3669 C CA . VAL B 1 200 ? 2.186 -18.266 -11.391 1 98.38 200 VAL B CA 1
ATOM 3670 C C . VAL B 1 200 ? 0.843 -17.672 -11.789 1 98.38 200 VAL B C 1
ATOM 3672 O O . VAL B 1 200 ? 0.747 -16.469 -12.039 1 98.38 200 VAL B O 1
ATOM 3675 N N . CYS B 1 201 ? -0.185 -18.469 -11.859 1 98.19 201 CYS B N 1
ATOM 3676 C CA . CYS B 1 201 ? -1.423 -18.094 -12.531 1 98.19 201 CYS B CA 1
ATOM 3677 C C . CYS B 1 201 ? -2.609 -18.188 -11.578 1 98.19 201 CYS B C 1
ATOM 3679 O O . CYS B 1 201 ? -2.92 -19.281 -11.07 1 98.19 201 CYS B O 1
ATOM 3681 N N . ALA B 1 202 ? -3.297 -17.125 -11.414 1 98.06 202 ALA B N 1
ATOM 3682 C CA . ALA B 1 202 ? -4.52 -17.125 -10.617 1 98.06 202 ALA B CA 1
ATOM 3683 C C . ALA B 1 202 ? -5.512 -18.172 -11.133 1 98.06 202 ALA B C 1
ATOM 3685 O O . ALA B 1 202 ? -6.172 -18.844 -10.336 1 98.06 202 ALA B O 1
ATOM 3686 N N . LEU B 1 203 ? -5.621 -18.297 -12.414 1 98.75 203 LEU B N 1
ATOM 3687 C CA . LEU B 1 203 ? -6.578 -19.203 -13.039 1 98.75 203 LEU B CA 1
ATOM 3688 C C . LEU B 1 203 ? -6.316 -20.641 -12.625 1 98.75 203 LEU B C 1
ATOM 3690 O O . LEU B 1 203 ? -7.242 -21.453 -12.562 1 98.75 203 LEU B O 1
ATOM 3694 N N . ALA B 1 204 ? -5.09 -20.969 -12.344 1 98.62 204 ALA B N 1
ATOM 3695 C CA . ALA B 1 204 ? -4.703 -22.344 -11.992 1 98.62 204 ALA B CA 1
ATOM 3696 C C . ALA B 1 204 ? -5.402 -22.797 -10.719 1 98.62 204 ALA B C 1
ATOM 3698 O O . ALA B 1 204 ? -5.504 -24 -10.461 1 98.62 204 ALA B O 1
ATOM 3699 N N . ASN B 1 205 ? -5.883 -21.859 -9.914 1 98.62 205 ASN B N 1
ATOM 3700 C CA . ASN B 1 205 ? -6.605 -22.219 -8.695 1 98.62 205 ASN B CA 1
ATOM 3701 C C . ASN B 1 205 ? -7.902 -22.953 -9.023 1 98.62 205 ASN B C 1
ATOM 3703 O O . ASN B 1 205 ? -8.375 -23.781 -8.227 1 98.62 205 ASN B O 1
ATOM 3707 N N . VAL B 1 206 ? -8.469 -22.688 -10.258 1 98.81 206 VAL B N 1
ATOM 3708 C CA . VAL B 1 206 ? -9.781 -23.25 -10.57 1 98.81 206 VAL B CA 1
ATOM 3709 C C . VAL B 1 206 ? -9.695 -24.094 -11.828 1 98.81 206 VAL B C 1
ATOM 3711 O O . VAL B 1 206 ? -10.539 -24.969 -12.047 1 98.81 206 VAL B O 1
ATOM 3714 N N . LEU B 1 207 ? -8.695 -23.875 -12.633 1 98.81 207 LEU B N 1
ATOM 3715 C CA . LEU B 1 207 ? -8.469 -24.672 -13.828 1 98.81 207 LEU B CA 1
ATOM 3716 C C . LEU B 1 207 ? -7.031 -25.172 -13.883 1 98.81 207 LEU B C 1
ATOM 3718 O O . LEU B 1 207 ? -6.359 -25.047 -14.906 1 98.81 207 LEU B O 1
ATOM 3722 N N . GLY B 1 208 ? -6.613 -25.734 -12.742 1 98.62 208 GLY B N 1
ATOM 3723 C CA . GLY B 1 208 ? -5.23 -26.156 -12.594 1 98.62 208 GLY B CA 1
ATOM 3724 C C . GLY B 1 208 ? -4.797 -27.172 -13.625 1 98.62 208 GLY B C 1
ATOM 3725 O O . GLY B 1 208 ? -3.713 -27.047 -14.203 1 98.62 208 GLY B O 1
ATOM 3726 N N . GLU B 1 209 ? -5.609 -28.172 -13.93 1 98.38 209 GLU B N 1
ATOM 3727 C CA . GLU B 1 209 ? -5.273 -29.203 -14.906 1 98.38 209 GLU B CA 1
ATOM 3728 C C . GLU B 1 209 ? -5.074 -28.609 -16.297 1 98.38 209 GLU B C 1
ATOM 3730 O O . GLU B 1 209 ? -4.121 -28.969 -17 1 98.38 209 GLU B O 1
ATOM 3735 N N . ALA B 1 210 ? -5.961 -27.719 -16.641 1 98.69 210 ALA B N 1
ATOM 3736 C CA . ALA B 1 210 ? -5.879 -27.094 -17.969 1 98.69 210 ALA B CA 1
ATOM 3737 C C . ALA B 1 210 ? -4.617 -26.25 -18.109 1 98.69 210 ALA B C 1
ATOM 3739 O O . ALA B 1 210 ? -3.965 -26.266 -19.156 1 98.69 210 ALA B O 1
ATOM 3740 N N . VAL B 1 211 ? -4.262 -25.484 -17.094 1 98.81 211 VAL B N 1
ATOM 3741 C CA . VAL B 1 211 ? -3.078 -24.641 -17.109 1 98.81 211 VAL B CA 1
ATOM 3742 C C . VAL B 1 211 ? -1.822 -25.5 -17.188 1 98.81 211 VAL B C 1
ATOM 3744 O O . VAL B 1 211 ? -0.895 -25.203 -17.938 1 98.81 211 VAL B O 1
ATOM 3747 N N . CYS B 1 212 ? -1.784 -26.609 -16.406 1 98.69 212 CYS B N 1
ATOM 3748 C CA . CYS B 1 212 ? -0.657 -27.531 -16.453 1 98.69 212 CYS B CA 1
ATOM 3749 C C . CYS B 1 212 ? -0.547 -28.188 -17.812 1 98.69 212 CYS B C 1
ATOM 3751 O O . CYS B 1 212 ? 0.556 -28.391 -18.328 1 98.69 212 CYS B O 1
ATOM 3753 N N . GLU B 1 213 ? -1.685 -28.531 -18.375 1 98.69 213 GLU B N 1
ATOM 3754 C CA . GLU B 1 213 ? -1.687 -29.109 -19.703 1 98.69 213 GLU B CA 1
ATOM 3755 C C . GLU B 1 213 ? -1.095 -28.156 -20.734 1 98.69 213 GLU B C 1
ATOM 3757 O O . GLU B 1 213 ? -0.328 -28.562 -21.609 1 98.69 213 GLU B O 1
ATOM 3762 N N . LEU B 1 214 ? -1.452 -26.891 -20.609 1 98.75 214 LEU B N 1
ATOM 3763 C CA . LEU B 1 214 ? -0.917 -25.891 -21.516 1 98.75 214 LEU B CA 1
ATOM 3764 C C . LEU B 1 214 ? 0.605 -25.828 -21.438 1 98.75 214 LEU B C 1
ATOM 3766 O O . LEU B 1 214 ? 1.284 -25.781 -22.469 1 98.75 214 LEU B O 1
ATOM 3770 N N . GLN B 1 215 ? 1.123 -25.812 -20.266 1 98 215 GLN B N 1
ATOM 3771 C CA . GLN B 1 215 ? 2.57 -25.812 -20.078 1 98 215 GLN B CA 1
ATOM 3772 C C . GLN B 1 215 ? 3.203 -27.047 -20.703 1 98 215 GLN B C 1
ATOM 3774 O O . GLN B 1 215 ? 4.242 -26.953 -21.359 1 98 215 GLN B O 1
ATOM 3779 N N . GLN B 1 216 ? 2.594 -28.188 -20.484 1 97.81 216 GLN B N 1
ATOM 3780 C CA . GLN B 1 216 ? 3.105 -29.438 -21.031 1 97.81 216 GLN B CA 1
ATOM 3781 C C . GLN B 1 216 ? 3.123 -29.422 -22.547 1 97.81 216 GLN B C 1
ATOM 3783 O O . GLN B 1 216 ? 4.109 -29.828 -23.172 1 97.81 216 GLN B O 1
ATOM 3788 N N . LEU B 1 217 ? 2.021 -29 -23.125 1 98.25 217 LEU B N 1
ATOM 3789 C CA . LEU B 1 217 ? 1.925 -28.922 -24.578 1 98.25 217 LEU B CA 1
ATOM 3790 C C . LEU B 1 217 ? 2.994 -28 -25.156 1 98.25 217 LEU B C 1
ATOM 3792 O O . LEU B 1 217 ? 3.625 -28.312 -26.156 1 98.25 217 LEU B O 1
ATOM 3796 N N . ALA B 1 218 ? 3.176 -26.828 -24.484 1 97.25 218 ALA B N 1
ATOM 3797 C CA . ALA B 1 218 ? 4.176 -25.859 -24.906 1 97.25 218 ALA B CA 1
ATOM 3798 C C . ALA B 1 218 ? 5.582 -26.453 -24.859 1 97.25 218 ALA B C 1
ATOM 3800 O O . ALA B 1 218 ? 6.367 -26.297 -25.797 1 97.25 218 ALA B O 1
ATOM 3801 N N . THR B 1 219 ? 5.887 -27.125 -23.797 1 95.69 219 THR B N 1
ATOM 3802 C CA . THR B 1 219 ? 7.219 -27.688 -23.578 1 95.69 219 THR B CA 1
ATOM 3803 C C . THR B 1 219 ? 7.508 -28.828 -24.547 1 95.69 219 THR B C 1
ATOM 3805 O O . THR B 1 219 ? 8.648 -29.016 -24.969 1 95.69 219 THR B O 1
ATOM 3808 N N . LYS B 1 220 ? 6.492 -29.516 -24.906 1 95.88 220 LYS B N 1
ATOM 3809 C CA . LYS B 1 220 ? 6.641 -30.672 -25.797 1 95.88 220 LYS B CA 1
ATOM 3810 C C . LYS B 1 220 ? 6.617 -30.234 -27.266 1 95.88 220 LYS B C 1
ATOM 3812 O O . LYS B 1 220 ? 6.848 -31.031 -28.156 1 95.88 220 LYS B O 1
ATOM 3817 N N . GLY B 1 221 ? 6.242 -29.016 -27.5 1 95.62 221 GLY B N 1
ATOM 3818 C CA . GLY B 1 221 ? 6.234 -28.5 -28.844 1 95.62 221 GLY B CA 1
ATOM 3819 C C . GLY B 1 221 ? 4.941 -28.766 -29.594 1 95.62 221 GLY B C 1
ATOM 3820 O O . GLY B 1 221 ? 4.875 -28.625 -30.812 1 95.62 221 GLY B O 1
ATOM 3821 N N . SER B 1 222 ? 3.961 -29.266 -28.922 1 97.56 222 SER B N 1
ATOM 3822 C CA . SER B 1 222 ? 2.643 -29.453 -29.516 1 97.56 222 SER B CA 1
ATOM 3823 C C . SER B 1 222 ? 1.921 -28.125 -29.688 1 97.56 222 SER B C 1
ATOM 3825 O O . SER B 1 222 ? 0.876 -27.891 -29.078 1 97.56 222 SER B O 1
ATOM 3827 N N . MET B 1 223 ? 2.363 -27.359 -30.609 1 97.62 223 MET B N 1
ATOM 3828 C CA . MET B 1 223 ? 2.029 -25.938 -30.688 1 97.62 223 MET B CA 1
ATOM 3829 C C . MET B 1 223 ? 0.582 -25.75 -31.125 1 97.62 223 MET B C 1
ATOM 3831 O O . MET B 1 223 ? -0.1 -24.844 -30.641 1 97.62 223 MET B O 1
ATOM 3835 N N . LYS B 1 224 ? 0.08 -26.562 -32.031 1 98.25 224 LYS B N 1
ATOM 3836 C CA . LYS B 1 224 ? -1.302 -26.422 -32.5 1 98.25 224 LYS B CA 1
ATOM 3837 C C . LYS B 1 224 ? -2.277 -26.578 -31.328 1 98.25 224 LYS B C 1
ATOM 3839 O O . LYS B 1 224 ? -3.152 -25.734 -31.125 1 98.25 224 LYS B O 1
ATOM 3844 N N . GLU B 1 225 ? -2.125 -27.625 -30.562 1 98.5 225 GLU B N 1
ATOM 3845 C CA . GLU B 1 225 ? -2.977 -27.875 -29.406 1 98.5 225 GLU B CA 1
ATOM 3846 C C . GLU B 1 225 ? -2.768 -26.812 -28.328 1 98.5 225 GLU B C 1
ATOM 3848 O O . GLU B 1 225 ? -3.725 -26.375 -27.688 1 98.5 225 GLU B O 1
ATOM 3853 N N . ALA B 1 226 ? -1.521 -26.422 -28.141 1 98.69 226 ALA B N 1
ATOM 3854 C CA . ALA B 1 226 ? -1.192 -25.406 -27.141 1 98.69 226 ALA B CA 1
ATOM 3855 C C . ALA B 1 226 ? -1.888 -24.094 -27.453 1 98.69 226 ALA B C 1
ATOM 3857 O O . ALA B 1 226 ? -2.445 -23.453 -26.547 1 98.69 226 ALA B O 1
ATOM 3858 N N . ILE B 1 227 ? -1.851 -23.688 -28.703 1 98.56 227 ILE B N 1
ATOM 3859 C CA . ILE B 1 227 ? -2.461 -22.422 -29.125 1 98.56 227 ILE B CA 1
ATOM 3860 C C . ILE B 1 227 ? -3.969 -22.484 -28.891 1 98.56 227 ILE B C 1
ATOM 3862 O O . ILE B 1 227 ? -4.559 -21.531 -28.375 1 98.56 227 ILE B O 1
ATOM 3866 N N . GLN B 1 228 ? -4.559 -23.578 -29.25 1 98.44 228 GLN B N 1
ATOM 3867 C CA . GLN B 1 228 ? -5.996 -23.734 -29.047 1 98.44 228 GLN B CA 1
ATOM 3868 C C . GLN B 1 228 ? -6.359 -23.656 -27.562 1 98.44 228 GLN B C 1
ATOM 3870 O O . GLN B 1 228 ? -7.328 -22.984 -27.203 1 98.44 228 GLN B O 1
ATOM 3875 N N . LEU B 1 229 ? -5.602 -24.312 -26.766 1 98.62 229 LEU B N 1
ATOM 3876 C CA . LEU B 1 229 ? -5.871 -24.297 -25.328 1 98.62 229 LEU B CA 1
ATOM 3877 C C . LEU B 1 229 ? -5.641 -22.906 -24.75 1 98.62 229 LEU B C 1
ATOM 3879 O O . LEU B 1 229 ? -6.418 -22.453 -23.906 1 98.62 229 LEU B O 1
ATOM 3883 N N . GLN B 1 230 ? -4.57 -22.234 -25.188 1 98.62 230 GLN B N 1
ATOM 3884 C CA . GLN B 1 230 ? -4.316 -20.859 -24.75 1 98.62 230 GLN B CA 1
ATOM 3885 C C . GLN B 1 230 ? -5.512 -19.969 -25.047 1 98.62 230 GLN B C 1
ATOM 3887 O O . GLN B 1 230 ? -5.953 -19.203 -24.172 1 98.62 230 GLN B O 1
ATOM 3892 N N . LYS B 1 231 ? -6.023 -20.047 -26.25 1 98.38 231 LYS B N 1
ATOM 3893 C CA . LYS B 1 231 ? -7.164 -19.234 -26.641 1 98.38 231 LYS B CA 1
ATOM 3894 C C . LYS B 1 231 ? -8.375 -19.516 -25.75 1 98.38 231 LYS B C 1
ATOM 3896 O O . LYS B 1 231 ? -9.086 -18.594 -25.344 1 98.38 231 LYS B O 1
ATOM 3901 N N . LYS B 1 232 ? -8.578 -20.734 -25.406 1 98.25 232 LYS B N 1
ATOM 3902 C CA . LYS B 1 232 ? -9.719 -21.156 -24.594 1 98.25 232 LYS B CA 1
ATOM 3903 C C . LYS B 1 232 ? -9.617 -20.625 -23.172 1 98.25 232 LYS B C 1
ATOM 3905 O O . LYS B 1 232 ? -10.633 -20.344 -22.531 1 98.25 232 LYS B O 1
ATOM 3910 N N . LEU B 1 233 ? -8.43 -20.438 -22.672 1 98.62 233 LEU B N 1
ATOM 3911 C CA . LEU B 1 233 ? -8.203 -20.078 -21.281 1 98.62 233 LEU B CA 1
ATOM 3912 C C . LEU B 1 233 ? -8.227 -18.562 -21.109 1 98.62 233 LEU B C 1
ATOM 3914 O O . LEU B 1 233 ? -8.32 -18.062 -19.969 1 98.62 233 LEU B O 1
ATOM 3918 N N . ILE B 1 234 ? -8.219 -17.75 -22.188 1 98 234 ILE B N 1
ATOM 3919 C CA . ILE B 1 234 ? -8.062 -16.312 -22.125 1 98 234 ILE B CA 1
ATOM 3920 C C . ILE B 1 234 ? -9.258 -15.695 -21.406 1 98 234 ILE B C 1
ATOM 3922 O O . ILE B 1 234 ? -9.102 -14.922 -20.453 1 98 234 ILE B O 1
ATOM 3926 N N . ALA B 1 235 ? -10.477 -16.062 -21.812 1 98.44 235 ALA B N 1
ATOM 3927 C CA . ALA B 1 235 ? -11.672 -15.453 -21.25 1 98.44 235 ALA B CA 1
ATOM 3928 C C . ALA B 1 235 ? -11.82 -15.812 -19.766 1 98.44 235 ALA B C 1
ATOM 3930 O O . ALA B 1 235 ? -12.031 -14.938 -18.922 1 98.44 235 ALA B O 1
ATOM 3931 N N . PRO B 1 236 ? -11.672 -17.125 -19.359 1 98.75 236 PRO B N 1
ATOM 3932 C CA . PRO B 1 236 ? -11.75 -17.469 -17.938 1 98.75 236 PRO B 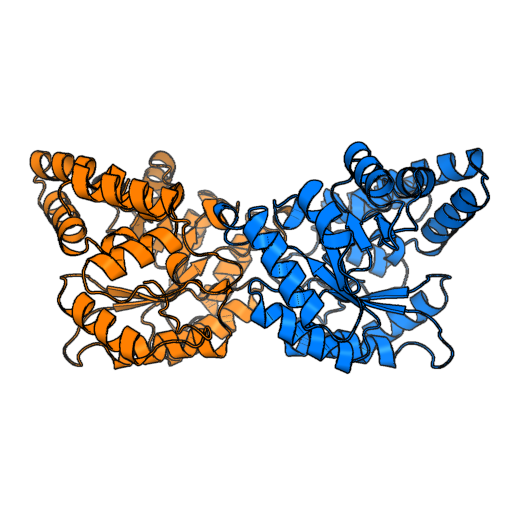CA 1
ATOM 3933 C C . PRO B 1 236 ? -10.68 -16.766 -17.109 1 98.75 236 PRO B C 1
ATOM 3935 O O . PRO B 1 236 ? -10.953 -16.328 -15.992 1 98.75 236 PRO B O 1
ATOM 3938 N N . ASN B 1 237 ? -9.484 -16.688 -17.672 1 98.75 237 ASN B N 1
ATOM 3939 C CA . ASN B 1 237 ? -8.422 -16 -16.938 1 98.75 237 ASN B CA 1
ATOM 3940 C C . ASN B 1 237 ? -8.742 -14.523 -16.734 1 98.75 237 ASN B C 1
ATOM 3942 O O . ASN B 1 237 ? -8.586 -14 -15.633 1 98.75 237 ASN B O 1
ATOM 3946 N N . SER B 1 238 ? -9.164 -13.828 -17.797 1 98.19 238 SER B N 1
ATOM 3947 C CA . SER B 1 238 ? -9.516 -12.422 -17.703 1 98.19 238 SER B CA 1
ATOM 3948 C C . SER B 1 238 ? -10.633 -12.195 -16.688 1 98.19 238 SER B C 1
ATOM 3950 O O . SER B 1 238 ? -10.609 -11.211 -15.945 1 98.19 238 SER B O 1
ATOM 3952 N N . ALA B 1 239 ? -11.531 -13.117 -16.625 1 98.5 239 ALA B N 1
ATOM 3953 C CA . ALA B 1 239 ? -12.664 -13 -15.711 1 98.5 239 ALA B CA 1
ATOM 3954 C C . ALA B 1 239 ? -12.18 -12.977 -14.258 1 98.5 239 ALA B C 1
ATOM 3956 O O . ALA B 1 239 ? -12.594 -12.109 -13.484 1 98.5 239 ALA B O 1
ATOM 3957 N N . VAL B 1 240 ? -11.219 -13.836 -13.906 1 98.06 240 VAL B N 1
ATOM 3958 C CA . VAL B 1 240 ? -10.914 -14.016 -12.492 1 98.06 240 VAL B CA 1
ATOM 3959 C C . VAL B 1 240 ? -9.711 -13.156 -12.109 1 98.06 240 VAL B C 1
ATOM 3961 O O . VAL B 1 240 ? -9.328 -13.094 -10.938 1 98.06 240 VAL B O 1
ATOM 3964 N N . THR B 1 241 ? -9.07 -12.461 -13.062 1 96.81 241 THR B N 1
ATOM 3965 C CA . THR B 1 241 ? -7.902 -11.648 -12.742 1 96.81 241 THR B CA 1
ATOM 3966 C C . THR B 1 241 ? -8.203 -10.164 -12.922 1 96.81 241 THR B C 1
ATOM 3968 O O . THR B 1 241 ? -7.578 -9.32 -12.281 1 96.81 241 THR B O 1
ATOM 3971 N N . LYS B 1 242 ? -9.094 -9.836 -13.828 1 95 242 LYS B N 1
ATOM 3972 C CA . LYS B 1 242 ? -9.297 -8.438 -14.18 1 95 242 LYS B CA 1
ATOM 3973 C C . LYS B 1 242 ? -10.758 -8.031 -14.023 1 95 242 LYS B C 1
ATOM 3975 O O . LYS B 1 242 ? -11.094 -7.207 -13.164 1 95 242 LYS B O 1
ATOM 3980 N N . ASP B 1 243 ? -11.648 -8.734 -14.695 1 97 243 ASP B N 1
ATOM 3981 C CA . ASP B 1 243 ? -13.039 -8.305 -14.773 1 97 243 ASP B CA 1
ATOM 3982 C C . ASP B 1 243 ? -13.727 -8.422 -13.414 1 97 243 ASP B C 1
ATOM 3984 O O . ASP B 1 243 ? -14.438 -7.504 -12.992 1 97 243 ASP B O 1
ATOM 3988 N N . PHE B 1 244 ? -13.5 -9.586 -12.742 1 97.94 244 PHE B N 1
ATOM 3989 C CA . PHE B 1 244 ? -14.211 -9.82 -11.492 1 97.94 244 PHE B CA 1
ATOM 3990 C C . PHE B 1 244 ? -13.234 -10.008 -10.336 1 97.94 244 PHE B C 1
ATOM 3992 O O . PHE B 1 244 ? -13.648 -10.117 -9.18 1 97.94 244 PHE B O 1
ATOM 3999 N N . GLY B 1 245 ? -11.969 -10.078 -10.578 1 96.69 245 GLY B N 1
ATOM 4000 C CA . GLY B 1 245 ? -10.898 -10.039 -9.586 1 96.69 245 GLY B CA 1
ATOM 4001 C C . GLY B 1 245 ? -11 -11.164 -8.57 1 96.69 245 GLY B C 1
ATOM 4002 O O . GLY B 1 245 ? -11.453 -12.266 -8.898 1 96.69 245 GLY B O 1
ATOM 4003 N N . ILE B 1 246 ? -10.539 -10.914 -7.398 1 97.94 246 ILE B N 1
ATOM 4004 C CA . ILE B 1 246 ? -10.414 -11.898 -6.328 1 97.94 246 ILE B CA 1
ATOM 4005 C C . ILE B 1 246 ? -11.797 -12.398 -5.922 1 97.94 246 ILE B C 1
ATOM 4007 O O . ILE B 1 246 ? -12 -13.602 -5.75 1 97.94 246 ILE B O 1
ATOM 4011 N N . PRO B 1 247 ? -12.781 -11.484 -5.82 1 98.19 247 PRO B N 1
ATOM 4012 C CA . PRO B 1 247 ? -14.117 -12.008 -5.516 1 98.19 247 PRO B CA 1
ATOM 4013 C C . PRO B 1 247 ? -14.609 -13.008 -6.559 1 98.19 247 PRO B C 1
ATOM 4015 O O . PRO B 1 247 ? -15.258 -14 -6.211 1 98.19 247 PRO B O 1
ATOM 4018 N N . GLY B 1 248 ? -14.328 -12.703 -7.844 1 98.44 248 GLY B N 1
ATOM 4019 C CA . GLY B 1 248 ? -14.711 -13.625 -8.898 1 98.44 248 GLY B CA 1
ATOM 4020 C C . GLY B 1 248 ? -14 -14.961 -8.805 1 98.44 248 GLY B C 1
ATOM 4021 O O . GLY B 1 248 ? -14.617 -16.016 -8.969 1 98.44 248 GLY B O 1
ATOM 4022 N N . LEU B 1 249 ? -12.727 -14.93 -8.586 1 98.62 249 LEU B N 1
ATOM 4023 C CA . LEU B 1 249 ? -11.953 -16.156 -8.414 1 98.62 249 LEU B CA 1
ATOM 4024 C C . LEU B 1 249 ? -12.531 -17.016 -7.289 1 98.62 249 LEU B C 1
ATOM 4026 O O . LEU B 1 249 ? -12.742 -18.219 -7.465 1 98.62 249 LEU B O 1
ATOM 4030 N N . LYS B 1 250 ? -12.828 -16.391 -6.141 1 98.56 250 LYS B N 1
ATOM 4031 C CA . LYS B 1 250 ? -13.359 -17.094 -4.984 1 98.56 250 LYS B CA 1
ATOM 4032 C C . LYS B 1 250 ? -14.75 -17.656 -5.27 1 98.56 250 LYS B C 1
ATOM 4034 O O . LYS B 1 250 ? -15.086 -18.75 -4.816 1 98.56 250 LYS B O 1
ATOM 4039 N N . GLN B 1 251 ? -15.5 -16.922 -6.047 1 98.62 251 GLN B N 1
ATOM 4040 C CA . GLN B 1 251 ? -16.812 -17.391 -6.438 1 98.62 251 GLN B CA 1
ATOM 4041 C C . GLN B 1 251 ? -16.719 -18.656 -7.285 1 98.62 251 GLN B C 1
ATOM 4043 O O . GLN B 1 251 ? -17.469 -19.609 -7.07 1 98.62 251 GLN B O 1
ATOM 4048 N N . VAL B 1 252 ? -15.82 -18.672 -8.258 1 98.81 252 VAL B N 1
ATOM 4049 C CA . VAL B 1 252 ? -15.633 -19.844 -9.109 1 98.81 252 VAL B CA 1
ATOM 4050 C C . VAL B 1 252 ? -15.148 -21.031 -8.273 1 98.81 252 VAL B C 1
ATOM 4052 O O . VAL B 1 252 ? -15.578 -22.156 -8.477 1 98.81 252 VAL B O 1
ATOM 4055 N N . MET B 1 253 ? -14.25 -20.781 -7.332 1 98.75 253 MET B N 1
ATOM 4056 C CA . MET B 1 253 ? -13.812 -21.844 -6.422 1 98.75 253 MET B CA 1
ATOM 4057 C C . MET B 1 253 ? -15 -22.5 -5.746 1 98.75 253 MET B C 1
ATOM 4059 O O . MET B 1 253 ? -15.094 -23.734 -5.715 1 98.75 253 MET B O 1
ATOM 4063 N N . ASP B 1 254 ? -15.898 -21.703 -5.258 1 98.5 254 ASP B N 1
ATOM 4064 C CA . ASP B 1 254 ? -17.078 -22.234 -4.566 1 98.5 254 ASP B CA 1
ATOM 4065 C C . ASP B 1 254 ? -17.922 -23.094 -5.5 1 98.5 254 ASP B C 1
ATOM 4067 O O . ASP B 1 254 ? -18.531 -24.062 -5.062 1 98.5 254 ASP B O 1
ATOM 4071 N N . TRP B 1 255 ? -17.953 -22.766 -6.75 1 98.44 255 TRP B N 1
ATOM 4072 C CA . TRP B 1 255 ? -18.781 -23.5 -7.707 1 98.44 255 TRP B CA 1
ATOM 4073 C C . TRP B 1 255 ? -18.203 -24.875 -7.988 1 98.44 255 TRP B C 1
ATOM 4075 O O . TRP B 1 255 ? -18.922 -25.812 -8.336 1 98.44 255 TRP B O 1
ATOM 4085 N N . ILE B 1 256 ? -16.891 -25.047 -7.816 1 97.94 256 ILE B N 1
ATOM 4086 C CA . ILE B 1 256 ? -16.281 -26.266 -8.312 1 97.94 256 ILE B CA 1
ATOM 4087 C C . ILE B 1 256 ? -15.805 -27.125 -7.145 1 97.94 256 ILE B C 1
ATOM 4089 O O . ILE B 1 256 ? -14.922 -27.969 -7.301 1 97.94 256 ILE B O 1
ATOM 4093 N N . GLY B 1 257 ? -16.266 -26.812 -6.008 1 97.12 257 GLY B N 1
ATOM 4094 C CA . GLY B 1 257 ? -16.062 -27.688 -4.875 1 97.12 257 GLY B CA 1
ATOM 4095 C C . GLY B 1 257 ? -14.898 -27.281 -3.992 1 97.12 257 GLY B C 1
ATOM 4096 O O . GLY B 1 257 ? -14.578 -27.969 -3.02 1 97.12 257 GLY B O 1
ATOM 4097 N N . LEU B 1 258 ? -14.203 -26.234 -4.34 1 98.56 258 LEU B N 1
ATOM 4098 C CA . LEU B 1 258 ? -13.227 -25.625 -3.451 1 98.56 258 LEU B CA 1
ATOM 4099 C C . LEU B 1 258 ? -13.891 -24.594 -2.545 1 98.56 258 LEU B C 1
ATOM 4101 O O . LEU B 1 258 ? -15.078 -24.281 -2.709 1 98.56 258 LEU B O 1
ATOM 4105 N N . TYR B 1 259 ? -13.156 -24.141 -1.59 1 98.69 259 TYR B N 1
ATOM 4106 C CA . TYR B 1 259 ? -13.664 -23.078 -0.734 1 98.69 259 TYR B CA 1
ATOM 4107 C C . TYR B 1 259 ? -13.016 -21.734 -1.086 1 98.69 259 TYR B C 1
ATOM 4109 O O . TYR B 1 259 ? -11.836 -21.516 -0.808 1 98.69 259 TYR B O 1
ATOM 4117 N N . GLY B 1 260 ? -13.773 -20.938 -1.738 1 98.19 260 GLY B N 1
ATOM 4118 C CA . GLY B 1 260 ? -13.344 -19.562 -1.925 1 98.19 260 GLY B CA 1
ATOM 4119 C C . GLY B 1 260 ? -13.656 -18.672 -0.737 1 98.19 260 GLY B C 1
ATOM 4120 O O . GLY B 1 260 ? -12.766 -18.016 -0.2 1 98.19 260 GLY B O 1
ATOM 4121 N N . GLY B 1 261 ? -14.977 -18.75 -0.297 1 97.81 261 GLY B N 1
ATOM 4122 C CA . GLY B 1 261 ? -15.398 -17.984 0.866 1 97.81 261 GLY B CA 1
ATOM 4123 C C . GLY B 1 261 ? -15.43 -16.484 0.622 1 97.81 261 GLY B C 1
ATOM 4124 O O . GLY B 1 261 ? -15.227 -16.031 -0.506 1 97.81 261 GLY B O 1
ATOM 4125 N N . PRO B 1 262 ? -15.758 -15.766 1.673 1 97.81 262 PRO B N 1
ATOM 4126 C CA . PRO B 1 262 ? -15.82 -14.305 1.544 1 97.81 262 PRO B CA 1
ATOM 4127 C C . PRO B 1 262 ? -14.445 -13.672 1.398 1 97.81 262 PRO B C 1
ATOM 4129 O O . PRO B 1 262 ? -13.438 -14.273 1.782 1 97.81 262 PRO B O 1
ATOM 4132 N N . THR B 1 263 ? -14.391 -12.531 0.745 1 97.88 263 THR B N 1
ATOM 4133 C CA . THR B 1 263 ? -13.195 -11.688 0.797 1 97.88 263 THR B CA 1
ATOM 4134 C C . THR B 1 263 ? -13.117 -10.953 2.131 1 97.88 263 THR B C 1
ATOM 4136 O O . THR B 1 263 ? -14.102 -10.883 2.869 1 97.88 263 THR B O 1
ATOM 4139 N N . ARG B 1 264 ? -12.008 -10.57 2.445 1 98.25 264 ARG B N 1
ATOM 4140 C CA . ARG B 1 264 ? -11.852 -9.703 3.611 1 98.25 264 ARG B CA 1
ATOM 4141 C C . ARG B 1 264 ? -12.086 -8.242 3.244 1 98.25 264 ARG B C 1
ATOM 4143 O O . ARG B 1 264 ? -11.633 -7.781 2.191 1 98.25 264 ARG B O 1
ATOM 4150 N N . ALA B 1 265 ? -12.742 -7.441 4.086 1 98.5 265 ALA B N 1
ATOM 4151 C CA . ALA B 1 265 ? -13.039 -6.031 3.852 1 98.5 265 ALA B CA 1
ATOM 4152 C C . ALA B 1 265 ? -11.758 -5.203 3.814 1 98.5 265 ALA B C 1
ATOM 4154 O O . ALA B 1 265 ? -10.82 -5.461 4.574 1 98.5 265 ALA B O 1
ATOM 4155 N N . PRO B 1 266 ? -11.766 -4.266 2.793 1 98.44 266 PRO B N 1
ATOM 4156 C CA . PRO B 1 266 ? -12.898 -3.576 2.182 1 98.44 266 PRO B CA 1
ATOM 4157 C C . PRO B 1 266 ? -13.344 -4.219 0.869 1 98.44 266 PRO B C 1
ATOM 4159 O O . PRO B 1 266 ? -14.312 -3.77 0.253 1 98.44 266 PRO B O 1
ATOM 4162 N N . LEU B 1 267 ? -12.617 -5.266 0.416 1 97.88 267 LEU B N 1
ATOM 4163 C CA . LEU B 1 267 ? -13.102 -5.949 -0.778 1 97.88 267 LEU B CA 1
ATOM 4164 C C . LEU B 1 267 ? -14.508 -6.492 -0.56 1 97.88 267 LEU B C 1
ATOM 4166 O O . LEU B 1 267 ? -14.805 -7.051 0.499 1 97.88 267 LEU B O 1
ATOM 4170 N N . LEU B 1 268 ? -15.312 -6.289 -1.497 1 96.94 268 LEU B N 1
ATOM 4171 C CA . LEU B 1 268 ? -16.703 -6.734 -1.397 1 96.94 268 LEU B CA 1
ATOM 4172 C C . LEU B 1 268 ? -16.938 -7.965 -2.268 1 96.94 268 LEU B C 1
ATOM 4174 O O . LEU B 1 268 ? -16.234 -8.172 -3.258 1 96.94 268 LEU B O 1
ATOM 4178 N N . PRO B 1 269 ? -17.906 -8.781 -1.856 1 95 269 PRO B N 1
ATOM 4179 C CA . PRO B 1 269 ? -18.312 -9.852 -2.766 1 95 269 PRO B CA 1
ATOM 4180 C C . PRO B 1 269 ? -18.953 -9.32 -4.051 1 95 269 PRO B C 1
ATOM 4182 O O . PRO B 1 269 ? -19.375 -8.164 -4.102 1 95 269 PRO B O 1
ATOM 4185 N N . LEU B 1 270 ? -19.047 -10.156 -5.062 1 96.44 270 LEU B N 1
ATOM 4186 C CA . LEU B 1 270 ? -19.672 -9.766 -6.316 1 96.44 270 LEU B CA 1
ATOM 4187 C C . LEU B 1 270 ? -21.188 -9.602 -6.141 1 96.44 270 LEU B C 1
ATOM 4189 O O . LEU B 1 270 ? -21.828 -10.445 -5.512 1 96.44 270 LEU B O 1
ATOM 4193 N N . PRO B 1 271 ? -21.672 -8.492 -6.637 1 95.38 271 PRO B N 1
ATOM 4194 C CA . PRO B 1 271 ? -23.141 -8.43 -6.684 1 95.38 271 PRO B CA 1
ATOM 4195 C C . PRO B 1 271 ? -23.734 -9.453 -7.641 1 95.38 271 PRO B C 1
ATOM 4197 O O . PRO B 1 271 ? -23.062 -9.906 -8.57 1 95.38 271 PRO B O 1
ATOM 4200 N N . GLU B 1 272 ? -24.969 -9.766 -7.543 1 96.69 272 GLU B N 1
ATOM 4201 C CA . GLU B 1 272 ? -25.641 -10.852 -8.242 1 96.69 272 GLU B CA 1
ATOM 4202 C C . GLU B 1 272 ? -25.516 -10.703 -9.75 1 96.69 272 GLU B C 1
ATOM 4204 O O . GLU B 1 272 ? -25.266 -11.688 -10.461 1 96.69 272 GLU B O 1
ATOM 4209 N N . PRO B 1 273 ? -25.672 -9.531 -10.297 1 97.69 273 PRO B N 1
ATOM 4210 C CA . PRO B 1 273 ? -25.531 -9.406 -11.75 1 97.69 273 PRO B CA 1
ATOM 4211 C C . PRO B 1 273 ? -24.125 -9.773 -12.242 1 97.69 273 PRO B C 1
ATOM 4213 O O . PRO B 1 273 ? -23.984 -10.344 -13.32 1 97.69 273 PRO B O 1
ATOM 4216 N N . GLU B 1 274 ? -23.109 -9.484 -11.484 1 97.75 274 GLU B N 1
ATOM 4217 C CA . GLU B 1 274 ? -21.734 -9.805 -11.852 1 97.75 274 GLU B CA 1
ATOM 4218 C C . GLU B 1 274 ? -21.469 -11.305 -11.719 1 97.75 274 GLU B C 1
ATOM 4220 O O . GLU B 1 274 ? -20.688 -11.875 -12.484 1 97.75 274 GLU B O 1
ATOM 4225 N N . VAL B 1 275 ? -22.141 -11.93 -10.75 1 98.38 275 VAL B N 1
ATOM 4226 C CA . VAL B 1 275 ? -22.031 -13.375 -10.578 1 98.38 275 VAL B CA 1
ATOM 4227 C C . VAL B 1 275 ? -22.562 -14.086 -11.82 1 98.38 275 VAL B C 1
ATOM 4229 O O . VAL B 1 275 ? -21.969 -15.047 -12.305 1 98.38 275 VAL B O 1
ATOM 4232 N N . THR B 1 276 ? -23.656 -13.617 -12.32 1 98.5 276 THR B N 1
ATOM 4233 C CA . THR B 1 276 ? -24.266 -14.195 -13.508 1 98.5 276 THR B CA 1
ATOM 4234 C C . THR B 1 276 ? -23.359 -14.055 -14.719 1 98.5 276 THR B C 1
ATOM 4236 O O . THR B 1 276 ? -23.188 -15 -15.492 1 98.5 276 THR B O 1
ATOM 4239 N N . LYS B 1 277 ? -22.781 -12.906 -14.875 1 98.62 277 LYS B N 1
ATOM 4240 C CA . LYS B 1 277 ? -21.859 -12.664 -15.977 1 98.62 277 LYS B CA 1
ATOM 4241 C C . LYS B 1 277 ? -20.625 -13.57 -15.859 1 98.62 277 LYS B C 1
ATOM 4243 O O . LYS B 1 277 ? -20.156 -14.102 -16.859 1 98.62 277 LYS B O 1
ATOM 4248 N N . LEU B 1 278 ? -20.156 -13.695 -14.672 1 98.81 278 LEU B N 1
ATOM 4249 C CA . LEU B 1 278 ? -19.016 -14.562 -14.414 1 98.81 278 LEU B CA 1
ATOM 4250 C C . LEU B 1 278 ? -19.328 -16 -14.789 1 98.81 278 LEU B C 1
ATOM 4252 O O . LEU B 1 278 ? -18.531 -16.672 -15.445 1 98.81 278 LEU B O 1
ATOM 4256 N N . LYS B 1 279 ? -20.453 -16.469 -14.336 1 98.75 279 LYS B N 1
ATOM 4257 C CA . LYS B 1 279 ? -20.859 -17.844 -14.633 1 98.75 279 LYS B CA 1
ATOM 4258 C C . LYS B 1 279 ? -20.938 -18.078 -16.141 1 98.75 279 LYS B C 1
ATOM 4260 O O . LYS B 1 279 ? -20.516 -19.125 -16.641 1 98.75 279 LYS B O 1
ATOM 4265 N N . LYS B 1 280 ? -21.453 -17.141 -16.844 1 98.69 280 LYS B N 1
ATOM 4266 C CA . LYS B 1 280 ? -21.594 -17.234 -18.297 1 98.69 280 LYS B CA 1
ATOM 4267 C C . LYS B 1 280 ? -20.234 -17.422 -18.969 1 98.69 280 LYS B C 1
ATOM 4269 O O . LYS B 1 280 ? -20.109 -18.203 -19.922 1 98.69 280 LYS B O 1
ATOM 4274 N N . VAL B 1 281 ? -19.219 -16.719 -18.5 1 98.75 281 VAL B N 1
ATOM 4275 C CA . VAL B 1 281 ? -17.891 -16.812 -19.078 1 98.75 281 VAL B CA 1
ATOM 4276 C C . VAL B 1 281 ? -17.375 -18.25 -18.969 1 98.75 281 VAL B C 1
ATOM 4278 O O . VAL B 1 281 ? -16.875 -18.812 -19.953 1 98.75 281 VAL B O 1
ATOM 4281 N N . PHE B 1 282 ? -17.562 -18.891 -17.828 1 98.75 282 PHE B N 1
ATOM 4282 C CA . PHE B 1 282 ? -17.047 -20.234 -17.609 1 98.75 282 PHE B CA 1
ATOM 4283 C C . PHE B 1 282 ? -17.891 -21.266 -18.328 1 98.75 282 PHE B C 1
ATOM 4285 O O . PHE B 1 282 ? -17.359 -22.266 -18.828 1 98.75 282 PHE B O 1
ATOM 4292 N N . VAL B 1 283 ? -19.188 -21.031 -18.422 1 98.56 283 VAL B N 1
ATOM 4293 C CA . VAL B 1 283 ? -20.078 -21.906 -19.156 1 98.56 283 VAL B CA 1
ATOM 4294 C C . VAL B 1 283 ? -19.75 -21.844 -20.656 1 98.56 283 VAL B C 1
ATOM 4296 O O . VAL B 1 283 ? -19.578 -22.875 -21.312 1 98.56 283 VAL B O 1
ATOM 4299 N N . ASP B 1 284 ? -19.594 -20.656 -21.172 1 98.38 284 ASP B N 1
ATOM 4300 C CA . ASP B 1 284 ? -19.312 -20.453 -22.578 1 98.38 284 ASP B CA 1
ATOM 4301 C C . ASP B 1 284 ? -17.953 -21.062 -22.969 1 98.38 284 ASP B C 1
ATOM 4303 O O . ASP B 1 284 ? -17.766 -21.484 -24.094 1 98.38 284 ASP B O 1
ATOM 4307 N N . SER B 1 285 ? -17.047 -21.109 -22.016 1 97.81 285 SER B N 1
ATOM 4308 C CA . SER B 1 285 ? -15.711 -21.641 -22.281 1 97.81 285 SER B CA 1
ATOM 4309 C C . SER B 1 285 ? -15.656 -23.141 -22.047 1 97.81 285 SER B C 1
ATOM 4311 O O . SER B 1 285 ? -14.641 -23.781 -22.312 1 97.81 285 SER B O 1
ATOM 4313 N N . GLY B 1 286 ? -16.719 -23.703 -21.5 1 97.56 286 GLY B N 1
ATOM 4314 C CA . GLY B 1 286 ? -16.828 -25.141 -21.344 1 97.56 286 GLY B CA 1
ATOM 4315 C C . GLY B 1 286 ? -16.297 -25.656 -20.031 1 97.56 286 GLY B C 1
ATOM 4316 O O . GLY B 1 286 ? -15.93 -26.828 -19.906 1 97.56 286 GLY B O 1
ATOM 4317 N N . TYR B 1 287 ? -16.172 -24.828 -19.031 1 97.75 287 TYR B N 1
ATOM 4318 C CA . TYR B 1 287 ? -15.555 -25.266 -17.781 1 97.75 287 TYR B CA 1
ATOM 4319 C C . TYR B 1 287 ? -16.578 -25.328 -16.656 1 97.75 287 TYR B C 1
ATOM 4321 O O . TYR B 1 287 ? -16.234 -25.609 -15.508 1 97.75 287 TYR B O 1
ATOM 4329 N N . LEU B 1 288 ? -17.797 -24.922 -16.984 1 96.44 288 LEU B N 1
ATOM 4330 C CA . LEU B 1 288 ? -18.953 -25.094 -16.125 1 96.44 288 LEU B CA 1
ATOM 4331 C C . LEU B 1 288 ? -20.172 -25.547 -16.922 1 96.44 288 LEU B C 1
ATOM 4333 O O . LEU B 1 288 ? -20.25 -25.312 -18.125 1 96.44 288 LEU B O 1
#

Radius of gyration: 25.04 Å; Cα contacts (8 Å, |Δi|>4): 1133; chains: 2; bounding box: 50×79×62 Å

InterPro domains:
  IPR002220 DapA-like [PF00701] (2-281)
  IPR002220 DapA-like [PIRSF001365] (2-286)
  IPR002220 DapA-like [PR00146] (27-48)
  IPR002220 DapA-like [PR00146] (65-83)
  IPR002220 DapA-like [PR00146] (124-141)
  IPR002220 DapA-like [PTHR12128] (1-281)
  IPR002220 DapA-like [SM01130] (1-286)
  IPR013785 Aldolase-type TIM barrel [G3DSA:3.20.20.70] (1-288)
  IPR020625 Schiff base-forming aldolase, active site [PS00666] (129-159)

Foldseek 3Di:
DAFFADPVRHTDLVLVLVLLVVVLVFPALADEAPDVLNVVVLDDLVRQLVRLLSSVVSRPPPRNHAYEYEQEDQDLVSSLVSLQSNVVSPHQEYEYEQRAPPPVPRDLVNRLVSLLSSQVRHPHAYEYEADCVPRVDGHDLVSLLVCLPPPRHQEYADAPLPLVSLLSNCVSNVPGRYAYAYAELLCQLSNVLSPHDYYDYLLCSQVVNLRVVLNVCSVVVVVVVNVVSSVLCNLLRCLDPPVQHSLLSQLSCVVRVRHSHADDPPDHHDDPVSNVVSVCSCVVSPND/DAFFADPVRHTDLVLVLVLLVVVLVFPALADEAPDVLNVVVLDDLVRQLVRLLSSVVSRPPPRNHAYEYEQEDQDLVSSLVSLQSNVVSPHQEYEYEQRAPPPVPRDLVNRLVSLVSSQVRHPHAYEYEADCVPRVDGHDLVSLLVCLPPPRHQEYAHAPLPLVSLLSNCVSNVPGRYAYAYAELLCQLSNVLSPHDYYDYLLCSQVVNLRVVLNVCSVVVVVVVNVVSSVLCNLLRCLDPPVQHSLLSQLSCVVRVRHSHADDPPDHHDDPVSNVVSVCSCVVSPND